Protein 1N4M (pdb70)

Structure (mmCIF, N/CA/C/O backbone):
data_1N4M
#
_entry.id   1N4M
#
_cell.length_a   54.369
_cell.length_b   65.164
_cell.length_c   69.339
_cell.angle_alpha   85.55
_cell.angle_beta   79.48
_cell.angle_gamma   67.16
#
_symmetry.space_group_name_H-M   'P 1'
#
loop_
_entity.id
_entity.type
_entity.pdbx_description
1 polymer 'Retinoblastoma Pocket'
2 polymer 'Transcription factor E2F2'
3 water water
#
loop_
_atom_site.group_PDB
_atom_site.id
_atom_site.type_symbol
_atom_site.label_atom_id
_atom_site.label_alt_id
_atom_site.label_comp_id
_atom_site.label_asym_id
_atom_site.label_entity_id
_atom_site.label_seq_id
_atom_site.pdbx_PDB_ins_code
_atom_site.Cartn_x
_atom_site.Cartn_y
_atom_site.Cartn_z
_atom_site.occupancy
_atom_site.B_iso_or_equiv
_atom_site.auth_seq_id
_atom_site.auth_comp_id
_atom_site.auth_asym_id
_atom_site.auth_atom_id
_atom_site.pdbx_PDB_model_num
ATOM 1 N N . ASN A 1 1 ? -0.011 22.902 -13.714 1.00 65.81 380 ASN A N 1
ATOM 2 C CA . ASN A 1 1 ? 0.401 23.938 -12.714 1.00 65.53 380 ASN A CA 1
ATOM 3 C C . ASN A 1 1 ? 1.926 24.019 -12.595 1.00 64.48 380 ASN A C 1
ATOM 4 O O . ASN A 1 1 ? 2.508 23.486 -11.643 1.00 64.65 380 ASN A O 1
ATOM 9 N N . THR A 1 2 ? 2.553 24.693 -13.562 1.00 61.65 381 THR A N 1
ATOM 10 C CA . THR A 1 2 ? 4.006 24.848 -13.609 1.00 58.60 381 THR A CA 1
ATOM 11 C C . THR A 1 2 ? 4.673 23.753 -12.795 1.00 56.52 381 THR A C 1
ATOM 12 O O . THR A 1 2 ? 4.733 23.839 -11.569 1.00 56.24 381 THR A O 1
ATOM 16 N N . ILE A 1 3 ? 5.156 22.716 -13.481 1.00 53.48 382 ILE A N 1
ATOM 17 C CA . ILE A 1 3 ? 5.808 21.571 -12.830 1.00 49.47 382 ILE A CA 1
ATOM 18 C C . ILE A 1 3 ? 6.645 21.933 -11.584 1.00 45.24 382 ILE A C 1
ATOM 19 O O . ILE A 1 3 ? 6.965 21.067 -10.765 1.00 46.21 382 ILE A O 1
ATOM 24 N N . GLN A 1 4 ? 6.969 23.213 -11.431 1.00 39.49 383 GLN A N 1
ATOM 25 C CA . GLN A 1 4 ? 7.738 23.689 -10.293 1.00 31.80 383 GLN A CA 1
ATOM 26 C C . GLN A 1 4 ? 6.840 24.258 -9.173 1.00 29.14 383 GLN A C 1
ATOM 27 O O . GLN A 1 4 ? 7.297 24.475 -8.056 1.00 26.67 383 GLN A O 1
ATOM 33 N N . GLN A 1 5 ? 5.558 24.459 -9.465 1.00 27.02 384 GLN A N 1
ATOM 34 C CA . GLN A 1 5 ? 4.607 25.051 -8.515 1.00 25.52 384 GLN A CA 1
ATOM 35 C C . GLN A 1 5 ? 4.709 24.690 -7.034 1.00 23.47 384 GLN A C 1
ATOM 36 O O . GLN A 1 5 ? 5.015 25.554 -6.214 1.00 22.14 384 GLN A O 1
ATOM 42 N N . LEU A 1 6 ? 4.448 23.433 -6.680 1.00 21.20 385 LEU A N 1
ATOM 43 C CA . LEU A 1 6 ? 4.505 23.029 -5.278 1.00 17.29 385 LEU A CA 1
ATOM 44 C C . LEU A 1 6 ? 5.885 23.245 -4.680 1.00 15.56 385 LEU A C 1
ATOM 45 O O . LEU A 1 6 ? 6.002 23.782 -3.574 1.00 14.76 385 LEU A O 1
ATOM 50 N N . MET A 1 7 ? 6.926 22.828 -5.398 1.00 15.09 386 MET A N 1
ATOM 51 C CA . MET A 1 7 ? 8.293 22.998 -4.907 1.00 15.68 386 MET A CA 1
ATOM 52 C C . MET A 1 7 ? 8.589 24.489 -4.732 1.00 17.01 386 MET A C 1
ATOM 53 O O . MET A 1 7 ? 9.430 24.882 -3.925 1.00 18.09 386 MET A O 1
ATOM 58 N N . MET A 1 8 ? 7.881 25.316 -5.490 1.00 16.58 387 MET A N 1
ATOM 59 C CA . MET A 1 8 ? 8.055 26.751 -5.405 1.00 17.18 387 MET A CA 1
ATOM 60 C C . MET A 1 8 ? 7.434 27.165 -4.083 1.00 16.22 387 MET A C 1
ATOM 61 O O . MET A 1 8 ? 8.047 27.860 -3.282 1.00 17.09 387 MET A O 1
ATOM 66 N N . ILE A 1 9 ? 6.205 26.719 -3.864 1.00 16.17 388 ILE A N 1
ATOM 67 C CA . ILE A 1 9 ? 5.510 27.019 -2.643 1.00 14.53 388 ILE A CA 1
ATOM 68 C C . ILE A 1 9 ? 6.345 26.541 -1.459 1.00 13.54 388 ILE A C 1
ATOM 69 O O . ILE A 1 9 ? 6.527 27.269 -0.482 1.00 12.46 388 ILE A O 1
ATOM 74 N N . LEU A 1 10 ? 6.857 25.318 -1.551 1.00 12.71 389 LEU A N 1
ATOM 75 C CA . LEU A 1 10 ? 7.647 24.762 -0.463 1.00 11.45 389 LEU A CA 1
ATOM 76 C C . LEU A 1 10 ? 8.907 25.559 -0.198 1.00 11.28 389 LEU A C 1
ATOM 77 O O . LEU A 1 10 ? 9.221 25.851 0.960 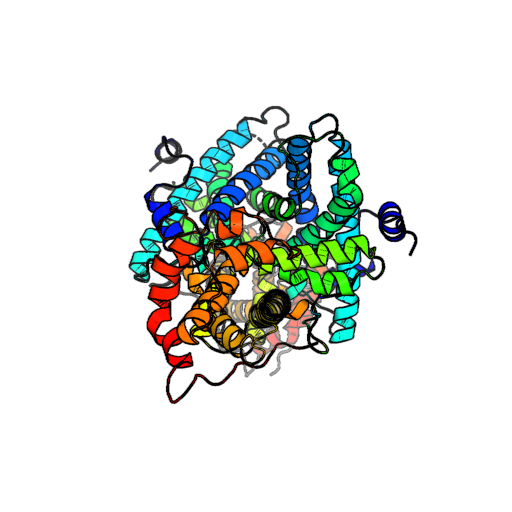1.00 11.51 389 LEU A O 1
ATOM 82 N N . ASN A 1 11 ? 9.637 25.923 -1.251 1.00 13.40 390 ASN A N 1
ATOM 83 C CA . ASN A 1 11 ? 10.856 26.703 -1.057 1.00 15.31 390 ASN A CA 1
ATOM 84 C C . ASN A 1 11 ? 10.582 28.056 -0.388 1.00 16.64 390 ASN A C 1
ATOM 85 O O . ASN A 1 11 ? 11.444 28.617 0.297 1.00 17.84 390 ASN A O 1
ATOM 90 N N . SER A 1 12 ? 9.371 28.565 -0.574 1.00 16.13 391 SER A N 1
ATOM 91 C CA . SER A 1 12 ? 8.994 29.847 0.000 1.00 18.49 391 SER A CA 1
ATOM 92 C C . SER A 1 12 ? 8.533 29.702 1.451 1.00 18.24 391 SER A C 1
ATOM 93 O O . SER A 1 12 ? 8.697 30.611 2.260 1.00 15.20 391 SER A O 1
ATOM 96 N N . ALA A 1 13 ? 7.953 28.547 1.759 1.00 17.34 392 ALA A N 1
ATOM 97 C CA . ALA A 1 13 ? 7.410 28.269 3.078 1.00 16.88 392 ALA A CA 1
ATOM 98 C C . ALA A 1 13 ? 8.367 28.356 4.258 1.00 18.11 392 ALA A C 1
ATOM 99 O O . ALA A 1 13 ? 9.574 28.136 4.136 1.00 18.20 392 ALA A O 1
ATOM 101 N N . SER A 1 14 ? 7.792 28.687 5.410 1.00 19.05 393 SER A N 1
ATOM 102 C CA . SER A 1 14 ? 8.517 28.792 6.666 1.00 20.75 393 SER A CA 1
ATOM 103 C C . SER A 1 14 ? 8.739 27.401 7.265 1.00 21.41 393 SER A C 1
ATOM 104 O O . SER A 1 14 ? 7.940 26.491 7.042 1.00 18.43 393 SER A O 1
ATOM 107 N N . ASP A 1 15 ? 9.817 27.256 8.034 1.00 23.51 394 ASP A N 1
ATOM 108 C CA . ASP A 1 15 ? 10.159 25.985 8.673 1.00 26.71 394 ASP A CA 1
ATOM 109 C C . ASP A 1 15 ? 9.289 25.642 9.871 1.00 27.69 394 ASP A C 1
ATOM 110 O O . ASP A 1 15 ? 9.084 24.470 10.189 1.00 27.70 394 ASP A O 1
ATOM 115 N N . GLN A 1 16 ? 8.782 26.667 10.541 1.00 29.92 395 GLN A N 1
ATOM 116 C CA . GLN A 1 16 ? 7.942 26.451 11.701 1.00 30.07 395 GLN A CA 1
ATOM 117 C C . GLN A 1 16 ? 6.483 26.382 11.296 1.00 28.64 395 GLN A C 1
ATOM 118 O O . GLN A 1 16 ? 6.075 27.000 10.308 1.00 29.40 395 GLN A O 1
ATOM 124 N N . PRO A 1 17 ? 5.682 25.589 12.029 1.00 26.49 396 PRO A N 1
ATOM 125 C CA . PRO A 1 17 ? 4.264 25.482 11.688 1.00 25.18 396 PRO A CA 1
ATOM 126 C C . PRO A 1 17 ? 3.554 26.823 11.865 1.00 23.86 396 PRO A C 1
ATOM 127 O O . PRO A 1 17 ? 3.895 27.619 12.743 1.00 23.00 396 PRO A O 1
ATOM 131 N N . SER A 1 18 ? 2.577 27.061 11.000 1.00 22.86 397 SER A N 1
ATOM 132 C CA . SER A 1 18 ? 1.822 28.295 10.991 1.00 20.92 397 SER A CA 1
ATOM 133 C C . SER A 1 18 ? 0.999 28.532 12.239 1.00 21.92 397 SER A C 1
ATOM 134 O O . SER A 1 18 ? 0.702 27.598 12.997 1.00 20.44 397 SER A O 1
ATOM 137 N N . GLU A 1 19 ? 0.639 29.801 12.427 1.00 21.46 398 GLU A N 1
ATOM 138 C CA . GLU A 1 19 ? -0.190 30.251 13.541 1.00 22.74 398 GLU A CA 1
ATOM 139 C C . GLU A 1 19 ? -1.446 29.399 13.579 1.00 20.28 398 GLU A C 1
ATOM 140 O O . GLU A 1 19 ? -1.861 28.942 14.629 1.00 22.20 398 GLU A O 1
ATOM 146 N N . ASN A 1 20 ? -2.028 29.154 12.418 1.00 18.78 399 ASN A N 1
ATOM 147 C CA . ASN A 1 20 ? -3.239 28.349 12.335 1.00 19.13 399 ASN A CA 1
ATOM 148 C C . ASN A 1 20 ? -3.070 26.863 12.693 1.00 18.76 399 ASN A C 1
ATOM 149 O O . ASN A 1 20 ? -3.976 26.271 13.277 1.00 16.90 399 ASN A O 1
ATOM 154 N N . LEU A 1 21 ? -1.925 26.265 12.346 1.00 17.23 400 LEU A N 1
ATOM 155 C CA . LEU A 1 21 ? -1.666 24.856 12.675 1.00 17.48 400 LEU A CA 1
ATOM 156 C C . LEU A 1 21 ? -1.499 24.750 14.185 1.00 18.43 400 LEU A C 1
ATOM 157 O O . LEU A 1 21 ? -2.020 23.827 14.821 1.00 19.63 400 LEU A O 1
ATOM 162 N N . ILE A 1 22 ? -0.751 25.701 14.737 1.00 17.76 401 ILE A N 1
ATOM 163 C CA . ILE A 1 22 ? -0.456 25.758 16.166 1.00 20.02 401 ILE A CA 1
ATOM 164 C C . ILE A 1 22 ? -1.745 25.939 16.952 1.00 20.69 401 ILE A C 1
ATOM 165 O O . ILE A 1 22 ? -1.876 25.502 18.095 1.00 20.97 401 ILE A O 1
ATOM 170 N N . SER A 1 23 ? -2.695 26.588 16.298 1.00 20.73 402 SER A N 1
ATOM 171 C CA . SER A 1 23 ? -3.997 26.856 16.850 1.00 21.08 402 SER A CA 1
ATOM 172 C C . SER A 1 23 ? -4.765 25.547 16.951 1.00 19.40 402 SER A C 1
ATOM 173 O O . SER A 1 23 ? -5.527 25.349 17.879 1.00 19.07 402 SER A O 1
ATOM 176 N N . TYR A 1 24 ? -4.565 24.653 15.985 1.00 19.16 403 TYR A N 1
ATOM 177 C CA . TYR A 1 24 ? -5.235 23.353 16.008 1.00 17.36 403 TYR A CA 1
ATOM 178 C C . TYR A 1 24 ? -4.649 22.554 17.158 1.00 17.31 403 TYR A C 1
ATOM 179 O O . TYR A 1 24 ? -5.367 21.838 17.841 1.00 16.87 403 TYR A O 1
ATOM 188 N N . PHE A 1 25 ? -3.339 22.694 17.368 1.00 17.05 404 PHE A N 1
ATOM 189 C CA . PHE A 1 25 ? -2.658 21.985 18.444 1.00 17.65 404 PHE A CA 1
ATOM 190 C C . PHE A 1 25 ? -3.149 22.447 19.803 1.00 17.82 404 PHE A C 1
ATOM 191 O O . PHE A 1 25 ? -3.324 21.639 20.711 1.00 17.10 404 PHE A O 1
ATOM 199 N N . ASN A 1 26 ? -3.360 23.752 19.944 1.00 19.76 405 ASN A N 1
ATOM 200 C CA . ASN A 1 26 ? -3.803 24.293 21.218 1.00 20.03 405 ASN A CA 1
ATOM 201 C C . ASN A 1 26 ? -5.248 23.935 21.586 1.00 19.70 405 ASN A C 1
ATOM 202 O O . ASN A 1 26 ? -5.630 24.039 22.746 1.00 20.65 405 ASN A O 1
ATOM 207 N N . ASN A 1 27 ? -6.037 23.496 20.609 1.00 19.80 406 ASN A N 1
ATOM 208 C CA . ASN A 1 27 ? -7.422 23.088 20.853 1.00 21.27 406 ASN A CA 1
ATOM 209 C C . ASN A 1 27 ? -7.593 21.572 20.994 1.00 20.28 406 ASN A C 1
ATOM 210 O O . ASN A 1 27 ? -8.720 21.058 21.016 1.00 20.60 406 ASN A O 1
ATOM 215 N N . CYS A 1 28 ? -6.478 20.855 21.080 1.00 19.35 407 CYS A N 1
ATOM 216 C CA . CYS A 1 28 ? -6.532 19.406 21.262 1.00 18.52 407 CYS A CA 1
ATOM 217 C C . CYS A 1 28 ? -6.607 19.146 22.758 1.00 16.36 407 CYS A C 1
ATOM 218 O O . CYS A 1 28 ? -6.072 19.907 23.557 1.00 18.77 407 CYS A O 1
ATOM 221 N N . THR A 1 29 ? -7.284 18.080 23.137 1.00 14.56 408 THR A N 1
ATOM 222 C CA . THR A 1 29 ? -7.369 17.713 24.532 1.00 14.60 408 THR A CA 1
ATOM 223 C C . THR A 1 29 ? -5.944 17.477 25.057 1.00 15.18 408 THR A C 1
ATOM 224 O O . THR A 1 29 ? -5.612 17.887 26.168 1.00 16.83 408 THR A O 1
ATOM 228 N N . VAL A 1 30 ? -5.112 16.812 24.253 1.00 15.82 409 VAL A N 1
ATOM 229 C CA . VAL A 1 30 ? -3.702 16.562 24.585 1.00 13.19 409 VAL A CA 1
ATOM 230 C C . VAL A 1 30 ? -2.883 17.380 23.586 1.00 13.73 409 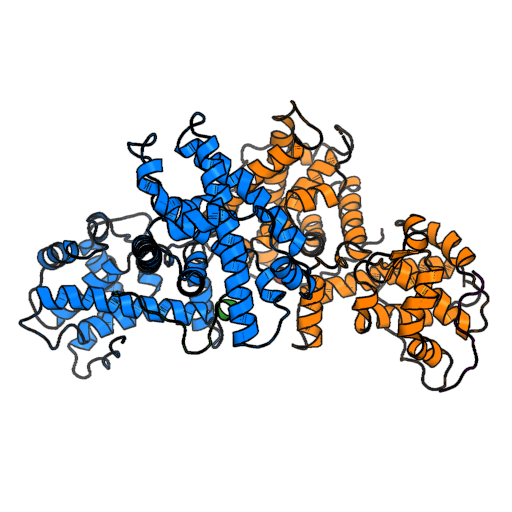VAL A C 1
ATOM 231 O O . VAL A 1 30 ? -2.935 17.141 22.377 1.00 14.85 409 VAL A O 1
ATOM 235 N N . ASN A 1 31 ? -2.138 18.355 24.078 1.00 12.68 410 ASN A N 1
ATOM 236 C CA . ASN A 1 31 ? -1.338 19.186 23.193 1.00 13.44 410 ASN A CA 1
ATOM 237 C C . ASN A 1 31 ? -0.232 18.347 22.516 1.00 14.28 410 ASN A C 1
ATOM 238 O O . ASN A 1 31 ? 0.652 17.788 23.187 1.00 12.47 410 ASN A O 1
ATOM 243 N N . PRO A 1 32 ? -0.281 18.244 21.173 1.00 14.36 411 PRO A N 1
ATOM 244 C CA . PRO A 1 32 ? 0.705 17.474 20.413 1.00 13.76 411 PRO A CA 1
ATOM 245 C C . PRO A 1 32 ? 1.898 18.298 19.963 1.00 15.59 411 PRO A C 1
ATOM 246 O O . PRO A 1 32 ? 2.844 17.758 19.389 1.00 15.55 411 PRO A O 1
ATOM 250 N N . LYS A 1 33 ? 1.843 19.603 20.225 1.00 16.91 412 LYS A N 1
ATOM 251 C CA . LYS A 1 33 ? 2.889 20.533 19.817 1.00 17.02 412 LYS A CA 1
ATOM 252 C C . LYS A 1 33 ? 4.286 19.976 20.009 1.00 18.03 412 LYS A C 1
ATOM 253 O O . LYS A 1 33 ? 5.011 19.765 19.032 1.00 17.27 412 LYS A O 1
ATOM 259 N N . GLU A 1 34 ? 4.661 19.739 21.262 1.00 19.49 413 GLU A N 1
ATOM 260 C CA . GLU A 1 34 ? 5.989 19.232 21.560 1.00 20.32 413 GLU A CA 1
ATOM 261 C C . GLU A 1 34 ? 6.325 17.927 20.868 1.00 19.34 413 GLU A C 1
ATOM 262 O O . GLU A 1 34 ? 7.451 17.745 20.411 1.00 21.09 413 GLU A O 1
ATOM 268 N N . SER A 1 35 ? 5.358 17.026 20.774 1.00 16.67 414 SER A N 1
ATOM 269 C CA . SER A 1 35 ? 5.608 15.753 20.121 1.00 15.82 414 SER A CA 1
ATOM 270 C C . SER A 1 35 ? 5.868 15.901 18.638 1.00 16.26 414 SER A C 1
ATOM 271 O O . SER A 1 35 ? 6.751 15.231 18.093 1.00 16.68 414 SER A O 1
ATOM 274 N N . ILE A 1 36 ? 5.107 16.768 17.973 1.00 15.58 415 ILE A N 1
ATOM 275 C CA . ILE A 1 36 ? 5.286 16.893 16.544 1.00 15.31 415 ILE A CA 1
ATOM 276 C C . ILE A 1 36 ? 6.608 17.581 16.257 1.00 14.57 415 ILE A C 1
ATOM 277 O O . ILE A 1 36 ? 7.333 17.179 15.351 1.00 15.49 415 ILE A O 1
ATOM 282 N N . LEU A 1 37 ? 6.945 18.592 17.052 1.00 13.91 416 LEU A N 1
ATOM 283 C CA . LEU A 1 37 ? 8.188 19.308 16.842 1.00 14.13 416 LEU A CA 1
ATOM 284 C C . LEU A 1 37 ? 9.376 18.388 17.063 1.00 14.17 416 LEU A C 1
ATOM 285 O O . LEU A 1 37 ? 10.283 18.343 16.234 1.00 16.50 416 LEU A O 1
ATOM 290 N N . LYS A 1 38 ? 9.356 17.631 18.159 1.00 13.88 417 LYS A N 1
ATOM 291 C CA . LYS A 1 38 ? 10.452 16.707 18.477 1.00 13.60 417 LYS A CA 1
ATOM 292 C C . LYS A 1 38 ? 10.589 15.583 17.452 1.00 11.23 417 LYS A C 1
ATOM 293 O O . LYS A 1 38 ? 11.695 15.234 17.059 1.00 12.85 417 LYS A O 1
ATOM 299 N N . ARG A 1 39 ? 9.463 15.026 17.024 1.00 9.82 418 ARG A N 1
ATOM 300 C CA . ARG A 1 39 ? 9.446 13.978 16.017 1.00 9.91 418 ARG A CA 1
ATOM 301 C C . ARG A 1 39 ? 10.142 14.498 14.774 1.00 11.45 418 ARG A C 1
ATOM 302 O O . ARG A 1 39 ? 10.982 13.815 14.184 1.00 12.70 418 ARG A O 1
ATOM 310 N N . VAL A 1 40 ? 9.769 15.711 14.376 1.00 11.47 419 VAL A N 1
ATOM 311 C CA . VAL A 1 40 ? 10.337 16.349 13.199 1.00 12.50 419 VAL A CA 1
ATOM 312 C C . VAL A 1 40 ? 11.855 16.410 13.329 1.00 15.10 419 VAL A C 1
ATOM 313 O O . VAL A 1 40 ? 12.592 16.050 12.405 1.00 13.97 419 VAL A O 1
ATOM 317 N N . LYS A 1 41 ? 12.321 16.834 14.497 1.00 16.58 420 LYS A N 1
ATOM 318 C CA . LYS A 1 41 ? 13.751 16.941 14.745 1.00 17.08 420 LYS A CA 1
ATOM 319 C C . LYS A 1 41 ? 14.440 15.571 14.834 1.00 17.67 420 LYS A C 1
ATOM 320 O O . LYS A 1 41 ? 15.530 15.377 14.291 1.00 18.41 420 LYS A O 1
ATOM 326 N N . ASP A 1 42 ? 13.798 14.625 15.507 1.00 15.87 421 ASP A N 1
ATOM 327 C CA . ASP A 1 42 ? 14.362 13.292 15.667 1.00 15.39 421 ASP A CA 1
ATOM 328 C C . ASP A 1 42 ? 14.446 12.532 14.355 1.00 15.05 421 ASP A C 1
ATOM 329 O O . ASP A 1 42 ? 15.487 11.945 14.042 1.00 11.89 421 ASP A O 1
ATOM 334 N N . ILE A 1 43 ? 13.351 12.544 13.597 1.00 14.17 422 ILE A N 1
ATOM 335 C CA . ILE A 1 43 ? 13.300 11.869 12.304 1.00 13.95 422 ILE A CA 1
ATOM 336 C C . ILE A 1 43 ? 14.292 12.559 11.384 1.00 15.32 422 ILE A C 1
ATOM 337 O O . ILE A 1 43 ? 14.755 11.976 10.408 1.00 15.54 422 ILE A O 1
ATOM 342 N N . GLY A 1 44 ? 14.624 13.802 11.731 1.00 15.84 423 GLY A N 1
ATOM 343 C CA . GLY A 1 44 ? 15.582 14.582 10.972 1.00 16.11 423 GLY A CA 1
ATOM 344 C C . GLY A 1 44 ? 16.994 14.034 11.106 1.00 18.22 423 GLY A C 1
ATOM 345 O O . GLY A 1 44 ? 17.693 13.909 10.111 1.00 19.24 423 GLY A O 1
ATOM 346 N N . TYR A 1 45 ? 17.440 13.722 12.318 1.00 19.23 424 TYR A N 1
ATOM 347 C CA . TYR A 1 45 ? 18.782 13.158 12.469 1.00 21.74 424 TYR A CA 1
ATOM 348 C C . TYR A 1 45 ? 18.803 11.824 11.722 1.00 19.39 424 TYR A C 1
ATOM 349 O O . TYR A 1 45 ? 19.778 11.482 11.058 1.00 19.93 424 TYR A O 1
ATOM 358 N N . ILE A 1 46 ? 17.712 11.082 11.829 1.00 16.28 425 ILE A N 1
ATOM 359 C CA . ILE A 1 46 ? 17.622 9.776 11.198 1.00 18.17 425 ILE A CA 1
ATOM 360 C C . ILE A 1 46 ? 17.511 9.814 9.675 1.00 17.88 425 ILE A C 1
ATOM 361 O O . ILE A 1 46 ? 18.180 9.040 8.993 1.00 19.80 425 ILE A O 1
ATOM 366 N N . PHE A 1 47 ? 16.678 10.702 9.137 1.00 18.59 426 PHE A N 1
ATOM 367 C CA . PHE A 1 47 ? 16.550 10.803 7.686 1.00 18.43 426 PHE A CA 1
ATOM 368 C C . PHE A 1 47 ? 17.858 11.321 7.121 1.00 19.35 426 PHE A C 1
ATOM 369 O O . PHE A 1 47 ? 18.404 10.743 6.186 1.00 20.13 426 PHE A O 1
ATOM 377 N N . LYS A 1 48 ? 18.370 12.396 7.708 1.00 19.62 427 LYS A N 1
ATOM 378 C CA . LYS A 1 48 ? 19.608 12.989 7.235 1.00 21.97 427 LYS A CA 1
ATOM 379 C C . LYS A 1 48 ? 20.816 12.062 7.254 1.00 23.71 427 LYS A C 1
ATOM 380 O O . LYS A 1 48 ? 21.629 12.075 6.333 1.00 24.83 427 LYS A O 1
ATOM 386 N N . GLU A 1 49 ? 20.950 11.254 8.292 1.00 24.74 428 GLU A N 1
ATOM 387 C CA . GLU A 1 49 ? 22.095 10.373 8.353 1.00 24.71 428 GLU A CA 1
ATOM 388 C C . GLU A 1 49 ? 21.934 9.191 7.396 1.00 21.41 428 GLU A C 1
ATOM 389 O O . GLU A 1 49 ? 22.891 8.766 6.766 1.00 19.77 428 GLU A O 1
ATOM 395 N N . LYS A 1 50 ? 20.728 8.653 7.286 1.00 19.43 429 LYS A N 1
ATOM 396 C CA . LYS A 1 50 ? 20.522 7.528 6.381 1.00 18.45 429 LYS A CA 1
ATOM 397 C C . LYS A 1 50 ? 20.640 7.995 4.937 1.00 19.79 429 LYS A C 1
ATOM 398 O O . LYS A 1 50 ? 21.172 7.286 4.077 1.00 19.95 429 LYS A O 1
ATOM 404 N N . PHE A 1 51 ? 20.133 9.193 4.673 1.00 18.75 430 PHE A N 1
ATOM 405 C CA . PHE A 1 51 ? 20.197 9.738 3.340 1.00 18.51 430 PHE A CA 1
ATOM 406 C C . PHE A 1 51 ? 21.659 9.962 2.951 1.00 18.35 430 PHE A C 1
ATOM 407 O O . PHE A 1 51 ? 22.079 9.627 1.844 1.00 18.33 430 PHE A O 1
ATOM 415 N N . ALA A 1 52 ? 22.418 10.543 3.873 1.00 17.77 431 ALA A N 1
ATOM 416 C CA . ALA A 1 52 ? 23.829 10.838 3.659 1.00 17.74 431 ALA A CA 1
ATOM 417 C C . ALA A 1 52 ? 24.645 9.568 3.405 1.00 19.85 431 ALA A C 1
ATOM 418 O O . ALA A 1 52 ? 25.642 9.586 2.676 1.00 18.66 431 ALA A O 1
ATOM 420 N N . LYS A 1 53 ? 24.218 8.474 4.030 1.00 22.33 432 LYS A N 1
ATOM 421 C CA . LYS A 1 53 ? 24.882 7.190 3.885 1.00 25.50 432 LYS A CA 1
ATOM 422 C C . LYS A 1 53 ? 24.452 6.532 2.594 1.00 27.06 432 LYS A C 1
ATOM 423 O O . LYS A 1 53 ? 24.984 5.496 2.211 1.00 28.93 432 LYS A O 1
ATOM 429 N N . ALA A 1 54 ? 23.484 7.139 1.922 1.00 29.21 433 ALA A N 1
ATOM 430 C CA . ALA A 1 54 ? 22.996 6.608 0.659 1.00 30.33 433 ALA A CA 1
ATOM 431 C C . ALA A 1 54 ? 23.712 7.296 -0.487 1.00 31.99 433 ALA A C 1
ATOM 432 O O . ALA A 1 54 ? 24.071 6.654 -1.473 1.00 32.44 433 ALA A O 1
ATOM 434 N N . VAL A 1 55 ? 23.924 8.601 -0.343 1.00 31.96 434 VAL A N 1
ATOM 435 C CA . VAL A 1 55 ? 24.580 9.392 -1.375 1.00 32.88 434 VAL A CA 1
ATOM 436 C C . VAL A 1 55 ? 25.995 9.882 -1.039 1.00 32.59 434 VAL A C 1
ATOM 437 O O . VAL A 1 55 ? 26.714 10.322 -1.935 1.00 33.28 434 VAL A O 1
ATOM 441 N N . GLY A 1 56 ? 26.397 9.823 0.229 1.00 31.10 435 GLY A N 1
ATOM 442 C CA . GLY A 1 56 ? 27.737 10.269 0.590 1.00 30.04 435 GLY A CA 1
ATOM 443 C C . GLY A 1 56 ? 27.792 11.610 1.298 1.00 30.53 435 GLY A C 1
ATOM 444 O O . GLY A 1 56 ? 26.880 12.431 1.164 1.00 30.35 435 GLY A O 1
ATOM 445 N N . ALA A 1 57 ? 28.875 11.843 2.038 1.00 30.88 436 ALA A N 1
ATOM 446 C CA . ALA A 1 57 ? 29.049 13.081 2.810 1.00 31.05 436 ALA A CA 1
ATOM 447 C C . ALA A 1 57 ? 29.182 14.344 1.976 1.00 31.29 436 ALA A C 1
ATOM 448 O O . ALA A 1 57 ? 28.877 15.438 2.455 1.00 31.56 436 ALA A O 1
ATOM 450 N N . GLY A 1 58 ? 29.660 14.202 0.744 1.00 31.97 437 GLY A N 1
ATOM 451 C CA . GLY A 1 58 ? 29.798 15.364 -0.113 1.00 31.78 437 GLY A CA 1
ATOM 452 C C . GLY A 1 58 ? 28.414 15.898 -0.442 1.00 32.15 437 GLY A C 1
ATOM 453 O O . GLY A 1 58 ? 28.263 17.048 -0.850 1.00 31.65 437 GLY A O 1
ATOM 454 N N . CYS A 1 59 ? 27.402 15.056 -0.241 1.00 32.49 438 CYS A N 1
ATOM 455 C CA . CYS A 1 59 ? 26.015 15.411 -0.532 1.00 32.85 438 CYS A CA 1
ATOM 456 C C . CYS A 1 59 ? 25.162 15.587 0.726 1.00 32.77 438 CYS A C 1
ATOM 457 O O . CYS A 1 59 ? 23.940 15.425 0.686 1.00 32.38 438 CYS A O 1
ATOM 460 N N . VAL A 1 60 ? 25.796 15.917 1.846 1.00 32.66 439 VAL A N 1
ATOM 461 C CA . VAL A 1 60 ? 25.050 16.100 3.088 1.00 31.93 439 VAL A CA 1
ATOM 462 C C . VAL A 1 60 ? 24.014 17.216 2.965 1.00 31.47 439 VAL A C 1
ATOM 463 O O . VAL A 1 60 ? 22.902 17.096 3.467 1.00 31.82 439 VAL A O 1
ATOM 467 N N . ALA A 1 61 ? 24.369 18.293 2.279 1.00 30.31 440 ALA A N 1
ATOM 468 C CA . ALA A 1 61 ? 23.448 19.406 2.121 1.00 30.70 440 ALA A CA 1
ATOM 469 C C . ALA A 1 61 ? 22.158 19.020 1.415 1.00 29.90 440 ALA A C 1
ATOM 470 O O . ALA A 1 61 ? 21.107 19.583 1.696 1.00 31.85 440 ALA A O 1
ATOM 472 N N . ILE A 1 62 ? 22.217 18.057 0.505 1.00 29.83 441 ILE A N 1
ATOM 473 C CA . ILE A 1 62 ? 21.004 17.679 -0.205 1.00 28.97 441 ILE A CA 1
ATOM 474 C C . ILE A 1 62 ? 20.018 16.919 0.683 1.00 27.29 441 ILE A C 1
ATOM 475 O O . ILE A 1 62 ? 18.803 17.071 0.542 1.00 27.32 441 ILE A O 1
ATOM 480 N N . GLY A 1 63 ? 20.533 16.111 1.605 1.00 25.92 442 GLY A N 1
ATOM 481 C CA . GLY A 1 63 ? 19.649 15.394 2.509 1.00 23.69 442 GLY A CA 1
ATOM 482 C C . GLY A 1 63 ? 18.880 16.407 3.353 1.00 23.61 442 GLY A C 1
ATOM 483 O O . GLY A 1 63 ? 17.678 16.281 3.569 1.00 20.98 442 GLY A O 1
ATOM 484 N N . SER A 1 64 ? 19.582 17.428 3.830 1.00 23.80 443 SER A N 1
ATOM 485 C CA . SER A 1 64 ? 18.956 18.466 4.628 1.00 24.49 443 SER A CA 1
ATOM 486 C C . SER A 1 64 ? 17.884 19.176 3.821 1.00 23.98 443 SER A C 1
ATOM 487 O O . SER A 1 64 ? 16.811 19.493 4.328 1.00 23.86 443 SER A O 1
ATOM 490 N N . GLN A 1 65 ? 18.170 19.421 2.551 1.00 24.44 444 GLN A N 1
ATOM 491 C CA . GLN A 1 65 ? 17.205 20.110 1.714 1.00 23.51 444 GLN A CA 1
ATOM 492 C C . GLN A 1 65 ? 15.993 19.259 1.399 1.00 21.15 444 GLN A C 1
ATOM 493 O O . GLN A 1 65 ? 14.876 19.775 1.299 1.00 20.74 444 GLN A O 1
ATOM 499 N N . ARG A 1 66 ? 16.205 17.955 1.254 1.00 17.87 445 ARG A N 1
ATOM 500 C CA . ARG A 1 66 ? 15.095 17.067 0.978 1.00 16.12 445 ARG A CA 1
ATOM 501 C C . ARG A 1 66 ? 14.258 17.147 2.236 1.00 15.89 445 ARG A C 1
ATOM 502 O O . ARG A 1 66 ? 13.050 17.415 2.194 1.00 14.18 445 ARG A O 1
ATOM 510 N N . TYR A 1 67 ? 14.920 16.961 3.375 1.00 15.38 446 TYR A N 1
ATOM 511 C CA . TYR A 1 67 ? 14.206 16.996 4.632 1.00 12.76 446 TYR A CA 1
ATOM 512 C C . TYR A 1 67 ? 13.450 18.298 4.862 1.00 12.65 446 TYR A C 1
ATOM 513 O O . TYR A 1 67 ? 12.278 18.272 5.236 1.00 10.65 446 TYR A O 1
ATOM 522 N N . LYS A 1 68 ? 14.114 19.433 4.655 1.00 14.10 447 LYS A N 1
ATOM 523 C CA . LYS A 1 68 ? 13.452 20.722 4.838 1.00 15.43 447 LYS A CA 1
ATOM 524 C C . LYS A 1 68 ? 12.159 20.847 4.037 1.00 13.56 447 LYS A C 1
ATOM 525 O O . LYS A 1 68 ? 11.110 21.171 4.580 1.00 14.77 447 LYS A O 1
ATOM 531 N N . LEU A 1 69 ? 12.220 20.578 2.744 1.00 12.73 448 LEU A N 1
ATOM 532 C CA . LEU A 1 69 ? 11.022 20.713 1.933 1.00 12.82 448 LEU A CA 1
ATOM 533 C C . LEU A 1 69 ? 9.952 19.697 2.310 1.00 13.31 448 LEU A C 1
ATOM 534 O O . LEU A 1 69 ? 8.751 20.001 2.255 1.00 15.53 448 LEU A O 1
ATOM 539 N N . GLY A 1 70 ? 10.382 18.495 2.681 1.00 10.95 449 GLY A N 1
ATOM 540 C CA . GLY A 1 70 ? 9.440 17.458 3.066 1.00 10.23 449 GLY A CA 1
ATOM 541 C C . GLY A 1 70 ? 8.678 17.827 4.324 1.00 12.01 449 GLY A C 1
ATOM 542 O O . GLY A 1 70 ? 7.485 17.535 4.440 1.00 12.23 449 GLY A O 1
ATOM 543 N N . VAL A 1 71 ? 9.359 18.459 5.280 1.00 11.30 450 VAL A N 1
ATOM 544 C CA . VAL A 1 71 ? 8.695 18.876 6.516 1.00 11.65 450 VAL A CA 1
ATOM 545 C C . VAL A 1 71 ? 7.738 20.041 6.232 1.00 11.21 450 VAL A C 1
ATOM 546 O O . VAL A 1 71 ? 6.679 20.163 6.859 1.00 10.45 450 VAL A O 1
ATOM 550 N N . ARG A 1 72 ? 8.112 20.902 5.289 1.00 10.35 451 ARG A N 1
ATOM 551 C CA . ARG A 1 72 ? 7.238 22.027 4.948 1.00 10.63 451 ARG A CA 1
ATOM 552 C C . ARG A 1 72 ? 5.995 21.460 4.296 1.00 8.75 451 ARG A C 1
ATOM 553 O O . ARG A 1 72 ? 4.893 21.896 4.568 1.00 8.39 451 ARG A O 1
ATOM 561 N N . LEU A 1 73 ? 6.185 20.447 3.461 1.00 10.23 452 LEU A N 1
ATOM 562 C CA . LEU A 1 73 ? 5.072 19.798 2.791 1.00 11.10 452 LEU A CA 1
ATOM 563 C C . LEU A 1 73 ? 4.206 19.117 3.840 1.00 12.29 452 LEU A C 1
ATOM 564 O O . LEU A 1 73 ? 2.976 19.139 3.772 1.00 12.36 452 LEU A O 1
ATOM 569 N N . TYR A 1 74 ? 4.874 18.496 4.803 1.00 11.64 453 TYR A N 1
ATOM 570 C CA . TYR A 1 74 ? 4.223 17.806 5.905 1.00 11.55 453 TYR A CA 1
ATOM 571 C C . TYR A 1 74 ? 3.258 18.777 6.633 1.00 11.26 453 TYR A C 1
ATOM 572 O O . TYR A 1 74 ? 2.064 18.507 6.752 1.00 12.76 453 TYR A O 1
ATOM 581 N N . TYR A 1 75 ? 3.775 19.904 7.108 1.00 10.74 454 TYR A N 1
ATOM 582 C CA . TYR A 1 75 ? 2.934 20.878 7.803 1.00 12.67 454 TYR A CA 1
ATOM 583 C C . TYR A 1 75 ? 1.846 21.415 6.898 1.00 12.19 454 TYR A C 1
ATOM 584 O O . TYR A 1 75 ? 0.696 21.560 7.305 1.00 13.94 454 TYR A O 1
ATOM 593 N N . ARG A 1 76 ? 2.214 21.687 5.657 1.00 12.00 455 ARG A N 1
ATOM 594 C CA . ARG A 1 76 ? 1.274 22.202 4.685 1.00 12.01 455 ARG A CA 1
ATOM 595 C C . ARG A 1 76 ? 0.093 21.261 4.504 1.00 12.71 455 ARG A C 1
ATOM 596 O O . ARG A 1 76 ? -1.065 21.666 4.615 1.00 9.42 455 ARG A O 1
ATOM 604 N N . VAL A 1 77 ? 0.392 19.993 4.227 1.00 13.34 456 VAL A N 1
ATOM 605 C CA . VAL A 1 77 ? -0.655 19.021 4.014 1.00 12.03 456 VAL A CA 1
ATOM 606 C C . VAL A 1 77 ? -1.416 18.769 5.303 1.00 13.24 456 VAL A C 1
ATOM 607 O O . VAL A 1 77 ? -2.639 18.597 5.284 1.00 13.26 456 VAL A O 1
ATOM 611 N N . MET A 1 78 ? -0.699 18.767 6.426 1.00 12.35 457 MET A N 1
ATOM 612 C CA . MET A 1 78 ? -1.347 18.546 7.712 1.00 12.18 457 MET A CA 1
ATOM 613 C C . MET A 1 78 ? -2.386 19.636 7.941 1.00 10.72 457 MET A C 1
ATOM 614 O O . MET A 1 78 ? -3.540 19.343 8.288 1.00 7.99 457 MET A O 1
ATOM 619 N N . GLU A 1 79 ? -1.980 20.891 7.748 1.00 9.23 458 GLU A N 1
ATOM 620 C CA . GLU A 1 79 ? -2.921 21.979 7.928 1.00 12.51 458 GLU A CA 1
ATOM 621 C C . GLU A 1 79 ? -4.086 21.803 6.944 1.00 11.34 458 GLU A C 1
ATOM 622 O O . GLU A 1 79 ? -5.250 21.890 7.320 1.00 10.80 458 GLU A O 1
ATOM 628 N N . SER A 1 80 ? -3.768 21.531 5.683 1.00 13.39 459 SER A N 1
ATOM 629 C CA . SER A 1 80 ? -4.804 21.322 4.677 1.00 13.36 459 SER A CA 1
ATOM 630 C C . SER A 1 80 ? -5.817 20.284 5.160 1.00 15.18 459 SER A C 1
ATOM 631 O O . SER A 1 80 ? -7.026 20.525 5.140 1.00 15.60 459 SER A O 1
ATOM 634 N N . MET A 1 81 ? -5.312 19.130 5.600 1.00 13.66 460 MET A N 1
ATOM 635 C CA . MET A 1 81 ? -6.161 18.052 6.086 1.00 13.88 460 MET A CA 1
ATOM 636 C C . MET A 1 81 ? -7.023 18.462 7.273 1.00 12.29 460 MET A C 1
ATOM 637 O O . MET A 1 81 ? -8.198 18.139 7.322 1.00 11.52 460 MET A O 1
ATOM 642 N N . LEU A 1 82 ? -6.439 19.164 8.234 1.00 13.12 461 LEU A N 1
ATOM 643 C CA . LEU A 1 82 ? -7.191 19.582 9.405 1.00 15.25 461 LEU A CA 1
ATOM 644 C C . LEU A 1 82 ? -8.311 20.553 9.036 1.00 15.61 461 LEU A C 1
ATOM 645 O O . LEU A 1 82 ? -9.351 20.569 9.687 1.00 14.35 461 LEU A O 1
ATOM 650 N N . LYS A 1 83 ? -8.107 21.364 8.002 1.00 16.92 462 LYS A N 1
ATOM 651 C CA . LYS A 1 83 ? -9.178 22.270 7.590 1.00 18.52 462 LYS A CA 1
ATOM 652 C C . LYS A 1 83 ? -10.258 21.428 6.933 1.00 18.76 462 LYS A C 1
ATOM 653 O O . LYS A 1 83 ? -11.443 21.594 7.212 1.00 18.05 462 LYS A O 1
ATOM 659 N N . SER A 1 84 ? -9.845 20.512 6.060 1.00 20.26 463 SER A N 1
ATOM 660 C CA . SER A 1 84 ? -10.808 19.652 5.367 1.00 22.04 463 SER A CA 1
ATOM 661 C C . SER A 1 84 ? -11.598 18.845 6.364 1.00 22.33 463 SER A C 1
ATOM 662 O O . SER A 1 84 ? -12.801 18.644 6.205 1.00 22.74 463 SER A O 1
ATOM 665 N N . GLU A 1 85 ? -10.904 18.382 7.398 1.00 22.83 464 GLU A N 1
ATOM 666 C CA . GLU A 1 85 ? -11.530 17.587 8.440 1.00 23.72 464 GLU A CA 1
ATOM 667 C C . GLU A 1 85 ? -12.428 18.413 9.361 1.00 23.80 464 GLU A C 1
ATOM 668 O O . GLU A 1 85 ? -13.499 17.949 9.757 1.00 25.39 464 GLU A O 1
ATOM 674 N N . GLU A 1 86 ? -12.001 19.625 9.718 1.00 24.31 465 GLU A N 1
ATOM 675 C CA . GLU A 1 86 ? -12.833 20.473 10.567 1.00 24.58 465 GLU A CA 1
ATOM 676 C C . GLU A 1 86 ? -14.137 20.755 9.821 1.00 25.68 465 GLU A C 1
ATOM 677 O O . GLU A 1 86 ? -15.215 20.708 10.397 1.00 24.04 465 GLU A O 1
ATOM 683 N N . GLU A 1 87 ? -14.009 21.037 8.527 1.00 27.27 466 GLU A N 1
ATOM 684 C CA . GLU A 1 87 ? -15.138 21.320 7.648 1.00 28.59 466 GLU A CA 1
ATOM 685 C C . GLU A 1 87 ? -15.968 20.070 7.456 1.00 29.13 466 GLU A C 1
ATOM 686 O O . GLU A 1 87 ? -17.194 20.088 7.545 1.00 28.49 466 GLU A O 1
ATOM 692 N N . ARG A 1 88 ? -15.278 18.975 7.187 1.00 28.91 467 ARG A N 1
ATOM 693 C CA . ARG A 1 88 ? -15.945 17.721 6.957 1.00 28.68 467 ARG A CA 1
ATOM 694 C C . ARG A 1 88 ? -16.880 17.345 8.093 1.00 29.16 467 ARG A C 1
ATOM 695 O O . ARG A 1 88 ? -18.033 16.995 7.857 1.00 30.16 467 ARG A O 1
ATOM 703 N N . LEU A 1 89 ? -16.398 17.426 9.325 1.00 28.39 468 LEU A N 1
ATOM 704 C CA . LEU A 1 89 ? -17.221 17.046 10.456 1.00 28.56 468 LEU A CA 1
ATOM 705 C C . LEU A 1 89 ? -17.296 18.072 11.586 1.00 30.32 468 LEU A C 1
ATOM 706 O O . LEU A 1 89 ? -17.476 17.723 12.752 1.00 29.69 468 LEU A O 1
ATOM 711 N N . SER A 1 90 ? -17.170 19.342 11.216 1.00 32.10 469 SER A N 1
ATOM 712 C CA . SER A 1 90 ? -17.238 20.462 12.150 1.00 34.46 469 SER A CA 1
ATOM 713 C C . SER A 1 90 ? -16.897 20.140 13.605 1.00 35.74 469 SER A C 1
ATOM 714 O O . SER A 1 90 ? -17.789 20.081 14.458 1.00 34.79 469 SER A O 1
ATOM 717 N N . ILE A 1 91 ? -15.611 19.978 13.905 1.00 36.59 470 ILE A N 1
ATOM 718 C CA . ILE A 1 91 ? -15.232 19.653 15.267 1.00 37.22 470 ILE A CA 1
ATOM 719 C C . ILE A 1 91 ? -14.168 20.576 15.899 1.00 36.56 470 ILE A C 1
ATOM 720 O O . ILE A 1 91 ? -14.348 21.013 17.040 1.00 38.83 470 ILE A O 1
ATOM 725 N N . GLN A 1 92 ? -13.082 20.878 15.190 1.00 33.47 471 GLN A N 1
ATOM 726 C CA . GLN A 1 92 ? -12.025 21.760 15.723 1.00 32.36 471 GLN A CA 1
ATOM 727 C C . GLN A 1 92 ? -10.944 21.179 16.665 1.00 29.34 471 GLN A C 1
ATOM 728 O O . GLN A 1 92 ? -9.835 21.707 16.721 1.00 28.95 471 GLN A O 1
ATOM 734 N N . ASN A 1 93 ? -11.244 20.114 17.401 1.00 28.13 472 ASN A N 1
ATOM 735 C CA . ASN A 1 93 ? -10.256 19.524 18.316 1.00 26.94 472 ASN A CA 1
ATOM 736 C C . ASN A 1 93 ? -9.143 18.744 17.581 1.00 26.38 472 ASN A C 1
ATOM 737 O O . ASN A 1 93 ? -8.084 19.308 17.243 1.00 26.84 472 ASN A O 1
ATOM 742 N N . PHE A 1 94 ? -9.381 17.458 17.358 1.00 23.76 473 PHE A N 1
ATOM 743 C CA . PHE A 1 94 ? -8.445 16.578 16.655 1.00 24.77 473 PHE A CA 1
ATOM 744 C C . PHE A 1 94 ? -7.275 15.989 17.449 1.00 24.17 473 PHE A C 1
ATOM 745 O O . PHE A 1 94 ? -6.302 15.499 16.863 1.00 24.72 473 PHE A O 1
ATOM 753 N N . SER A 1 95 ? -7.391 16.007 18.771 1.00 21.20 474 SER A N 1
ATOM 754 C CA . SER A 1 95 ? -6.368 15.465 19.646 1.00 18.46 474 SER A CA 1
ATOM 755 C C . SER A 1 95 ? -6.095 13.990 19.302 1.00 19.55 474 SER A C 1
ATOM 756 O O . SER A 1 95 ? -4.945 13.522 19.283 1.00 17.23 474 SER A O 1
ATOM 759 N N . LYS A 1 96 ? -7.162 13.263 19.014 1.00 18.43 475 LYS A N 1
ATOM 760 C CA . LYS A 1 96 ? -7.036 11.862 18.683 1.00 20.82 475 LYS A CA 1
ATOM 761 C C . LYS A 1 96 ? -6.114 11.638 17.471 1.00 20.77 475 LYS A C 1
ATOM 762 O O . LYS A 1 96 ? -5.252 10.741 17.467 1.00 21.39 475 LYS A O 1
ATOM 768 N N . LEU A 1 97 ? -6.291 12.464 16.449 1.00 17.73 476 LEU A N 1
ATOM 769 C CA . LEU A 1 97 ? -5.493 12.361 15.236 1.00 16.82 476 LEU A CA 1
ATOM 770 C C . LEU A 1 97 ? -4.052 12.879 15.392 1.00 16.29 476 LEU A C 1
ATOM 771 O O . LEU A 1 97 ? -3.079 12.175 15.094 1.00 14.51 476 LEU A O 1
ATOM 776 N N . LEU A 1 98 ? -3.943 14.115 15.868 1.00 15.33 477 LEU A N 1
ATOM 777 C CA . LEU A 1 98 ? -2.665 14.785 16.049 1.00 14.04 477 LEU A CA 1
ATOM 778 C C . LEU A 1 98 ? -1.727 14.152 17.066 1.00 12.41 477 LEU A C 1
ATOM 779 O O . LEU A 1 98 ? -0.535 14.460 17.095 1.00 12.24 477 LEU A O 1
ATOM 784 N N . ASN A 1 99 ? -2.255 13.282 17.913 1.00 11.31 478 ASN A N 1
ATOM 785 C CA . ASN A 1 99 ? -1.403 12.624 18.886 1.00 11.41 478 ASN A CA 1
ATOM 786 C C . ASN A 1 99 ? -1.053 11.195 18.433 1.00 12.07 478 ASN A C 1
ATOM 787 O O . ASN A 1 99 ? -0.412 10.437 19.161 1.00 11.42 478 ASN A O 1
ATOM 792 N N . ASP A 1 100 ? -1.456 10.849 17.214 1.00 13.78 479 ASP A N 1
ATOM 793 C CA . ASP A 1 100 ? -1.185 9.528 16.653 1.00 15.70 479 ASP A CA 1
ATOM 794 C C . ASP A 1 100 ? 0.152 9.531 15.912 1.00 14.93 479 ASP A C 1
ATOM 795 O O . ASP A 1 100 ? 0.256 9.994 14.774 1.00 14.91 479 ASP A O 1
ATOM 800 N N . ASN A 1 101 ? 1.174 9.012 16.577 1.00 13.77 480 ASN A N 1
ATOM 801 C CA . ASN A 1 101 ? 2.510 8.960 16.015 1.00 13.24 480 ASN A CA 1
ATOM 802 C C . ASN A 1 101 ? 2.524 8.327 14.632 1.00 13.28 480 ASN A C 1
ATOM 803 O O . ASN A 1 101 ? 3.215 8.818 13.741 1.00 14.05 480 ASN A O 1
ATOM 808 N N . ILE A 1 102 ? 1.749 7.258 14.449 1.00 13.00 481 ILE A N 1
ATOM 809 C CA . ILE A 1 102 ? 1.685 6.559 13.165 1.00 14.05 481 ILE A CA 1
ATOM 810 C C . ILE A 1 102 ? 1.141 7.502 12.094 1.00 14.83 481 ILE A C 1
ATOM 811 O O . ILE A 1 102 ? 1.655 7.550 10.970 1.00 11.87 481 ILE A O 1
ATOM 816 N N . PHE A 1 103 ? 0.077 8.229 12.431 1.00 14.52 482 PHE A N 1
ATOM 817 C CA . PHE A 1 103 ? -0.470 9.184 11.483 1.00 13.44 482 PHE A CA 1
ATOM 818 C C . PHE A 1 103 ? 0.614 10.162 11.078 1.00 11.75 482 PHE A C 1
ATOM 819 O O . PHE A 1 103 ? 0.843 10.378 9.902 1.00 12.87 482 PHE A O 1
ATOM 827 N N . HIS A 1 104 ? 1.292 10.742 12.062 1.00 12.10 483 HIS A N 1
ATOM 828 C CA . HIS A 1 104 ? 2.352 11.705 11.789 1.00 11.95 483 HIS A CA 1
ATOM 829 C C . HIS A 1 104 ? 3.562 11.157 11.034 1.00 13.20 483 HIS A C 1
ATOM 830 O O . HIS A 1 104 ? 4.202 11.882 10.285 1.00 16.47 483 HIS A O 1
ATOM 837 N N . MET A 1 105 ? 3.868 9.885 11.224 1.00 13.36 484 MET A N 1
ATOM 838 C CA . MET A 1 105 ? 5.005 9.251 10.557 1.00 14.56 484 MET A CA 1
ATOM 839 C C . MET A 1 105 ? 4.663 8.967 9.077 1.00 12.74 484 MET A C 1
ATOM 840 O O . MET A 1 105 ? 5.506 9.032 8.192 1.00 12.97 484 MET A O 1
ATOM 845 N N . SER A 1 106 ? 3.395 8.710 8.819 1.00 13.71 485 SER A N 1
ATOM 846 C CA . SER A 1 106 ? 2.921 8.420 7.479 1.00 14.56 485 SER A CA 1
ATOM 847 C C . SER A 1 106 ? 2.754 9.691 6.619 1.00 13.06 485 SER A C 1
ATOM 848 O O . SER A 1 106 ? 2.992 9.690 5.403 1.00 14.45 485 SER A O 1
ATOM 851 N N . LEU A 1 107 ? 2.348 10.777 7.259 1.00 12.73 486 LEU A N 1
ATOM 852 C CA . LEU A 1 107 ? 2.185 12.048 6.568 1.00 12.23 486 LEU A CA 1
ATOM 853 C C . LEU A 1 107 ? 3.583 12.519 6.187 1.00 10.53 486 LEU A C 1
ATOM 854 O O . LEU A 1 107 ? 3.821 12.967 5.063 1.00 10.63 486 LEU A O 1
ATOM 859 N N . LEU A 1 108 ? 4.501 12.415 7.146 1.00 9.12 487 LEU A N 1
ATOM 860 C CA . LEU A 1 108 ? 5.886 12.841 6.946 1.00 8.68 487 LEU A CA 1
ATOM 861 C C . LEU A 1 108 ? 6.534 12.005 5.860 1.00 9.08 487 LEU A C 1
ATOM 862 O O . LEU A 1 108 ? 7.132 12.534 4.931 1.00 10.14 487 LEU A O 1
ATOM 867 N N . ALA A 1 109 ? 6.412 10.688 5.999 1.00 11.39 488 ALA A N 1
ATOM 868 C CA . ALA A 1 109 ? 6.990 9.755 5.047 1.00 11.37 488 ALA A CA 1
ATOM 869 C C . ALA A 1 109 ? 6.417 10.045 3.673 1.00 12.34 488 ALA A C 1
ATOM 870 O O . ALA A 1 109 ? 7.155 10.110 2.688 1.00 10.99 488 ALA A O 1
ATOM 872 N N . CYS A 1 110 ? 5.103 10.244 3.611 1.00 11.65 489 CYS A N 1
ATOM 873 C CA . CYS A 1 110 ? 4.482 10.531 2.329 1.00 12.99 489 CYS A CA 1
ATOM 874 C C . CYS A 1 110 ? 4.967 11.854 1.767 1.00 13.75 489 CYS A C 1
ATOM 875 O O . CYS A 1 110 ? 5.139 11.984 0.557 1.00 16.66 489 CYS A O 1
ATOM 878 N N . ALA A 1 111 ? 5.178 12.842 2.632 1.00 13.26 490 ALA A N 1
ATOM 879 C CA . ALA A 1 111 ? 5.657 14.146 2.177 1.00 11.50 490 ALA A CA 1
ATOM 880 C C . ALA A 1 111 ? 7.106 14.012 1.719 1.00 11.03 490 ALA A C 1
ATOM 881 O O . ALA A 1 111 ? 7.522 14.639 0.740 1.00 11.59 490 ALA A O 1
ATOM 883 N N . LEU A 1 112 ? 7.884 13.205 2.433 1.00 10.35 491 LEU A N 1
ATOM 884 C CA . LEU A 1 112 ? 9.278 13.009 2.058 1.00 10.75 491 LEU A CA 1
ATOM 885 C C . LEU A 1 112 ? 9.365 12.230 0.754 1.00 11.09 491 LEU A C 1
ATOM 886 O O . LEU A 1 112 ? 10.329 12.376 0.009 1.00 12.90 491 LEU A O 1
ATOM 891 N N . GLU A 1 113 ? 8.354 11.411 0.471 1.00 11.21 492 GLU A N 1
ATOM 892 C CA . GLU A 1 113 ? 8.352 10.625 -0.756 1.00 13.35 492 GLU A CA 1
ATOM 893 C C . GLU A 1 113 ? 8.112 11.532 -1.946 1.00 13.83 492 GLU A C 1
ATOM 894 O O . GLU A 1 113 ? 8.676 11.312 -3.020 1.00 14.73 492 GLU A O 1
ATOM 900 N N . VAL A 1 114 ? 7.263 12.542 -1.754 1.00 12.90 493 VAL A N 1
ATOM 901 C CA . VAL A 1 114 ? 6.975 13.494 -2.815 1.00 12.43 493 VAL A CA 1
ATOM 902 C C . VAL A 1 114 ? 8.234 14.294 -3.138 1.00 12.82 493 VAL A C 1
ATOM 903 O O . VAL A 1 114 ? 8.670 14.321 -4.269 1.00 12.65 493 VAL A O 1
ATOM 907 N N . VAL A 1 115 ? 8.823 14.938 -2.142 1.00 13.45 494 VAL A N 1
ATOM 908 C CA . VAL A 1 115 ? 10.034 15.710 -2.377 1.00 15.35 494 VAL A CA 1
ATOM 909 C C . VAL A 1 115 ? 11.106 14.789 -2.934 1.00 17.29 494 VAL A C 1
ATOM 910 O O . VAL A 1 115 ? 11.817 15.123 -3.868 1.00 17.12 494 VAL A O 1
ATOM 914 N N . MET A 1 116 ? 11.213 13.613 -2.343 1.00 20.43 495 MET A N 1
ATOM 915 C CA . MET A 1 116 ? 12.209 12.639 -2.767 1.00 22.46 495 MET A CA 1
ATOM 916 C C . MET A 1 116 ? 12.057 12.255 -4.233 1.00 21.03 495 MET A C 1
ATOM 917 O O . MET A 1 116 ? 13.028 12.252 -4.983 1.00 20.93 495 MET A O 1
ATOM 922 N N . ALA A 1 117 ? 10.829 11.927 -4.623 1.00 20.34 496 ALA A N 1
ATOM 923 C CA . ALA A 1 117 ? 10.529 11.495 -5.981 1.00 18.80 496 ALA A CA 1
ATOM 924 C C . ALA A 1 117 ? 10.626 12.585 -7.015 1.00 20.03 496 ALA A C 1
ATOM 925 O O . ALA A 1 117 ? 11.043 12.305 -8.147 1.00 21.45 496 ALA A O 1
ATOM 927 N N . THR A 1 118 ? 10.241 13.819 -6.670 1.00 18.45 497 THR A N 1
ATOM 928 C CA . THR A 1 118 ? 10.344 14.876 -7.668 1.00 17.27 497 THR A CA 1
ATOM 929 C C . THR A 1 118 ? 11.818 15.111 -8.010 1.00 15.05 497 THR A C 1
ATOM 930 O O . THR A 1 118 ? 12.142 15.422 -9.146 1.00 15.01 497 THR A O 1
ATOM 934 N N . TYR A 1 119 ? 12.709 14.930 -7.041 1.00 13.79 498 TYR A N 1
ATOM 935 C CA . TYR A 1 119 ? 14.130 15.151 -7.291 1.00 14.83 498 TYR A CA 1
ATOM 936 C C . TYR A 1 119 ? 14.923 13.868 -7.470 1.00 14.60 498 TYR A C 1
ATOM 937 O O . TYR A 1 119 ? 16.151 13.884 -7.469 1.00 15.06 498 TYR A O 1
ATOM 946 N N . SER A 1 120 ? 14.189 12.770 -7.634 1.00 15.55 499 SER A N 1
ATOM 947 C CA . SER A 1 120 ? 14.718 11.418 -7.829 1.00 16.11 499 SER A CA 1
ATOM 948 C C . SER A 1 120 ? 15.912 11.374 -8.795 1.00 17.20 499 SER A C 1
ATOM 949 O O . SER A 1 120 ? 17.051 11.127 -8.395 1.00 16.22 499 SER A O 1
ATOM 952 N N . ARG A 1 121 ? 15.639 11.605 -10.071 1.00 17.34 500 ARG A N 1
ATOM 953 C CA . ARG A 1 121 ? 16.689 11.589 -11.079 1.00 17.73 500 ARG A CA 1
ATOM 954 C C . ARG A 1 121 ? 17.857 12.486 -10.679 1.00 18.08 500 ARG A C 1
ATOM 955 O O . ARG A 1 121 ? 19.013 12.141 -10.903 1.00 17.16 500 ARG A O 1
ATOM 963 N N . SER A 1 122 ? 17.565 13.638 -10.082 1.00 17.91 501 SER A N 1
ATOM 964 C CA . SER A 1 122 ? 18.644 14.530 -9.678 1.00 17.44 501 SER A CA 1
ATOM 965 C C . SER A 1 122 ? 19.467 13.904 -8.563 1.00 16.91 501 SER A C 1
ATOM 966 O O . SER A 1 122 ? 20.690 14.027 -8.530 1.00 14.42 501 SER A O 1
ATOM 969 N N . THR A 1 123 ? 18.781 13.240 -7.644 1.00 17.84 502 THR A N 1
ATOM 970 C CA . THR A 1 123 ? 19.456 12.575 -6.543 1.00 19.96 502 THR A CA 1
ATOM 971 C C . THR A 1 123 ? 20.194 11.371 -7.106 1.00 21.82 502 THR A C 1
ATOM 972 O O . THR A 1 123 ? 21.279 11.042 -6.636 1.00 20.75 502 THR A O 1
ATOM 976 N N . SER A 1 124 ? 19.586 10.721 -8.106 1.00 24.68 503 SER A N 1
ATOM 977 C CA . SER A 1 124 ? 20.168 9.539 -8.772 1.00 26.14 503 SER A CA 1
ATOM 978 C C . SER A 1 124 ? 21.526 9.894 -9.358 1.00 27.31 503 SER A C 1
ATOM 979 O O . SER A 1 124 ? 22.375 9.024 -9.551 1.00 26.56 503 SER A O 1
ATOM 982 N N . GLN A 1 125 ? 21.716 11.175 -9.664 1.00 28.68 504 GLN A N 1
ATOM 983 C CA . GLN A 1 125 ? 23.003 11.647 -10.158 1.00 31.48 504 GLN A CA 1
ATOM 984 C C . GLN A 1 125 ? 23.795 11.447 -8.885 1.00 34.17 504 GLN A C 1
ATOM 985 O O . GLN A 1 125 ? 23.197 11.242 -7.834 1.00 37.00 504 GLN A O 1
ATOM 991 N N . ASN A 1 126 ? 25.115 11.516 -8.935 1.00 35.09 505 ASN A N 1
ATOM 992 C CA . ASN A 1 126 ? 25.879 11.297 -7.704 1.00 36.68 505 ASN A CA 1
ATOM 993 C C . ASN A 1 126 ? 25.272 10.194 -6.806 1.00 36.85 505 ASN A C 1
ATOM 994 O O . ASN A 1 126 ? 25.047 10.398 -5.615 1.00 38.74 505 ASN A O 1
ATOM 999 N N . LEU A 1 127 ? 25.023 9.028 -7.397 1.00 37.43 506 LEU A N 1
ATOM 1000 C CA . LEU A 1 127 ? 24.448 7.884 -6.690 1.00 38.75 506 LEU A CA 1
ATOM 1001 C C . LEU A 1 127 ? 24.907 6.617 -7.421 1.00 40.65 506 LEU A C 1
ATOM 1002 O O . LEU A 1 127 ? 25.844 5.936 -7.007 1.00 40.77 506 LEU A O 1
ATOM 1007 N N . ASP A 1 128 ? 24.224 6.311 -8.511 1.00 43.14 507 ASP A N 1
ATOM 1008 C CA . ASP A 1 128 ? 24.541 5.173 -9.361 1.00 46.42 507 ASP A CA 1
ATOM 1009 C C . ASP A 1 128 ? 24.863 3.806 -8.735 1.00 46.98 507 ASP A C 1
ATOM 1010 O O . ASP A 1 128 ? 25.160 3.689 -7.547 1.00 46.44 507 ASP A O 1
ATOM 1015 N N . SER A 1 129 ? 24.787 2.785 -9.592 1.00 47.54 508 SER A N 1
ATOM 1016 C CA . SER A 1 129 ? 25.053 1.390 -9.269 1.00 48.42 508 SER A CA 1
ATOM 1017 C C . SER A 1 129 ? 23.905 0.702 -8.540 1.00 48.06 508 SER A C 1
ATOM 1018 O O . SER A 1 129 ? 22.734 0.932 -8.861 1.00 48.85 508 SER A O 1
ATOM 1021 N N . GLY A 1 130 ? 24.246 -0.150 -7.573 1.00 47.15 509 GLY A N 1
ATOM 1022 C CA . GLY A 1 130 ? 23.239 -0.881 -6.817 1.00 45.75 509 GLY A CA 1
ATOM 1023 C C . GLY A 1 130 ? 22.718 -0.153 -5.589 1.00 44.89 509 GLY A C 1
ATOM 1024 O O . GLY A 1 130 ? 22.530 -0.744 -4.523 1.00 44.39 509 GLY A O 1
ATOM 1025 N N . THR A 1 131 ? 22.473 1.138 -5.738 1.00 43.05 510 THR A N 1
ATOM 1026 C CA . THR A 1 131 ? 21.977 1.925 -4.632 1.00 42.46 510 THR A CA 1
ATOM 1027 C C . THR A 1 131 ? 20.997 2.938 -5.181 1.00 41.95 510 THR A C 1
ATOM 1028 O O . THR A 1 131 ? 21.286 4.130 -5.269 1.00 42.11 510 THR A O 1
ATOM 1032 N N . ASP A 1 132 ? 19.834 2.444 -5.581 1.00 41.64 511 ASP A N 1
ATOM 1033 C CA . ASP A 1 132 ? 18.796 3.305 -6.130 1.00 41.71 511 ASP A CA 1
ATOM 1034 C C . ASP A 1 132 ? 17.540 3.132 -5.268 1.00 40.47 511 ASP A C 1
ATOM 1035 O O . ASP A 1 132 ? 16.684 2.270 -5.515 1.00 39.61 511 ASP A O 1
ATOM 1040 N N . LEU A 1 133 ? 17.481 3.979 -4.243 1.00 38.00 512 LEU A N 1
ATOM 1041 C CA . LEU A 1 133 ? 16.423 4.034 -3.251 1.00 35.31 512 LEU A CA 1
ATOM 1042 C C . LEU A 1 133 ? 15.046 4.427 -3.769 1.00 34.09 512 LEU A C 1
ATOM 1043 O O . LEU A 1 133 ? 14.548 5.501 -3.456 1.00 34.16 512 LEU A O 1
ATOM 1048 N N . SER A 1 134 ? 14.426 3.533 -4.527 1.00 33.45 513 SER A N 1
ATOM 1049 C CA . SER A 1 134 ? 13.106 3.760 -5.110 1.00 32.74 513 SER A CA 1
ATOM 1050 C C . SER A 1 134 ? 12.067 4.254 -4.087 1.00 30.82 513 SER A C 1
ATOM 1051 O O . SER A 1 134 ? 12.254 5.302 -3.475 1.00 32.22 513 SER A O 1
ATOM 1054 N N . PHE A 1 135 ? 10.975 3.517 -3.895 1.00 27.52 514 PHE A N 1
ATOM 1055 C CA . PHE A 1 135 ? 9.967 3.974 -2.955 1.00 25.06 514 PHE A CA 1
ATOM 1056 C C . PHE A 1 135 ? 10.015 3.341 -1.587 1.00 25.75 514 PHE A C 1
ATOM 1057 O O . PHE A 1 135 ? 10.146 4.050 -0.578 1.00 30.36 514 PHE A O 1
ATOM 1065 N N . PRO A 1 136 ? 9.888 2.006 -1.514 1.00 22.47 515 PRO A N 1
ATOM 1066 C CA . PRO A 1 136 ? 9.918 1.393 -0.180 1.00 18.67 515 PRO A CA 1
ATOM 1067 C C . PRO A 1 136 ? 11.058 1.921 0.699 1.00 15.31 515 PRO A C 1
ATOM 1068 O O . PRO A 1 136 ? 11.031 1.770 1.909 1.00 13.74 515 PRO A O 1
ATOM 1072 N N . TRP A 1 137 ? 12.046 2.561 0.083 1.00 13.10 516 TRP A N 1
ATOM 1073 C CA . TRP A 1 137 ? 13.201 3.078 0.815 1.00 15.17 516 TRP A CA 1
ATOM 1074 C C . TRP A 1 137 ? 12.803 3.959 1.990 1.00 15.15 516 TRP A C 1
ATOM 1075 O O . TRP A 1 137 ? 13.196 3.714 3.126 1.00 16.97 516 TRP A O 1
ATOM 1086 N N . ILE A 1 138 ? 12.022 4.991 1.705 1.00 14.58 517 ILE A N 1
ATOM 1087 C CA . ILE A 1 138 ? 11.594 5.914 2.735 1.00 13.13 517 ILE A CA 1
ATOM 1088 C C . ILE A 1 138 ? 10.914 5.188 3.900 1.00 13.64 517 ILE A C 1
ATOM 1089 O O . ILE A 1 138 ? 11.036 5.620 5.039 1.00 15.28 517 ILE A O 1
ATOM 1094 N N . LEU A 1 139 ? 10.211 4.092 3.628 1.00 14.14 518 LEU A N 1
ATOM 1095 C CA . LEU A 1 139 ? 9.584 3.331 4.713 1.00 15.10 518 LEU A CA 1
ATOM 1096 C C . LEU A 1 139 ? 10.694 2.678 5.534 1.00 15.35 518 LEU A C 1
ATOM 1097 O O . LEU A 1 139 ? 10.658 2.674 6.758 1.00 15.56 518 LEU A O 1
ATOM 1102 N N . ASN A 1 140 ? 11.675 2.118 4.836 1.00 16.29 519 ASN A N 1
ATOM 1103 C CA . ASN A 1 140 ? 12.820 1.477 5.469 1.00 17.00 519 ASN A CA 1
ATOM 1104 C C . ASN A 1 140 ? 13.512 2.454 6.392 1.00 14.66 519 ASN A C 1
ATOM 1105 O O . ASN A 1 140 ? 13.994 2.067 7.436 1.00 13.88 519 ASN A O 1
ATOM 1110 N N . VAL A 1 141 ? 13.564 3.725 5.997 1.00 14.28 520 VAL A N 1
ATOM 1111 C CA . VAL A 1 141 ? 14.235 4.762 6.797 1.00 13.36 520 VAL A CA 1
ATOM 1112 C C . VAL A 1 141 ? 13.534 5.176 8.096 1.00 12.78 520 VAL A C 1
ATOM 1113 O O . VAL A 1 141 ? 14.176 5.425 9.107 1.00 10.70 520 VAL A O 1
ATOM 1117 N N . LEU A 1 142 ? 12.213 5.224 8.065 1.00 15.75 521 LEU A N 1
ATOM 1118 C CA . LEU A 1 142 ? 11.422 5.626 9.221 1.00 17.28 521 LEU A CA 1
ATOM 1119 C C . LEU A 1 142 ? 10.858 4.430 9.960 1.00 16.54 521 LEU A C 1
ATOM 1120 O O . LEU A 1 142 ? 9.927 4.570 10.745 1.00 18.67 521 LEU A O 1
ATOM 1125 N N . ASN A 1 143 ? 11.402 3.250 9.705 1.00 15.48 522 ASN A N 1
ATOM 1126 C CA . ASN A 1 143 ? 10.890 2.055 10.365 1.00 14.48 522 ASN A CA 1
ATOM 1127 C C . ASN A 1 143 ? 9.363 2.093 10.372 1.00 12.80 522 ASN A C 1
ATOM 1128 O O . ASN A 1 143 ? 8.730 1.799 11.378 1.00 10.80 522 ASN A O 1
ATOM 1133 N N . LEU A 1 144 ? 8.790 2.459 9.231 1.00 14.14 523 LEU A N 1
ATOM 1134 C CA . LEU A 1 144 ? 7.340 2.546 9.048 1.00 14.01 523 LEU A CA 1
ATOM 1135 C C . LEU A 1 144 ? 6.841 1.452 8.083 1.00 15.81 523 LEU A C 1
ATOM 1136 O O . LEU A 1 144 ? 7.435 1.242 7.024 1.00 16.59 523 LEU A O 1
ATOM 1141 N N . LYS A 1 145 ? 5.745 0.785 8.441 1.00 13.71 524 LYS A N 1
ATOM 1142 C CA . LYS A 1 145 ? 5.187 -0.274 7.616 1.00 12.13 524 LYS A CA 1
ATOM 1143 C C . LYS A 1 145 ? 4.363 0.221 6.426 1.00 14.87 524 LYS A C 1
ATOM 1144 O O . LYS A 1 145 ? 3.645 1.231 6.510 1.00 15.13 524 LYS A O 1
ATOM 1150 N N . ALA A 1 146 ? 4.460 -0.521 5.320 1.00 13.42 525 ALA A N 1
ATOM 1151 C CA . ALA A 1 146 ? 3.744 -0.194 4.093 1.00 12.62 525 ALA A CA 1
ATOM 1152 C C . ALA A 1 146 ? 2.238 -0.054 4.298 1.00 12.59 525 ALA A C 1
ATOM 1153 O O . ALA A 1 146 ? 1.622 0.846 3.718 1.00 15.05 525 ALA A O 1
ATOM 1155 N N . PHE A 1 147 ? 1.635 -0.941 5.090 1.00 11.47 526 PHE A N 1
ATOM 1156 C CA . PHE A 1 147 ? 0.190 -0.870 5.317 1.00 14.42 526 PHE A CA 1
ATOM 1157 C C . PHE A 1 147 ? -0.217 0.440 6.025 1.00 16.18 526 PHE A C 1
ATOM 1158 O O . PHE A 1 147 ? -1.288 0.989 5.768 1.00 17.17 526 PHE A O 1
ATOM 1166 N N . ASP A 1 148 ? 0.631 0.926 6.929 1.00 16.02 527 ASP A N 1
ATOM 1167 C CA . ASP A 1 148 ? 0.339 2.173 7.614 1.00 16.07 527 ASP A CA 1
ATOM 1168 C C . ASP A 1 148 ? 0.448 3.329 6.638 1.00 15.62 527 ASP A C 1
ATOM 1169 O O . ASP A 1 148 ? -0.465 4.158 6.541 1.00 16.13 527 ASP A O 1
ATOM 1174 N N . PHE A 1 149 ? 1.569 3.368 5.920 1.00 14.09 528 PHE A N 1
ATOM 1175 C CA . PHE A 1 149 ? 1.844 4.388 4.913 1.00 13.68 528 PHE A CA 1
ATOM 1176 C C . PHE A 1 149 ? 0.699 4.512 3.909 1.00 13.69 528 PHE A C 1
ATOM 1177 O O . PHE A 1 149 ? 0.236 5.617 3.602 1.00 17.58 528 PHE A O 1
ATOM 1185 N N . TYR A 1 150 ? 0.239 3.381 3.394 1.00 11.63 529 TYR A N 1
ATOM 1186 C CA . TYR A 1 150 ? -0.853 3.375 2.436 1.00 12.92 529 TYR A CA 1
ATOM 1187 C C . TYR A 1 150 ? -2.067 4.172 2.936 1.00 13.35 529 TYR A C 1
ATOM 1188 O O . TYR A 1 150 ? -2.767 4.812 2.153 1.00 15.92 529 TYR A O 1
ATOM 1197 N N . LYS A 1 151 ? -2.310 4.154 4.237 1.00 14.56 530 LYS A N 1
ATOM 1198 C CA . LYS A 1 151 ? -3.467 4.851 4.793 1.00 14.81 530 LYS A CA 1
ATOM 1199 C C . LYS A 1 151 ? -3.532 6.377 4.605 1.00 15.02 530 LYS A C 1
ATOM 1200 O O . LYS A 1 151 ? -4.610 6.973 4.754 1.00 16.13 530 LYS A O 1
ATOM 1206 N N . VAL A 1 152 ? -2.398 6.999 4.275 1.00 13.46 531 VAL A N 1
ATOM 1207 C CA . VAL A 1 152 ? -2.302 8.450 4.096 1.00 12.82 531 VAL A CA 1
ATOM 1208 C C . VAL A 1 152 ? -2.266 8.931 2.638 1.00 13.67 531 VAL A C 1
ATOM 1209 O O . VAL A 1 152 ? -2.413 10.134 2.366 1.00 15.19 531 VAL A O 1
ATOM 1213 N N . ILE A 1 153 ? -2.099 7.998 1.706 1.00 12.61 532 ILE A N 1
ATOM 1214 C CA . ILE A 1 153 ? -1.975 8.333 0.293 1.00 12.60 532 ILE A CA 1
ATOM 1215 C C . ILE A 1 153 ? -3.162 8.991 -0.415 1.00 11.98 532 ILE A C 1
ATOM 1216 O O . ILE A 1 153 ? -3.011 10.042 -1.021 1.00 12.26 532 ILE A O 1
ATOM 1221 N N . GLU A 1 154 ? -4.337 8.397 -0.339 1.00 11.90 533 GLU A N 1
ATOM 1222 C CA . GLU A 1 154 ? -5.470 8.990 -1.015 1.00 11.00 533 GLU A CA 1
ATOM 1223 C C . GLU A 1 154 ? -5.759 10.367 -0.427 1.00 10.74 533 GLU A C 1
ATOM 1224 O O . GLU A 1 154 ? -5.972 11.328 -1.159 1.00 12.51 533 GLU A O 1
ATOM 1230 N N . SER A 1 155 ? -5.749 10.450 0.900 1.00 9.33 534 SER A N 1
ATOM 1231 C CA . SER A 1 155 ? -6.015 11.685 1.607 1.00 8.78 534 SER A CA 1
ATOM 1232 C C . SER A 1 155 ? -4.972 12.733 1.298 1.00 9.27 534 SER A C 1
ATOM 1233 O O . SER A 1 155 ? -5.298 13.900 1.083 1.00 6.68 534 SER A O 1
ATOM 1236 N N . PHE A 1 156 ? -3.714 12.311 1.304 1.00 10.10 535 PHE A N 1
ATOM 1237 C CA . PHE A 1 156 ? -2.613 13.218 1.046 1.00 12.19 535 PHE A CA 1
ATOM 1238 C C . PHE A 1 156 ? -2.809 13.818 -0.336 1.00 13.60 535 PHE A C 1
ATOM 1239 O O . PHE A 1 156 ? -2.646 15.027 -0.528 1.00 17.03 535 PHE A O 1
ATOM 1247 N N . ILE A 1 157 ? -3.174 12.974 -1.297 1.00 12.79 536 ILE A N 1
ATOM 1248 C CA . ILE A 1 157 ? -3.399 13.444 -2.653 1.00 13.04 536 ILE A CA 1
ATOM 1249 C C . ILE A 1 157 ? -4.565 14.433 -2.737 1.00 13.61 536 ILE A C 1
ATOM 1250 O O . ILE A 1 157 ? -4.449 15.465 -3.381 1.00 11.88 536 ILE A O 1
ATOM 1255 N N . LYS A 1 158 ? -5.682 14.119 -2.091 1.00 14.99 537 LYS A N 1
ATOM 1256 C CA . LYS A 1 158 ? -6.830 15.028 -2.114 1.00 16.52 537 LYS A CA 1
ATOM 1257 C C . LYS A 1 158 ? -6.559 16.311 -1.321 1.00 15.67 537 LYS A C 1
ATOM 1258 O O . LYS A 1 158 ? -7.274 17.297 -1.476 1.00 12.05 537 LYS A O 1
ATOM 1264 N N . ALA A 1 159 ? -5.521 16.307 -0.483 1.00 15.78 538 ALA A N 1
ATOM 1265 C CA . ALA A 1 159 ? -5.208 17.483 0.341 1.00 14.69 538 ALA A CA 1
ATOM 1266 C C . ALA A 1 159 ? -4.214 18.457 -0.265 1.00 15.52 538 ALA A C 1
ATOM 1267 O O . ALA A 1 159 ? -4.163 19.625 0.142 1.00 15.84 538 ALA A O 1
ATOM 1269 N N . GLU A 1 160 ? -3.406 17.982 -1.207 1.00 15.86 539 GLU A N 1
ATOM 1270 C CA . GLU A 1 160 ? -2.410 18.827 -1.857 1.00 15.18 539 GLU A CA 1
ATOM 1271 C C . GLU A 1 160 ? -2.791 18.951 -3.327 1.00 15.37 539 GLU A C 1
ATOM 1272 O O . GLU A 1 160 ? -2.374 18.137 -4.149 1.00 14.16 539 GLU A O 1
ATOM 1278 N N . GLY A 1 161 ? -3.586 19.970 -3.652 1.00 16.55 540 GLY A N 1
ATOM 1279 C CA . GLY A 1 161 ? -4.026 20.147 -5.026 1.00 16.62 540 GLY A CA 1
ATOM 1280 C C . GLY A 1 161 ? -2.977 20.654 -5.998 1.00 18.45 540 GLY A C 1
ATOM 1281 O O . GLY A 1 161 ? -3.302 20.946 -7.153 1.00 20.21 540 GLY A O 1
ATOM 1282 N N . ASN A 1 162 ? -1.728 20.767 -5.552 1.00 17.82 541 ASN A N 1
ATOM 1283 C CA . ASN A 1 162 ? -0.655 21.245 -6.413 1.00 18.10 541 ASN A CA 1
ATOM 1284 C C . ASN A 1 162 ? 0.348 20.158 -6.757 1.00 19.19 541 ASN A C 1
ATOM 1285 O O . ASN A 1 162 ? 1.453 20.439 -7.240 1.00 18.88 541 ASN A O 1
ATOM 1290 N N . LEU A 1 163 ? -0.023 18.915 -6.485 1.00 18.83 542 LEU A N 1
ATOM 1291 C CA . LEU A 1 163 ? 0.857 17.810 -6.800 1.00 20.09 542 LEU A CA 1
ATOM 1292 C C . LEU A 1 163 ? 0.931 17.696 -8.308 1.00 19.57 542 LEU A C 1
ATOM 1293 O O . LEU A 1 163 ? -0.086 17.789 -8.993 1.00 18.86 542 LEU A O 1
ATOM 1298 N N . THR A 1 164 ? 2.131 17.511 -8.835 1.00 19.57 543 THR A N 1
ATOM 1299 C CA . THR A 1 164 ? 2.260 17.365 -10.275 1.00 19.95 543 THR A CA 1
ATOM 1300 C C . THR A 1 164 ? 1.600 16.044 -10.681 1.00 21.16 543 THR A C 1
ATOM 1301 O O . THR A 1 164 ? 1.481 15.124 -9.862 1.00 20.71 543 THR A O 1
ATOM 1305 N N . ARG A 1 165 ? 1.157 15.957 -11.931 1.00 21.51 544 ARG A N 1
ATOM 1306 C CA . ARG A 1 165 ? 0.536 14.734 -12.412 1.00 22.66 544 ARG A CA 1
ATOM 1307 C C . ARG A 1 165 ? 1.590 13.642 -12.235 1.00 22.19 544 ARG A C 1
ATOM 1308 O O . ARG A 1 165 ? 1.287 12.481 -11.960 1.00 22.86 544 ARG A O 1
ATOM 1316 N N . GLU A 1 166 ? 2.840 14.042 -12.377 1.00 19.99 545 GLU A N 1
ATOM 1317 C CA . GLU A 1 166 ? 3.955 13.135 -12.236 1.00 18.81 545 GLU A CA 1
ATOM 1318 C C . GLU A 1 166 ? 4.077 12.656 -10.768 1.00 18.48 545 GLU A C 1
ATOM 1319 O O . GLU A 1 166 ? 4.471 11.513 -10.497 1.00 15.51 545 GLU A O 1
ATOM 1325 N N . MET A 1 167 ? 3.708 13.515 -9.818 1.00 18.14 546 MET A N 1
ATOM 1326 C CA . MET A 1 167 ? 3.773 13.139 -8.410 1.00 16.94 546 MET A CA 1
ATOM 1327 C C . MET A 1 167 ? 2.563 12.319 -8.020 1.00 15.22 546 MET A C 1
ATOM 1328 O O . MET A 1 167 ? 2.658 11.390 -7.221 1.00 13.58 546 MET A O 1
ATOM 1333 N N . ILE A 1 168 ? 1.424 12.686 -8.591 1.00 13.48 547 ILE A N 1
ATOM 1334 C CA . ILE A 1 168 ? 0.175 12.002 -8.350 1.00 12.48 547 ILE A CA 1
ATOM 1335 C C . ILE A 1 168 ? 0.337 10.536 -8.775 1.00 13.41 547 ILE A C 1
ATOM 1336 O O . ILE A 1 168 ? -0.076 9.628 -8.060 1.00 14.12 547 ILE A O 1
ATOM 1341 N N . LYS A 1 169 ? 0.949 10.319 -9.938 1.00 13.26 548 LYS A N 1
ATOM 1342 C CA . LYS A 1 169 ? 1.147 8.982 -10.465 1.00 13.65 548 LYS A CA 1
ATOM 1343 C C . LYS A 1 169 ? 2.058 8.138 -9.596 1.00 13.39 548 LYS A C 1
ATOM 1344 O O . LYS A 1 169 ? 1.751 6.971 -9.334 1.00 12.39 548 LYS A O 1
ATOM 1350 N N . HIS A 1 170 ? 3.170 8.732 -9.164 1.00 11.76 549 HIS A N 1
ATOM 1351 C CA . HIS A 1 170 ? 4.135 8.055 -8.311 1.00 15.21 549 HIS A CA 1
ATOM 1352 C C . HIS A 1 170 ? 3.489 7.620 -7.001 1.00 16.02 549 HIS A C 1
ATOM 1353 O O . HIS A 1 170 ? 3.735 6.509 -6.527 1.00 16.54 549 HIS A O 1
ATOM 1360 N N . LEU A 1 171 ? 2.675 8.498 -6.414 1.00 15.31 550 LEU A N 1
ATOM 1361 C CA . LEU A 1 171 ? 2.008 8.177 -5.157 1.00 14.07 550 LEU A CA 1
ATOM 1362 C C . LEU A 1 171 ? 1.046 7.034 -5.383 1.00 13.81 550 LEU A C 1
ATOM 1363 O O . LEU A 1 171 ? 0.903 6.151 -4.536 1.00 13.28 550 LEU A O 1
ATOM 1368 N N . GLU A 1 172 ? 0.385 7.065 -6.532 1.00 14.15 551 GLU A N 1
ATOM 1369 C CA . GLU A 1 172 ? -0.570 6.034 -6.911 1.00 14.09 551 GLU A CA 1
ATOM 1370 C C . GLU A 1 172 ? 0.152 4.712 -7.119 1.00 13.39 551 GLU A C 1
ATOM 1371 O O . GLU A 1 172 ? -0.317 3.656 -6.713 1.00 11.08 551 GLU A O 1
ATOM 1377 N N . ARG A 1 173 ? 1.318 4.774 -7.743 1.00 16.57 552 ARG A N 1
ATOM 1378 C CA . ARG A 1 173 ? 2.034 3.546 -7.987 1.00 19.51 552 ARG A CA 1
ATOM 1379 C C . ARG A 1 173 ? 2.505 2.989 -6.662 1.00 17.59 552 ARG A C 1
ATOM 1380 O O . ARG A 1 173 ? 2.466 1.784 -6.446 1.00 16.70 552 ARG A O 1
ATOM 1388 N N . CYS A 1 174 ? 2.925 3.872 -5.763 1.00 16.26 553 CYS A N 1
ATOM 1389 C CA . CYS A 1 174 ? 3.380 3.430 -4.453 1.00 15.62 553 CYS A CA 1
ATOM 1390 C C . CYS A 1 174 ? 2.300 2.608 -3.792 1.00 13.86 553 CYS A C 1
ATOM 1391 O O . CYS A 1 174 ? 2.565 1.532 -3.268 1.00 12.75 553 CYS A O 1
ATOM 1394 N N . GLU A 1 175 ? 1.078 3.124 -3.828 1.00 12.85 554 GLU A N 1
ATOM 1395 C CA . GLU A 1 175 ? -0.050 2.432 -3.229 1.00 12.99 554 GLU A CA 1
ATOM 1396 C C . GLU A 1 175 ? -0.289 1.101 -3.950 1.00 11.57 554 GLU A C 1
ATOM 1397 O O . GLU A 1 175 ? -0.688 0.119 -3.336 1.00 11.04 554 GLU A O 1
ATOM 1403 N N . HIS A 1 176 ? -0.051 1.061 -5.250 1.00 12.36 555 HIS A N 1
ATOM 1404 C CA . HIS A 1 176 ? -0.265 -0.180 -5.960 1.00 15.25 555 HIS A CA 1
ATOM 1405 C C . HIS A 1 176 ? 0.742 -1.228 -5.502 1.00 13.78 555 HIS A C 1
ATOM 1406 O O . HIS A 1 176 ? 0.370 -2.373 -5.276 1.00 13.29 555 HIS A O 1
ATOM 1413 N N . ARG A 1 177 ? 2.002 -0.821 -5.345 1.00 14.28 556 ARG A N 1
ATOM 1414 C CA . ARG A 1 177 ? 3.077 -1.705 -4.885 1.00 17.90 556 ARG A CA 1
ATOM 1415 C C . ARG A 1 177 ? 2.769 -2.316 -3.516 1.00 17.14 556 ARG A C 1
ATOM 1416 O O . ARG A 1 177 ? 3.082 -3.482 -3.238 1.00 18.45 556 ARG A O 1
ATOM 1424 N N . ILE A 1 178 ? 2.190 -1.493 -2.652 1.00 15.99 557 ILE A N 1
ATOM 1425 C CA . ILE A 1 178 ? 1.801 -1.905 -1.308 1.00 15.24 557 ILE A CA 1
ATOM 1426 C C . ILE A 1 178 ? 0.782 -3.029 -1.465 1.00 14.90 557 ILE A C 1
ATOM 1427 O O . ILE A 1 178 ? 0.937 -4.117 -0.915 1.00 15.62 557 ILE A O 1
ATOM 1432 N N . MET A 1 179 ? -0.248 -2.739 -2.250 1.00 14.71 558 MET A N 1
ATOM 1433 C CA . MET A 1 179 ? -1.328 -3.670 -2.533 1.00 17.34 558 MET A CA 1
ATOM 1434 C C . MET A 1 179 ? -0.901 -5.002 -3.155 1.00 15.94 558 MET A C 1
ATOM 1435 O O . MET A 1 179 ? -1.518 -6.039 -2.906 1.00 14.31 558 MET A O 1
ATOM 1440 N N . GLU A 1 180 ? 0.138 -4.962 -3.978 1.00 14.95 559 GLU A N 1
ATOM 1441 C CA . GLU A 1 180 ? 0.562 -6.150 -4.666 1.00 15.87 559 GLU A CA 1
ATOM 1442 C C . GLU A 1 180 ? 1.506 -7.028 -3.847 1.00 16.67 559 GLU A C 1
ATOM 1443 O O . GLU A 1 180 ? 1.581 -8.219 -4.090 1.00 18.48 559 GLU A O 1
ATOM 1449 N N . SER A 1 181 ? 2.200 -6.469 -2.862 1.00 14.78 560 SER A N 1
ATOM 1450 C CA . SER A 1 181 ? 3.071 -7.307 -2.046 1.00 14.62 560 SER A CA 1
ATOM 1451 C C . SER A 1 181 ? 3.493 -6.741 -0.693 1.00 13.77 560 SER A C 1
ATOM 1452 O O . SER A 1 181 ? 3.427 -7.433 0.302 1.00 14.63 560 SER A O 1
ATOM 1455 N N . LEU A 1 182 ? 3.918 -5.482 -0.656 1.00 15.72 561 LEU A N 1
ATOM 1456 C CA . LEU A 1 182 ? 4.380 -4.858 0.585 1.00 16.07 561 LEU A CA 1
ATOM 1457 C C . LEU A 1 182 ? 3.436 -4.996 1.775 1.00 15.65 561 LEU A C 1
ATOM 1458 O O . LEU A 1 182 ? 3.873 -5.220 2.909 1.00 15.51 561 LEU A O 1
ATOM 1463 N N . ALA A 1 183 ? 2.142 -4.868 1.524 1.00 15.02 562 ALA A N 1
ATOM 1464 C CA . ALA A 1 183 ? 1.178 -4.963 2.605 1.00 14.50 562 ALA A CA 1
ATOM 1465 C C . ALA A 1 183 ? 0.947 -6.384 3.084 1.00 14.70 562 ALA A C 1
ATOM 1466 O O . ALA A 1 183 ? 0.332 -6.581 4.125 1.00 16.22 562 ALA A O 1
ATOM 1468 N N . TRP A 1 184 ? 1.420 -7.373 2.329 1.00 14.78 563 TRP A N 1
ATOM 1469 C CA . TRP A 1 184 ? 1.223 -8.764 2.720 1.00 14.10 563 TRP A CA 1
ATOM 1470 C C . TRP A 1 184 ? 2.464 -9.420 3.311 1.00 13.20 563 TRP A C 1
ATOM 1471 O O . TRP A 1 184 ? 2.481 -10.624 3.544 1.00 14.92 563 TRP A O 1
ATOM 1482 N N . LEU A 1 185 ? 3.509 -8.651 3.560 1.00 11.78 564 LEU A N 1
ATOM 1483 C CA . LEU A 1 185 ? 4.706 -9.243 4.161 1.00 11.23 564 LEU A CA 1
ATOM 1484 C C . LEU A 1 185 ? 4.387 -9.603 5.601 1.00 13.15 564 LEU A C 1
ATOM 1485 O O . LEU A 1 185 ? 3.557 -8.959 6.236 1.00 14.49 564 LEU A O 1
ATOM 1490 N N . SER A 1 186 ? 5.067 -10.618 6.118 1.00 12.09 565 SER A N 1
ATOM 1491 C CA . SER A 1 186 ? 4.831 -11.088 7.469 1.00 13.06 565 SER A CA 1
ATOM 1492 C C . SER A 1 186 ? 4.873 -10.048 8.590 1.00 12.84 565 SER A C 1
ATOM 1493 O O . SER A 1 186 ? 4.249 -10.247 9.637 1.00 10.70 565 SER A O 1
ATOM 1496 N N . ASP A 1 187 ? 5.603 -8.956 8.374 1.00 12.02 566 ASP A N 1
ATOM 1497 C CA . ASP A 1 187 ? 5.707 -7.889 9.377 1.00 14.04 566 ASP A CA 1
ATOM 1498 C C . ASP A 1 187 ? 4.572 -6.884 9.190 1.00 12.45 566 ASP A C 1
ATOM 1499 O O . ASP A 1 187 ? 4.621 -5.783 9.731 1.00 11.14 566 ASP A O 1
ATOM 1504 N N . SER A 1 188 ? 3.560 -7.258 8.419 1.00 9.39 567 SER A N 1
ATOM 1505 C CA . SER A 1 188 ? 2.480 -6.335 8.157 1.00 8.99 567 SER A CA 1
ATOM 1506 C C . SER A 1 188 ? 1.281 -6.420 9.093 1.00 6.92 567 SER A C 1
ATOM 1507 O O . SER A 1 188 ? 0.673 -7.476 9.262 1.00 6.83 567 SER A O 1
ATOM 1510 N N . PRO A 1 189 ? 0.933 -5.291 9.717 1.00 8.65 568 PRO A N 1
ATOM 1511 C CA . PRO A 1 189 ? -0.200 -5.189 10.647 1.00 8.02 568 PRO A CA 1
ATOM 1512 C C . PRO A 1 189 ? -1.509 -5.618 9.998 1.00 8.49 568 PRO A C 1
ATOM 1513 O O . PRO A 1 189 ? -2.510 -5.857 10.674 1.00 9.95 568 PRO A O 1
ATOM 1517 N N . LEU A 1 190 ? -1.498 -5.713 8.674 1.00 10.90 569 LEU A N 1
ATOM 1518 C CA . LEU A 1 190 ? -2.683 -6.130 7.946 1.00 10.09 569 LEU A CA 1
ATOM 1519 C C . LEU A 1 190 ? -3.138 -7.463 8.522 1.00 11.06 569 LEU A C 1
ATOM 1520 O O . LEU A 1 190 ? -4.326 -7.686 8.741 1.00 8.37 569 LEU A O 1
ATOM 1525 N N . PHE A 1 191 ? -2.196 -8.358 8.790 1.00 12.66 570 PHE A N 1
ATOM 1526 C CA . PHE A 1 191 ? -2.592 -9.657 9.331 1.00 14.92 570 PHE A CA 1
ATOM 1527 C C . PHE A 1 191 ? -3.246 -9.564 10.702 1.00 15.84 570 PHE A C 1
ATOM 1528 O O . PHE A 1 191 ? -4.107 -10.375 11.030 1.00 17.16 570 PHE A O 1
ATOM 1536 N N . ASP A 1 192 ? -2.854 -8.586 11.512 1.00 16.99 571 ASP A N 1
ATOM 1537 C CA . ASP A 1 192 ? -3.506 -8.452 12.801 1.00 20.72 571 ASP A CA 1
ATOM 1538 C C . ASP A 1 192 ? -4.916 -7.912 12.547 1.00 20.83 571 ASP A C 1
ATOM 1539 O O . ASP A 1 192 ? -5.873 -8.317 13.189 1.00 22.06 571 ASP A O 1
ATOM 1544 N N . LEU A 1 193 ? -5.051 -7.028 11.572 1.00 22.81 572 LEU A N 1
ATOM 1545 C CA . LEU A 1 193 ? -6.359 -6.472 11.252 1.00 24.41 572 LEU A CA 1
ATOM 1546 C C . LEU A 1 193 ? -7.310 -7.545 10.708 1.00 25.23 572 LEU A C 1
ATOM 1547 O O . LEU A 1 193 ? -8.468 -7.628 11.117 1.00 24.91 572 LEU A O 1
ATOM 1552 N N . ILE A 1 194 ? -6.815 -8.364 9.786 1.00 25.49 573 ILE A N 1
ATOM 1553 C CA . ILE A 1 194 ? -7.614 -9.431 9.195 1.00 24.92 573 ILE A CA 1
ATOM 1554 C C . ILE A 1 194 ? -8.103 -10.376 10.296 1.00 27.83 573 ILE A C 1
ATOM 1555 O O . ILE A 1 194 ? -9.306 -10.554 10.491 1.00 26.62 573 ILE A O 1
ATOM 1560 N N . LYS A 1 195 ? -7.162 -10.966 11.024 1.00 29.87 574 LYS A N 1
ATOM 1561 C CA . LYS A 1 195 ? -7.507 -11.905 12.079 1.00 32.51 574 LYS A CA 1
ATOM 1562 C C . LYS A 1 195 ? -8.467 -11.310 13.094 1.00 33.17 574 LYS A C 1
ATOM 1563 O O . LYS A 1 195 ? -9.285 -12.011 13.685 1.00 32.73 574 LYS A O 1
ATOM 1569 N N . GLN A 1 196 ? -8.357 -10.009 13.297 1.00 33.47 575 GLN A N 1
ATOM 1570 C CA . GLN A 1 196 ? -9.222 -9.325 14.229 1.00 33.35 575 GLN A CA 1
ATOM 1571 C C . GLN A 1 196 ? -10.635 -9.377 13.653 1.00 33.97 575 GLN A C 1
ATOM 1572 O O . GLN A 1 196 ? -11.592 -9.686 14.360 1.00 32.54 575 GLN A O 1
ATOM 1578 N N . SER A 1 197 ? -10.751 -9.097 12.357 1.00 35.13 576 SER A N 1
ATOM 1579 C CA . SER A 1 197 ? -12.042 -9.099 11.669 1.00 38.15 576 SER A CA 1
ATOM 1580 C C . SER A 1 197 ? -12.676 -10.489 11.598 1.00 40.52 576 SER A C 1
ATOM 1581 O O . SER A 1 197 ? -13.853 -10.658 11.916 1.00 40.86 576 SER A O 1
ATOM 1584 N N . LYS A 1 198 ? -11.895 -11.474 11.157 1.00 43.61 577 LYS A N 1
ATOM 1585 C CA . LYS A 1 198 ? -12.368 -12.849 11.058 1.00 45.53 577 LYS A CA 1
ATOM 1586 C C . LYS A 1 198 ? -12.889 -13.263 12.423 1.00 48.49 577 LYS A C 1
ATOM 1587 O O . LYS A 1 198 ? -13.797 -14.088 12.540 1.00 48.96 577 LYS A O 1
ATOM 1593 N N . THR A 1 199 ? -12.302 -12.674 13.457 1.00 51.45 578 THR A N 1
ATOM 1594 C CA . THR A 1 199 ? -12.699 -12.952 14.827 1.00 54.73 578 THR A CA 1
ATOM 1595 C C . THR A 1 199 ? -13.865 -12.045 15.223 1.00 56.80 578 THR A C 1
ATOM 1596 O O . THR A 1 199 ? -15.025 -12.368 14.967 1.00 57.38 578 THR A O 1
ATOM 1600 N N . ARG A 1 200 ? -13.553 -10.900 15.822 1.00 59.25 579 ARG A N 1
ATOM 1601 C CA . ARG A 1 200 ? -14.577 -9.961 16.266 1.00 61.29 579 ARG A CA 1
ATOM 1602 C C . ARG A 1 200 ? -15.028 -8.914 15.243 1.00 62.57 579 ARG A C 1
ATOM 1603 O O . ARG A 1 200 ? -14.309 -7.962 14.930 1.00 62.90 579 ARG A O 1
ATOM 1611 N N . GLU A 1 201 ? -16.247 -9.105 14.747 1.00 63.55 580 GLU A N 1
ATOM 1612 C CA . GLU A 1 201 ? -16.877 -8.229 13.756 1.00 64.32 580 GLU A CA 1
ATOM 1613 C C . GLU A 1 201 ? -16.833 -6.726 14.054 1.00 64.35 580 GLU A C 1
ATOM 1614 O O . GLU A 1 201 ? -16.512 -6.305 15.170 1.00 64.34 580 GLU A O 1
ATOM 1620 N N . GLY A 1 202 ? -17.162 -5.930 13.035 1.00 63.92 581 GLY A N 1
ATOM 1621 C CA . GLY A 1 202 ? -17.145 -4.483 13.161 1.00 62.78 581 GLY A CA 1
ATOM 1622 C C . GLY A 1 202 ? -15.724 -3.937 13.197 1.00 61.91 581 GLY A C 1
ATOM 1623 O O . GLY A 1 202 ? -14.761 -4.703 13.344 1.00 61.86 581 GLY A O 1
ATOM 1624 N N . LYS A 1 203 ? -15.594 -2.617 13.049 1.00 60.44 643 LYS A N 1
ATOM 1625 C CA . LYS A 1 203 ? -14.296 -1.928 13.085 1.00 58.34 643 LYS A CA 1
ATOM 1626 C C . LYS A 1 203 ? -13.418 -2.010 11.817 1.00 56.01 643 LYS A C 1
ATOM 1627 O O . LYS A 1 203 ? -13.774 -2.619 10.803 1.00 55.04 643 LYS A O 1
ATOM 1633 N N . SER A 1 204 ? -12.262 -1.359 11.915 1.00 53.09 644 SER A N 1
ATOM 1634 C CA . SER A 1 204 ? -11.257 -1.293 10.870 1.00 48.26 644 SER A CA 1
ATOM 1635 C C . SER A 1 204 ? -11.774 -0.853 9.527 1.00 44.47 644 SER A C 1
ATOM 1636 O O . SER A 1 204 ? -12.144 -1.660 8.674 1.00 43.39 644 SER A O 1
ATOM 1639 N N . THR A 1 205 ? -11.792 0.454 9.351 1.00 39.53 645 THR A N 1
ATOM 1640 C CA . THR A 1 205 ? -12.221 1.031 8.102 1.00 35.50 645 THR A CA 1
ATOM 1641 C C . THR A 1 205 ? -11.052 0.843 7.145 1.00 32.29 645 THR A C 1
ATOM 1642 O O . THR A 1 205 ? -11.243 0.621 5.952 1.00 32.06 645 THR A O 1
ATOM 1646 N N . SER A 1 206 ? -9.845 0.905 7.705 1.00 29.01 646 SER A N 1
ATOM 1647 C CA . SER A 1 206 ? -8.603 0.771 6.950 1.00 26.28 646 SER A CA 1
ATOM 1648 C C . SER A 1 206 ? -8.442 -0.575 6.241 1.00 25.37 646 SER A C 1
ATOM 1649 O O . SER A 1 206 ? -7.783 -0.655 5.209 1.00 25.70 646 SER A O 1
ATOM 1652 N N . LEU A 1 207 ? -9.013 -1.634 6.806 1.00 23.24 647 LEU A N 1
ATOM 1653 C CA . LEU A 1 207 ? -8.934 -2.944 6.174 1.00 21.18 647 LEU A CA 1
ATOM 1654 C C . LEU A 1 207 ? -9.965 -2.969 5.060 1.00 20.90 647 LEU A C 1
ATOM 1655 O O . LEU A 1 207 ? -9.678 -3.391 3.940 1.00 20.66 647 LEU A O 1
ATOM 1660 N N . SER A 1 208 ? -11.169 -2.507 5.371 1.00 19.91 648 SER A N 1
ATOM 1661 C CA . SER A 1 208 ? -12.233 -2.465 4.383 1.00 19.41 648 SER A CA 1
ATOM 1662 C C . SER A 1 208 ? -11.794 -1.632 3.190 1.00 18.14 648 SER A C 1
ATOM 1663 O O . SER A 1 208 ? -12.043 -1.994 2.038 1.00 18.01 648 SER A O 1
ATOM 1666 N N . LEU A 1 209 ? -11.130 -0.518 3.468 1.00 16.48 649 LEU A N 1
ATOM 1667 C CA . LEU A 1 209 ? -10.661 0.350 2.404 1.00 15.58 649 LEU A CA 1
ATOM 1668 C C . LEU A 1 209 ? -9.522 -0.314 1.645 1.00 14.76 649 LEU A C 1
ATOM 1669 O O . LEU A 1 209 ? -9.435 -0.206 0.426 1.00 14.68 649 LEU A O 1
ATOM 1674 N N . PHE A 1 210 ? -8.651 -0.996 2.377 1.00 15.47 650 PHE A N 1
ATOM 1675 C CA . PHE A 1 210 ? -7.504 -1.679 1.781 1.00 15.53 650 PHE A CA 1
ATOM 1676 C C . PHE A 1 210 ? -7.981 -2.667 0.702 1.00 15.34 650 PHE A C 1
ATOM 1677 O O . PHE A 1 210 ? -7.546 -2.613 -0.455 1.00 10.97 650 PHE A O 1
ATOM 1685 N N . TYR A 1 211 ? -8.896 -3.551 1.100 1.00 17.25 651 TYR A N 1
ATOM 1686 C CA . TYR A 1 211 ? -9.457 -4.574 0.216 1.00 17.68 651 TYR A CA 1
ATOM 1687 C C . TYR A 1 211 ? -10.199 -4.032 -0.993 1.00 19.03 651 TYR A C 1
ATOM 1688 O O . TYR A 1 211 ? -10.148 -4.613 -2.078 1.00 20.83 651 TYR A O 1
ATOM 1697 N N . LYS A 1 212 ? -10.893 -2.918 -0.805 1.00 19.02 652 LYS A N 1
ATOM 1698 C CA . LYS A 1 212 ? -11.632 -2.292 -1.883 1.00 17.46 652 LYS A CA 1
ATOM 1699 C C . LYS A 1 212 ? -10.621 -1.967 -2.986 1.00 17.06 652 LYS A C 1
ATOM 1700 O O . LYS A 1 212 ? -10.847 -2.248 -4.161 1.00 17.63 652 LYS A O 1
ATOM 1706 N N . LYS A 1 213 ? -9.486 -1.402 -2.591 1.00 16.03 653 LYS A N 1
ATOM 1707 C CA . LYS A 1 213 ? -8.431 -1.036 -3.537 1.00 15.66 653 LYS A CA 1
ATOM 1708 C C . LYS A 1 213 ? -7.665 -2.241 -4.083 1.00 15.78 653 LYS A C 1
ATOM 1709 O O . LYS A 1 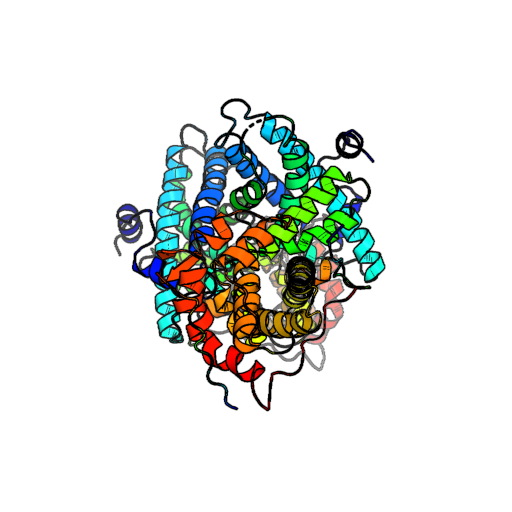213 ? -7.143 -2.207 -5.194 1.00 18.34 653 LYS A O 1
ATOM 1715 N N . VAL A 1 214 ? -7.596 -3.311 -3.305 1.00 14.90 654 VAL A N 1
ATOM 1716 C CA . VAL A 1 214 ? -6.907 -4.513 -3.752 1.00 13.25 654 VAL A CA 1
ATOM 1717 C C . VAL A 1 214 ? -7.725 -5.165 -4.851 1.00 12.60 654 VAL A C 1
ATOM 1718 O O . VAL A 1 214 ? -7.213 -5.493 -5.918 1.00 10.73 654 VAL A O 1
ATOM 1722 N N . TYR A 1 215 ? -9.004 -5.351 -4.568 1.00 12.52 655 TYR A N 1
ATOM 1723 C CA . TYR A 1 215 ? -9.908 -5.965 -5.515 1.00 13.72 655 TYR A CA 1
ATOM 1724 C C . TYR A 1 215 ? -9.910 -5.199 -6.811 1.00 15.33 655 TYR A C 1
ATOM 1725 O O . TYR A 1 215 ? -9.776 -5.791 -7.875 1.00 16.09 655 TYR A O 1
ATOM 1734 N N . ARG A 1 216 ? -10.047 -3.877 -6.724 1.00 14.69 656 ARG A N 1
ATOM 1735 C CA . ARG A 1 216 ? -10.041 -3.048 -7.918 1.00 15.69 656 ARG A CA 1
ATOM 1736 C C . ARG A 1 216 ? -8.747 -3.238 -8.726 1.00 14.45 656 ARG A C 1
ATOM 1737 O O . ARG A 1 216 ? -8.788 -3.446 -9.935 1.00 13.76 656 ARG A O 1
ATOM 1745 N N . LEU A 1 217 ? -7.603 -3.157 -8.056 1.00 13.41 657 LEU A N 1
ATOM 1746 C CA . LEU A 1 217 ? -6.318 -3.329 -8.722 1.00 14.04 657 LEU A CA 1
ATOM 1747 C C . LEU A 1 217 ? -6.243 -4.774 -9.260 1.00 15.33 657 LEU A C 1
ATOM 1748 O O . LEU A 1 217 ? -5.892 -5.021 -10.437 1.00 12.98 657 LEU A O 1
ATOM 1753 N N . ALA A 1 218 ? -6.601 -5.714 -8.389 1.00 13.69 658 ALA A N 1
ATOM 1754 C CA . ALA A 1 218 ? -6.591 -7.136 -8.739 1.00 15.38 658 ALA A CA 1
ATOM 1755 C C . ALA A 1 218 ? -7.355 -7.384 -10.032 1.00 14.34 658 ALA A C 1
ATOM 1756 O O . ALA A 1 218 ? -6.801 -7.919 -10.988 1.00 11.63 658 ALA A O 1
ATOM 1758 N N . TYR A 1 219 ? -8.624 -6.987 -10.050 1.00 15.04 659 TYR A N 1
ATOM 1759 C CA . TYR A 1 219 ? -9.462 -7.178 -11.217 1.00 15.27 659 TYR A CA 1
ATOM 1760 C C . TYR A 1 219 ? -8.834 -6.525 -12.446 1.00 16.57 659 TYR A C 1
ATOM 1761 O O . TYR A 1 219 ? -8.683 -7.165 -13.490 1.00 15.45 659 TYR A O 1
ATOM 1770 N N . LEU A 1 220 ? -8.462 -5.254 -12.325 1.00 16.99 660 LEU A N 1
ATOM 1771 C CA . LEU A 1 220 ? -7.869 -4.549 -13.458 1.00 17.74 660 LEU A CA 1
ATOM 1772 C C . LEU A 1 220 ? -6.761 -5.353 -14.126 1.00 16.84 660 LEU A C 1
ATOM 1773 O O . LEU A 1 220 ? -6.767 -5.542 -15.335 1.00 16.71 660 LEU A O 1
ATOM 1778 N N . ARG A 1 221 ? -5.808 -5.816 -13.332 1.00 19.54 661 ARG A N 1
ATOM 1779 C CA . ARG A 1 221 ? -4.700 -6.613 -13.848 1.00 20.24 661 ARG A CA 1
ATOM 1780 C C . ARG A 1 221 ? -5.264 -7.903 -14.460 1.00 19.15 661 ARG A C 1
ATOM 1781 O O . ARG A 1 221 ? -4.931 -8.275 -15.579 1.00 18.88 661 ARG A O 1
ATOM 1789 N N . LEU A 1 222 ? -6.131 -8.577 -13.721 1.00 18.43 662 LEU A N 1
ATOM 1790 C CA . LEU A 1 222 ? -6.742 -9.805 -14.209 1.00 18.84 662 LEU A CA 1
ATOM 1791 C C . LEU A 1 222 ? -7.369 -9.575 -15.573 1.00 18.96 662 LEU A C 1
ATOM 1792 O O . LEU A 1 222 ? -7.093 -10.300 -16.523 1.00 20.64 662 LEU A O 1
ATOM 1797 N N . ASN A 1 223 ? -8.214 -8.559 -15.663 1.00 19.53 663 ASN A N 1
ATOM 1798 C CA . ASN A 1 223 ? -8.905 -8.236 -16.898 1.00 19.51 663 ASN A CA 1
ATOM 1799 C C . ASN A 1 223 ? -7.971 -7.971 -18.073 1.00 21.48 663 ASN A C 1
ATOM 1800 O O . ASN A 1 223 ? -8.291 -8.318 -19.208 1.00 21.49 663 ASN A O 1
ATOM 1805 N N . THR A 1 224 ? -6.818 -7.365 -17.805 1.00 23.48 664 THR A N 1
ATOM 1806 C CA . THR A 1 224 ? -5.838 -7.104 -18.852 1.00 24.29 664 THR A CA 1
ATOM 1807 C C . THR A 1 224 ? -5.296 -8.421 -19.401 1.00 25.91 664 THR A C 1
ATOM 1808 O O . THR A 1 224 ? -5.158 -8.576 -20.606 1.00 27.42 664 THR A O 1
ATOM 1812 N N . LEU A 1 225 ? -4.976 -9.367 -18.519 1.00 27.33 665 LEU A N 1
ATOM 1813 C CA . LEU A 1 225 ? -4.467 -10.675 -18.951 1.00 27.77 665 LEU A CA 1
ATOM 1814 C C . LEU A 1 225 ? -5.511 -11.493 -19.707 1.00 27.81 665 LEU A C 1
ATOM 1815 O O . LEU A 1 225 ? -5.173 -12.304 -20.568 1.00 29.41 665 LEU A O 1
ATOM 1820 N N . CYS A 1 226 ? -6.779 -11.296 -19.376 1.00 28.38 666 CYS A N 1
ATOM 1821 C CA . CYS A 1 226 ? -7.839 -12.034 -20.040 1.00 30.22 666 CYS A CA 1
ATOM 1822 C C . CYS A 1 226 ? -8.102 -11.499 -21.432 1.00 31.75 666 CYS A C 1
ATOM 1823 O O . CYS A 1 226 ? -8.328 -12.269 -22.360 1.00 33.04 666 CYS A O 1
ATOM 1826 N N . GLU A 1 227 ? -8.071 -10.179 -21.574 1.00 33.31 667 GLU A N 1
ATOM 1827 C CA . GLU A 1 227 ? -8.305 -9.545 -22.864 1.00 33.79 667 GLU A CA 1
ATOM 1828 C C . GLU A 1 227 ? -7.265 -10.016 -23.853 1.00 33.79 667 GLU A C 1
ATOM 1829 O O . GLU A 1 227 ? -7.514 -10.087 -25.060 1.00 33.88 667 GLU A O 1
ATOM 1835 N N . ARG A 1 228 ? -6.091 -10.333 -23.330 1.00 32.37 668 ARG A N 1
ATOM 1836 C CA . ARG A 1 228 ? -5.003 -10.780 -24.169 1.00 32.95 668 ARG A CA 1
ATOM 1837 C C . ARG A 1 228 ? -5.012 -12.280 -24.441 1.00 31.10 668 ARG A C 1
ATOM 1838 O O . ARG A 1 228 ? -4.913 -12.698 -25.583 1.00 28.60 668 ARG A O 1
ATOM 1846 N N . LEU A 1 229 ? -5.159 -13.083 -23.394 1.00 30.30 669 LEU A N 1
ATOM 1847 C CA . LEU A 1 229 ? -5.136 -14.533 -23.535 1.00 29.93 669 LEU A CA 1
ATOM 1848 C C . LEU A 1 229 ? -6.483 -15.230 -23.655 1.00 30.83 669 LEU A C 1
ATOM 1849 O O . LEU A 1 229 ? -6.542 -16.376 -24.090 1.00 30.30 669 LEU A O 1
ATOM 1854 N N . LEU A 1 230 ? -7.566 -14.562 -23.278 1.00 31.67 670 LEU A N 1
ATOM 1855 C CA . LEU A 1 230 ? -8.856 -15.227 -23.315 1.00 32.59 670 LEU A CA 1
ATOM 1856 C C . LEU A 1 230 ? -9.980 -14.520 -24.048 1.00 34.04 670 LEU A C 1
ATOM 1857 O O . LEU A 1 230 ? -11.105 -14.430 -23.538 1.00 33.10 670 LEU A O 1
ATOM 1862 N N . SER A 1 231 ? -9.674 -14.030 -25.245 1.00 35.37 671 SER A N 1
ATOM 1863 C CA . SER A 1 231 ? -10.665 -13.369 -26.076 1.00 36.79 671 SER A CA 1
ATOM 1864 C C . SER A 1 231 ? -11.652 -14.422 -26.557 1.00 38.65 671 SER A C 1
ATOM 1865 O O . SER A 1 231 ? -12.851 -14.162 -26.650 1.00 40.27 671 SER A O 1
ATOM 1868 N N . GLU A 1 232 ? -11.142 -15.613 -26.857 1.00 40.53 672 GLU A N 1
ATOM 1869 C CA . GLU A 1 232 ? -11.989 -16.709 -27.322 1.00 43.17 672 GLU A CA 1
ATOM 1870 C C . GLU A 1 232 ? -13.021 -17.141 -26.285 1.00 42.31 672 GLU A C 1
ATOM 1871 O O . GLU A 1 232 ? -14.105 -17.595 -26.643 1.00 43.33 672 GLU A O 1
ATOM 1877 N N . HIS A 1 233 ? -12.685 -16.994 -25.005 1.00 41.36 673 HIS A N 1
ATOM 1878 C CA . HIS A 1 233 ? -13.584 -17.399 -23.930 1.00 40.39 673 HIS A CA 1
ATOM 1879 C C . HIS A 1 233 ? -13.861 -16.272 -22.936 1.00 38.68 673 HIS A C 1
ATOM 1880 O O . HIS A 1 233 ? -13.157 -16.119 -21.940 1.00 39.77 673 HIS A O 1
ATOM 1887 N N . PRO A 1 234 ? -14.907 -15.474 -23.193 1.00 37.34 674 PRO A N 1
ATOM 1888 C CA . PRO A 1 234 ? -15.305 -14.342 -22.344 1.00 35.84 674 PRO A CA 1
ATOM 1889 C C . PRO A 1 234 ? -15.977 -14.730 -21.025 1.00 33.55 674 PRO A C 1
ATOM 1890 O O . PRO A 1 234 ? -15.974 -13.957 -20.065 1.00 31.89 674 PRO A O 1
ATOM 1894 N N . GLU A 1 235 ? -16.567 -15.919 -20.987 1.00 31.95 675 GLU A N 1
ATOM 1895 C CA . GLU A 1 235 ? -17.239 -16.378 -19.780 1.00 29.59 675 GLU A CA 1
ATOM 1896 C C . GLU A 1 235 ? -16.220 -16.581 -18.663 1.00 28.80 675 GLU A C 1
ATOM 1897 O O . GLU A 1 235 ? -16.541 -16.462 -17.481 1.00 27.10 675 GLU A O 1
ATOM 1903 N N . LEU A 1 236 ? -14.984 -16.883 -19.041 1.00 27.97 676 LEU A N 1
ATOM 1904 C CA . LEU A 1 236 ? -13.927 -17.064 -18.060 1.00 28.36 676 LEU A CA 1
ATOM 1905 C C . LEU A 1 236 ? -13.720 -15.675 -17.480 1.00 28.99 676 LEU A C 1
ATOM 1906 O O . LEU A 1 236 ? -14.577 -14.813 -17.634 1.00 31.96 676 LEU A O 1
ATOM 1911 N N . GLU A 1 237 ? -12.592 -15.432 -16.839 1.00 28.26 677 GLU A N 1
ATOM 1912 C CA . GLU A 1 237 ? -12.345 -14.122 -16.230 1.00 27.71 677 GLU A CA 1
ATOM 1913 C C . GLU A 1 237 ? -13.286 -13.880 -15.061 1.00 26.19 677 GLU A C 1
ATOM 1914 O O . GLU A 1 237 ? -12.831 -13.753 -13.927 1.00 27.87 677 GLU A O 1
ATOM 1920 N N . HIS A 1 238 ? -14.590 -13.813 -15.324 1.00 24.16 678 HIS A N 1
ATOM 1921 C CA . HIS A 1 238 ? -15.546 -13.582 -14.241 1.00 23.47 678 HIS A CA 1
ATOM 1922 C C . HIS A 1 238 ? -15.441 -14.767 -13.289 1.00 21.76 678 HIS A C 1
ATOM 1923 O O . HIS A 1 238 ? -15.542 -14.608 -12.068 1.00 22.90 678 HIS A O 1
ATOM 1930 N N . ILE A 1 239 ? -15.231 -15.954 -13.851 1.00 20.64 679 ILE A N 1
ATOM 1931 C CA . ILE A 1 239 ? -15.069 -17.155 -13.037 1.00 19.06 679 ILE A CA 1
ATOM 1932 C C . ILE A 1 239 ? -13.683 -17.084 -12.393 1.00 19.33 679 ILE A C 1
ATOM 1933 O O . ILE A 1 239 ? -13.521 -17.373 -11.212 1.00 19.54 679 ILE A O 1
ATOM 1938 N N . ILE A 1 240 ? -12.685 -16.695 -13.185 1.00 18.82 680 ILE A N 1
ATOM 1939 C CA . ILE A 1 240 ? -11.319 -16.565 -12.687 1.00 18.15 680 ILE A CA 1
ATOM 1940 C C . ILE A 1 240 ? -11.307 -15.486 -11.614 1.00 17.07 680 ILE A C 1
ATOM 1941 O O . ILE A 1 240 ? -10.622 -15.595 -10.601 1.00 16.47 680 ILE A O 1
ATOM 1946 N N . TRP A 1 241 ? -12.079 -14.435 -11.846 1.00 17.29 681 TRP A N 1
ATOM 1947 C CA . TRP A 1 241 ? -12.164 -13.347 -10.891 1.00 16.26 681 TRP A CA 1
ATOM 1948 C C . TRP A 1 241 ? -12.727 -13.841 -9.557 1.00 16.17 681 TRP A C 1
ATOM 1949 O O . TRP A 1 241 ? -12.244 -13.459 -8.494 1.00 17.04 681 TRP A O 1
ATOM 1960 N N . THR A 1 242 ? -13.746 -14.696 -9.623 1.00 15.36 682 THR A N 1
ATOM 1961 C CA . THR A 1 242 ? -14.385 -15.227 -8.426 1.00 15.38 682 THR A CA 1
ATOM 1962 C C . THR A 1 242 ? -13.425 -16.021 -7.536 1.00 13.34 682 THR A C 1
ATOM 1963 O O . THR A 1 242 ? -13.407 -15.834 -6.323 1.00 14.29 682 THR A O 1
ATOM 1967 N N . LEU A 1 243 ? -12.626 -16.893 -8.140 1.00 13.01 683 LEU A N 1
ATOM 1968 C CA . LEU A 1 243 ? -11.655 -17.697 -7.398 1.00 11.91 683 LEU A CA 1
ATOM 1969 C C . LEU A 1 243 ? -10.593 -16.772 -6.799 1.00 11.65 683 LEU A C 1
ATOM 1970 O O . LEU A 1 243 ? -10.200 -16.897 -5.643 1.00 11.79 683 LEU A O 1
ATOM 1975 N N . PHE A 1 244 ? -10.115 -15.862 -7.628 1.00 12.76 684 PHE A N 1
ATOM 1976 C CA . PHE A 1 244 ? -9.105 -14.879 -7.248 1.00 13.95 684 PHE A CA 1
ATOM 1977 C C . PHE A 1 244 ? -9.614 -14.073 -6.031 1.00 14.14 684 PHE A C 1
ATOM 1978 O O . PHE A 1 244 ? -8.960 -13.979 -4.982 1.00 13.91 684 PHE A O 1
ATOM 1986 N N . GLN A 1 245 ? -10.808 -13.516 -6.188 1.00 13.81 685 GLN A N 1
ATOM 1987 C CA . GLN A 1 245 ? -11.444 -12.710 -5.165 1.00 12.12 685 GLN A CA 1
ATOM 1988 C C . GLN A 1 245 ? -11.721 -13.500 -3.908 1.00 11.21 685 GLN A C 1
ATOM 1989 O O . GLN A 1 245 ? -11.522 -13.028 -2.798 1.00 9.86 685 GLN A O 1
ATOM 1995 N N . HIS A 1 246 ? -12.199 -14.718 -4.077 1.00 13.72 686 HIS A N 1
ATOM 1996 C CA . HIS A 1 246 ? -12.500 -15.533 -2.915 1.00 14.87 686 HIS A CA 1
ATOM 1997 C C . HIS A 1 246 ? -11.252 -15.932 -2.176 1.00 13.95 686 HIS A C 1
ATOM 1998 O O . HIS A 1 246 ? -11.257 -16.031 -0.962 1.00 12.67 686 HIS A O 1
ATOM 2005 N N . THR A 1 247 ? -10.177 -16.145 -2.919 1.00 14.52 687 THR A N 1
ATOM 2006 C CA . THR A 1 247 ? -8.905 -16.547 -2.348 1.00 15.37 687 THR A CA 1
ATOM 2007 C C . THR A 1 247 ? -8.221 -15.471 -1.490 1.00 16.69 687 THR A C 1
ATOM 2008 O O . THR A 1 247 ? -7.694 -15.766 -0.415 1.00 19.03 687 THR A O 1
ATOM 2012 N N . LEU A 1 248 ? -8.217 -14.227 -1.957 1.00 15.42 688 LEU A N 1
ATOM 2013 C CA . LEU A 1 248 ? -7.577 -13.144 -1.213 1.00 14.83 688 LEU A CA 1
ATOM 2014 C C . LEU A 1 248 ? -8.296 -12.877 0.090 1.00 16.40 688 LEU A C 1
ATOM 2015 O O . LEU A 1 248 ? -7.705 -12.513 1.108 1.00 17.86 688 LEU A O 1
ATOM 2020 N N . GLN A 1 249 ? -9.594 -13.069 0.041 1.00 16.54 689 GLN A N 1
ATOM 2021 C CA . GLN A 1 249 ? -10.433 -12.818 1.179 1.00 18.51 689 GLN A CA 1
ATOM 2022 C C . GLN A 1 249 ? -10.450 -13.950 2.189 1.00 20.13 689 GLN A C 1
ATOM 2023 O O . GLN A 1 249 ? -10.226 -13.732 3.378 1.00 22.42 689 GLN A O 1
ATOM 2029 N N . ASN A 1 250 ? -10.686 -15.163 1.706 1.00 19.55 690 ASN A N 1
ATOM 2030 C CA . ASN A 1 250 ? -10.783 -16.320 2.576 1.00 20.38 690 ASN A CA 1
ATOM 2031 C C . ASN A 1 250 ? -9.545 -17.198 2.634 1.00 21.47 690 ASN A C 1
ATOM 2032 O O . ASN A 1 250 ? -9.435 -18.054 3.507 1.00 21.05 690 ASN A O 1
ATOM 2037 N N . GLU A 1 251 ? -8.620 -16.988 1.705 1.00 22.23 691 GLU A N 1
ATOM 2038 C CA . GLU A 1 251 ? -7.386 -17.765 1.656 1.00 21.28 691 GLU A CA 1
ATOM 2039 C C . GLU A 1 251 ? -6.221 -16.802 1.695 1.00 22.02 691 GLU A C 1
ATOM 2040 O O . GLU A 1 251 ? -5.205 -17.021 1.020 1.00 20.75 691 GLU A O 1
ATOM 2046 N N . TYR A 1 252 ? -6.372 -15.738 2.481 1.00 19.82 692 TYR A N 1
ATOM 2047 C CA . TYR A 1 252 ? -5.349 -14.715 2.559 1.00 18.06 692 TYR A CA 1
ATOM 2048 C C . TYR A 1 252 ? -3.966 -15.175 3.022 1.00 16.49 692 TYR A C 1
ATOM 2049 O O . TYR A 1 252 ? -2.976 -14.529 2.721 1.00 14.67 692 TYR A O 1
ATOM 2058 N N . GLU A 1 253 ? -3.877 -16.289 3.739 1.00 18.92 693 GLU A N 1
ATOM 2059 C CA . GLU A 1 253 ? -2.552 -16.760 4.171 1.00 19.33 693 GLU A CA 1
ATOM 2060 C C . GLU A 1 253 ? -1.694 -17.115 2.951 1.00 17.37 693 GLU A C 1
ATOM 2061 O O . GLU A 1 253 ? -0.468 -17.144 3.028 1.00 16.62 693 GLU A O 1
ATOM 2067 N N . LEU A 1 254 ? -2.356 -17.382 1.828 1.00 17.22 694 LEU A N 1
ATOM 2068 C CA . LEU A 1 254 ? -1.664 -17.691 0.574 1.00 16.53 694 LEU A CA 1
ATOM 2069 C C . LEU A 1 254 ? -0.885 -16.440 0.156 1.00 14.97 694 LEU A C 1
ATOM 2070 O O . LEU A 1 254 ? 0.129 -16.532 -0.536 1.00 15.92 694 LEU A O 1
ATOM 2075 N N . MET A 1 255 ? -1.378 -15.271 0.581 1.00 15.29 695 MET A N 1
ATOM 2076 C CA . MET A 1 255 ? -0.744 -13.990 0.256 1.00 12.88 695 MET A CA 1
ATOM 2077 C C . MET A 1 255 ? 0.430 -13.624 1.149 1.00 12.30 695 MET A C 1
ATOM 2078 O O . MET A 1 255 ? 1.234 -12.766 0.795 1.00 10.63 695 MET A O 1
ATOM 2083 N N . ARG A 1 256 ? 0.527 -14.264 2.307 1.00 11.78 696 ARG A N 1
ATOM 2084 C CA . ARG A 1 256 ? 1.604 -13.955 3.217 1.00 13.37 696 ARG A CA 1
ATOM 2085 C C . ARG A 1 256 ? 2.979 -14.116 2.570 1.00 15.61 696 ARG A C 1
ATOM 2086 O O . ARG A 1 256 ? 3.393 -15.216 2.194 1.00 13.97 696 ARG A O 1
ATOM 2094 N N . ASP A 1 257 ? 3.670 -12.993 2.432 1.00 15.02 697 ASP A N 1
ATOM 2095 C CA . ASP A 1 257 ? 4.997 -12.966 1.849 1.00 15.28 697 ASP A CA 1
ATOM 2096 C C . ASP A 1 257 ? 4.989 -13.287 0.374 1.00 15.44 697 ASP A C 1
ATOM 2097 O O . ASP A 1 257 ? 6.030 -13.553 -0.236 1.00 15.98 697 ASP A O 1
ATOM 2102 N N . ARG A 1 258 ? 3.808 -13.243 -0.218 1.00 15.24 698 ARG A N 1
ATOM 2103 C CA . ARG A 1 258 ? 3.715 -13.519 -1.628 1.00 13.93 698 ARG A CA 1
ATOM 2104 C C . ARG A 1 258 ? 3.173 -12.326 -2.408 1.00 14.09 698 ARG A C 1
ATOM 2105 O O . ARG A 1 258 ? 2.952 -11.237 -1.849 1.00 13.08 698 ARG A O 1
ATOM 2113 N N . HIS A 1 259 ? 2.969 -12.524 -3.703 1.00 12.82 699 HIS A N 1
ATOM 2114 C CA . HIS A 1 259 ? 2.535 -11.448 -4.572 1.00 12.18 699 HIS A CA 1
ATOM 2115 C C . HIS A 1 259 ? 1.128 -11.555 -5.126 1.00 10.74 699 HIS A C 1
ATOM 2116 O O . HIS A 1 259 ? 0.682 -12.618 -5.572 1.00 8.34 699 HIS A O 1
ATOM 2123 N N . LEU A 1 260 ? 0.442 -10.419 -5.117 1.00 10.93 700 LEU A N 1
ATOM 2124 C CA . LEU A 1 260 ? -0.922 -10.336 -5.628 1.00 9.78 700 LEU A CA 1
ATOM 2125 C C . LEU A 1 260 ? -0.991 -11.077 -6.961 1.00 8.51 700 LEU A C 1
ATOM 2126 O O . LEU A 1 260 ? -1.871 -11.904 -7.178 1.00 7.55 700 LEU A O 1
ATOM 2131 N N . ASP A 1 261 ? -0.031 -10.772 -7.833 1.00 7.71 701 ASP A N 1
ATOM 2132 C CA . ASP A 1 261 ? 0.063 -11.357 -9.167 1.00 8.84 701 ASP A CA 1
ATOM 2133 C C . ASP A 1 261 ? 0.313 -12.864 -9.213 1.00 8.45 701 ASP A C 1
ATOM 2134 O O . ASP A 1 261 ? -0.038 -13.517 -10.190 1.00 8.12 701 ASP A O 1
ATOM 2139 N N . GLN A 1 262 ? 0.918 -13.425 -8.175 1.00 8.13 702 GLN A N 1
ATOM 2140 C CA . GLN A 1 262 ? 1.144 -14.868 -8.182 1.00 9.07 702 GLN A CA 1
ATOM 2141 C C . GLN A 1 262 ? -0.195 -15.584 -7.978 1.00 10.52 702 GLN A C 1
ATOM 2142 O O . GLN A 1 262 ? -0.478 -16.597 -8.619 1.00 11.65 702 GLN A O 1
ATOM 2148 N N . ILE A 1 263 ? -1.023 -15.043 -7.094 1.00 10.42 703 ILE A N 1
ATOM 2149 C CA . ILE A 1 263 ? -2.344 -15.607 -6.830 1.00 11.46 703 ILE A CA 1
ATOM 2150 C C . ILE A 1 263 ? -3.192 -15.382 -8.068 1.00 11.80 703 ILE A C 1
ATOM 2151 O O . ILE A 1 263 ? -4.031 -16.205 -8.408 1.00 12.88 703 ILE A O 1
ATOM 2156 N N . MET A 1 264 ? -2.970 -14.262 -8.753 1.00 14.03 704 MET A N 1
ATOM 2157 C CA . MET A 1 264 ? -3.744 -13.968 -9.961 1.00 12.61 704 MET A CA 1
ATOM 2158 C C . MET A 1 264 ? -3.440 -14.949 -11.074 1.00 13.40 704 MET A C 1
ATOM 2159 O O . MET A 1 264 ? -4.345 -15.519 -11.682 1.00 13.53 704 MET A O 1
ATOM 2164 N N . MET A 1 265 ? -2.156 -15.124 -11.362 1.00 13.54 705 MET A N 1
ATOM 2165 C CA . MET A 1 265 ? -1.759 -16.036 -12.424 1.00 13.76 705 MET A CA 1
ATOM 2166 C C . MET A 1 265 ? -2.165 -17.463 -12.107 1.00 13.58 705 MET A C 1
ATOM 2167 O O . MET A 1 265 ? -2.573 -18.210 -13.000 1.00 14.67 705 MET A O 1
ATOM 2172 N N . CYS A 1 266 ? -2.079 -17.838 -10.835 1.00 13.93 706 CYS A N 1
ATOM 2173 C CA . CYS A 1 266 ? -2.469 -19.178 -10.432 1.00 13.47 706 CYS A CA 1
ATOM 2174 C C . CYS A 1 266 ? -3.972 -19.365 -10.486 1.00 14.50 706 CYS A C 1
ATOM 2175 O O . CYS A 1 266 ? -4.449 -20.493 -10.651 1.00 14.12 706 CYS A O 1
ATOM 2178 N N . SER A 1 267 ? -4.724 -18.271 -10.352 1.00 14.14 707 SER A N 1
ATOM 2179 C CA . SER A 1 267 ? -6.184 -18.352 -10.437 1.00 13.78 707 SER A CA 1
ATOM 2180 C C . SER A 1 267 ? -6.572 -18.588 -11.888 1.00 14.93 707 SER A C 1
ATOM 2181 O O . SER A 1 267 ? -7.415 -19.421 -12.178 1.00 15.38 707 SER A O 1
ATOM 2184 N N . MET A 1 268 ? -5.952 -17.844 -12.800 1.00 17.97 708 MET A N 1
ATOM 2185 C CA . MET A 1 268 ? -6.243 -17.987 -14.218 1.00 20.43 708 MET A CA 1
ATOM 2186 C C . MET A 1 268 ? -5.966 -19.389 -14.723 1.00 20.19 708 MET A C 1
ATOM 2187 O O . MET A 1 268 ? -6.771 -19.965 -15.458 1.00 20.24 708 MET A O 1
ATOM 2192 N N . TYR A 1 269 ? -4.805 -19.919 -14.350 1.00 19.77 709 TYR A N 1
ATOM 2193 C CA . TYR A 1 269 ? -4.408 -21.245 -14.790 1.00 19.19 709 TYR A CA 1
ATOM 2194 C C . TYR A 1 269 ? -5.368 -22.290 -14.264 1.00 18.73 709 TYR A C 1
ATOM 2195 O O . TYR A 1 269 ? -5.931 -23.066 -15.033 1.00 18.27 709 TYR A O 1
ATOM 2204 N N . GLY A 1 270 ? -5.564 -22.284 -12.950 1.00 18.48 710 GLY A N 1
ATOM 2205 C CA . GLY A 1 270 ? -6.435 -23.252 -12.318 1.00 17.7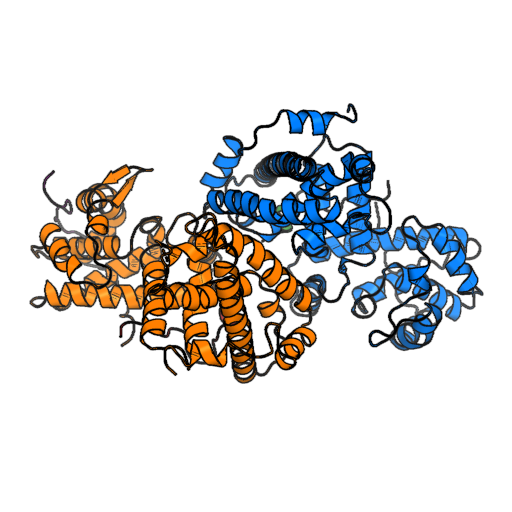4 710 GLY A CA 1
ATOM 2206 C C . GLY A 1 270 ? -7.814 -23.297 -12.925 1.00 18.43 710 GLY A C 1
ATOM 2207 O O . GLY A 1 270 ? -8.335 -24.371 -13.236 1.00 19.16 710 GLY A O 1
ATOM 2208 N N . ILE A 1 271 ? -8.422 -22.134 -13.099 1.00 17.86 711 ILE A N 1
ATOM 2209 C CA . ILE A 1 271 ? -9.756 -22.096 -13.682 1.00 18.49 711 ILE A CA 1
ATOM 2210 C C . ILE A 1 271 ? -9.770 -22.567 -15.139 1.00 19.84 711 ILE A C 1
ATOM 2211 O O . ILE A 1 271 ? -10.683 -23.283 -15.566 1.00 16.90 711 ILE A O 1
ATOM 2216 N N . CYS A 1 272 ? -8.762 -22.178 -15.909 1.00 21.34 712 CYS A N 1
ATOM 2217 C CA . CYS A 1 272 ? -8.717 -22.634 -17.290 1.00 24.10 712 CYS A CA 1
ATOM 2218 C C . CYS A 1 272 ? -8.531 -24.151 -17.244 1.00 24.19 712 CYS A C 1
ATOM 2219 O O . CYS A 1 272 ? -9.154 -24.891 -18.009 1.00 25.72 712 CYS A O 1
ATOM 2222 N N . LYS A 1 273 ? -7.694 -24.610 -16.319 1.00 23.89 713 LYS A N 1
ATOM 2223 C CA . LYS A 1 273 ? -7.440 -26.030 -16.186 1.00 23.44 713 LYS A CA 1
ATOM 2224 C C . LYS A 1 273 ? -8.719 -26.843 -16.032 1.00 23.15 713 LYS A C 1
ATOM 2225 O O . LYS A 1 273 ? -8.920 -27.807 -16.767 1.00 23.07 713 LYS A O 1
ATOM 2231 N N . VAL A 1 274 ? -9.583 -26.463 -15.089 1.00 22.32 714 VAL A N 1
ATOM 2232 C CA . VAL A 1 274 ? -10.814 -27.218 -14.855 1.00 21.56 714 VAL A CA 1
ATOM 2233 C C . VAL A 1 274 ? -11.849 -26.980 -15.912 1.00 21.48 714 VAL A C 1
ATOM 2234 O O . VAL A 1 274 ? -12.732 -27.803 -16.113 1.00 22.73 714 VAL A O 1
ATOM 2238 N N . LYS A 1 275 ? -11.757 -25.841 -16.575 1.00 23.02 715 LYS A N 1
ATOM 2239 C CA . LYS A 1 275 ? -12.706 -25.513 -17.628 1.00 24.43 715 LYS A CA 1
ATOM 2240 C C . LYS A 1 275 ? -12.227 -26.049 -18.975 1.00 25.76 715 LYS A C 1
ATOM 2241 O O . LYS A 1 275 ? -12.793 -25.733 -20.017 1.00 25.92 715 LYS A O 1
ATOM 2247 N N . ASN A 1 276 ? -11.174 -26.863 -18.933 1.00 27.08 716 ASN A N 1
ATOM 2248 C CA . ASN A 1 276 ? -10.588 -27.486 -20.117 1.00 27.36 716 ASN A CA 1
ATOM 2249 C C . ASN A 1 276 ? -10.126 -26.513 -21.207 1.00 27.74 716 ASN A C 1
ATOM 2250 O O . ASN A 1 276 ? -10.435 -26.703 -22.386 1.00 28.09 716 ASN A O 1
ATOM 2255 N N . ILE A 1 277 ? -9.391 -25.477 -20.804 1.00 26.81 717 ILE A N 1
ATOM 2256 C CA . ILE A 1 277 ? -8.848 -24.496 -21.728 1.00 25.48 717 ILE A CA 1
ATOM 2257 C C . ILE A 1 277 ? -7.340 -24.522 -21.571 1.00 28.77 717 ILE A C 1
ATOM 2258 O O . ILE A 1 277 ? -6.821 -24.325 -20.476 1.00 28.34 717 ILE A O 1
ATOM 2263 N N . ASP A 1 278 ? -6.653 -24.772 -22.678 1.00 32.84 718 ASP A N 1
ATOM 2264 C CA . ASP A 1 278 ? -5.191 -24.810 -22.753 1.00 36.46 718 ASP A CA 1
ATOM 2265 C C . ASP A 1 278 ? -4.496 -23.941 -21.708 1.00 35.93 718 ASP A C 1
ATOM 2266 O O . ASP A 1 278 ? -4.328 -24.329 -20.551 1.00 39.24 718 ASP A O 1
ATOM 2271 N N . LEU A 1 279 ? -4.073 -22.766 -22.151 1.00 33.95 719 LEU A N 1
ATOM 2272 C CA . LEU A 1 279 ? -3.394 -21.780 -21.317 1.00 31.96 719 LEU A CA 1
ATOM 2273 C C . LEU A 1 279 ? -2.243 -22.307 -20.456 1.00 29.67 719 LEU A C 1
ATOM 2274 O O . LEU A 1 279 ? -2.407 -22.580 -19.276 1.00 30.08 719 LEU A O 1
ATOM 2279 N N . LYS A 1 280 ? -1.071 -22.435 -21.063 1.00 29.48 720 LYS A N 1
ATOM 2280 C CA . LYS A 1 280 ? 0.109 -22.907 -20.353 1.00 28.15 720 LYS A CA 1
ATOM 2281 C C . LYS A 1 280 ? 0.598 -21.756 -19.486 1.00 26.95 720 LYS A C 1
ATOM 2282 O O . LYS A 1 280 ? 0.286 -20.600 -19.754 1.00 26.38 720 LYS A O 1
ATOM 2288 N N . PHE A 1 281 ? 1.365 -22.064 -18.450 1.00 25.35 721 PHE A N 1
ATOM 2289 C CA . PHE A 1 281 ? 1.895 -21.014 -17.597 1.00 24.38 721 PHE A CA 1
ATOM 2290 C C . PHE A 1 281 ? 2.847 -20.185 -18.436 1.00 24.54 721 PHE A C 1
ATOM 2291 O O . PHE A 1 281 ? 3.004 -18.983 -18.231 1.00 24.71 721 PHE A O 1
ATOM 2299 N N . LYS A 1 282 ? 3.471 -20.857 -19.398 1.00 24.61 722 LYS A N 1
ATOM 2300 C CA . LYS A 1 282 ? 4.414 -20.237 -20.310 1.00 23.23 722 LYS A CA 1
ATOM 2301 C C . LYS A 1 282 ? 3.730 -19.070 -21.006 1.00 22.15 722 LYS A C 1
ATOM 2302 O O . LYS A 1 282 ? 4.331 -18.012 -21.188 1.00 21.84 722 LYS A O 1
ATOM 2308 N N . ILE A 1 283 ? 2.481 -19.270 -21.410 1.00 19.51 723 ILE A N 1
ATOM 2309 C CA . ILE A 1 283 ? 1.735 -18.209 -22.065 1.00 18.05 723 ILE A CA 1
ATOM 2310 C C . ILE A 1 283 ? 1.456 -17.112 -21.048 1.00 15.30 723 ILE A C 1
ATOM 2311 O O . ILE A 1 283 ? 1.919 -15.983 -21.199 1.00 15.58 723 ILE A O 1
ATOM 2316 N N . ILE A 1 284 ? 0.700 -17.457 -20.012 1.00 14.55 724 ILE A N 1
ATOM 2317 C CA . ILE A 1 284 ? 0.347 -16.526 -18.942 1.00 15.31 724 ILE A CA 1
ATOM 2318 C C . ILE A 1 284 ? 1.533 -15.668 -18.527 1.00 15.93 724 ILE A C 1
ATOM 2319 O O . ILE A 1 284 ? 1.458 -14.439 -18.515 1.00 17.06 724 ILE A O 1
ATOM 2324 N N . VAL A 1 285 ? 2.636 -16.328 -18.201 1.00 16.13 725 VAL A N 1
ATOM 2325 C CA . VAL A 1 285 ? 3.843 -15.648 -17.770 1.00 17.73 725 VAL A CA 1
ATOM 2326 C C . VAL A 1 285 ? 4.357 -14.632 -18.778 1.00 17.97 725 VAL A C 1
ATOM 2327 O O . VAL A 1 285 ? 4.900 -13.592 -18.409 1.00 19.47 725 VAL A O 1
ATOM 2331 N N . THR A 1 286 ? 4.179 -14.933 -20.055 1.00 18.60 726 THR A N 1
ATOM 2332 C CA . THR A 1 286 ? 4.617 -14.042 -21.120 1.00 17.97 726 THR A CA 1
ATOM 2333 C C . THR A 1 286 ? 3.732 -12.802 -21.218 1.00 17.13 726 THR A C 1
ATOM 2334 O O . THR A 1 286 ? 4.225 -11.698 -21.438 1.00 17.87 726 THR A O 1
ATOM 2338 N N . ALA A 1 287 ? 2.427 -12.970 -21.055 1.00 15.73 727 ALA A N 1
ATOM 2339 C CA . ALA A 1 287 ? 1.540 -11.812 -21.135 1.00 16.32 727 ALA A CA 1
ATOM 2340 C C . ALA A 1 287 ? 1.682 -10.923 -19.895 1.00 15.70 727 ALA A C 1
ATOM 2341 O O . ALA A 1 287 ? 1.636 -9.695 -19.981 1.00 15.55 727 ALA A O 1
ATOM 2343 N N . TYR A 1 288 ? 1.856 -11.558 -18.745 1.00 14.90 728 TYR A N 1
ATOM 2344 C CA . TYR A 1 288 ? 2.023 -10.861 -17.481 1.00 15.64 728 TYR A CA 1
ATOM 2345 C C . TYR A 1 288 ? 3.042 -9.726 -17.598 1.00 18.00 728 TYR A C 1
ATOM 2346 O O . TYR A 1 288 ? 2.889 -8.654 -16.995 1.00 17.35 728 TYR A O 1
ATOM 2355 N N . LYS A 1 289 ? 4.082 -9.976 -18.385 1.00 19.12 729 LYS A N 1
ATOM 2356 C CA . LYS A 1 289 ? 5.161 -9.019 -18.598 1.00 18.91 729 LYS A CA 1
ATOM 2357 C C . LYS A 1 289 ? 4.647 -7.737 -19.221 1.00 19.39 729 LYS A C 1
ATOM 2358 O O . LYS A 1 289 ? 5.367 -6.743 -19.278 1.00 19.51 729 LYS A O 1
ATOM 2364 N N . ASP A 1 290 ? 3.399 -7.748 -19.682 1.00 19.37 730 ASP A N 1
ATOM 2365 C CA . ASP A 1 290 ? 2.819 -6.542 -20.263 1.00 20.61 730 ASP A CA 1
ATOM 2366 C C . ASP A 1 290 ? 2.186 -5.654 -19.185 1.00 22.24 730 ASP A C 1
ATOM 2367 O O . ASP A 1 290 ? 1.721 -4.564 -19.484 1.00 24.29 730 ASP A O 1
ATOM 2372 N N . LEU A 1 291 ? 2.175 -6.120 -17.936 1.00 23.27 731 LEU A N 1
ATOM 2373 C CA . LEU A 1 291 ? 1.586 -5.364 -16.825 1.00 22.75 731 LEU A CA 1
ATOM 2374 C C . LEU A 1 291 ? 2.546 -4.359 -16.195 1.00 23.72 731 LEU A C 1
ATOM 2375 O O . LEU A 1 291 ? 3.728 -4.654 -16.022 1.00 24.01 731 LEU A O 1
ATOM 2380 N N . PRO A 1 292 ? 2.041 -3.158 -15.828 1.00 24.42 732 PRO A N 1
ATOM 2381 C CA . PRO A 1 292 ? 2.863 -2.104 -15.212 1.00 25.93 732 PRO A CA 1
ATOM 2382 C C . PRO A 1 292 ? 3.745 -2.597 -14.067 1.00 26.10 732 PRO A C 1
ATOM 2383 O O . PRO A 1 292 ? 4.873 -2.155 -13.883 1.00 26.78 732 PRO A O 1
ATOM 2387 N N . HIS A 1 293 ? 3.229 -3.521 -13.290 1.00 26.37 733 HIS A N 1
ATOM 2388 C CA . HIS A 1 293 ? 4.027 -4.054 -12.206 1.00 29.62 733 HIS A CA 1
ATOM 2389 C C . HIS A 1 293 ? 5.105 -4.926 -12.842 1.00 28.09 733 HIS A C 1
ATOM 2390 O O . HIS A 1 293 ? 6.257 -4.545 -12.936 1.00 28.35 733 HIS A O 1
ATOM 2397 N N . ALA A 1 294 ? 4.661 -6.096 -13.278 1.00 26.99 734 ALA A N 1
ATOM 2398 C CA . ALA A 1 294 ? 5.430 -7.139 -13.931 1.00 25.04 734 ALA A CA 1
ATOM 2399 C C . ALA A 1 294 ? 6.958 -7.153 -13.971 1.00 24.11 734 ALA A C 1
ATOM 2400 O O . ALA A 1 294 ? 7.592 -6.408 -14.707 1.00 23.48 734 ALA A O 1
ATOM 2402 N N . VAL A 1 295 ? 7.525 -8.056 -13.179 1.00 24.21 735 VAL A N 1
ATOM 2403 C CA . VAL A 1 295 ? 8.959 -8.310 -13.120 1.00 23.88 735 VAL A CA 1
ATOM 2404 C C . VAL A 1 295 ? 9.029 -9.850 -13.163 1.00 24.20 735 VAL A C 1
ATOM 2405 O O . VAL A 1 295 ? 8.081 -10.524 -12.752 1.00 23.81 735 VAL A O 1
ATOM 2409 N N . GLN A 1 296 ? 10.119 -10.411 -13.682 1.00 25.15 736 GLN A N 1
ATOM 2410 C CA . GLN A 1 296 ? 10.238 -11.869 -13.781 1.00 25.28 736 GLN A CA 1
ATOM 2411 C C . GLN A 1 296 ? 10.373 -12.544 -12.433 1.00 23.02 736 GLN A C 1
ATOM 2412 O O . GLN A 1 296 ? 9.865 -13.634 -12.234 1.00 22.72 736 GLN A O 1
ATOM 2418 N N . GLU A 1 297 ? 11.072 -11.896 -11.512 1.00 23.49 737 GLU A N 1
ATOM 2419 C CA . GLU A 1 297 ? 11.252 -12.438 -10.171 1.00 23.45 737 GLU A CA 1
ATOM 2420 C C . GLU A 1 297 ? 9.916 -12.910 -9.592 1.00 22.87 737 GLU A C 1
ATOM 2421 O O . GLU A 1 297 ? 9.874 -13.867 -8.813 1.00 23.80 737 GLU A O 1
ATOM 2427 N N . THR A 1 298 ? 8.831 -12.242 -9.986 1.00 20.56 738 THR A N 1
ATOM 2428 C CA . THR A 1 298 ? 7.505 -12.562 -9.479 1.00 18.88 738 THR A CA 1
ATOM 2429 C C . THR A 1 298 ? 6.951 -13.939 -9.865 1.00 17.89 738 THR A C 1
ATOM 2430 O O . THR A 1 298 ? 6.110 -14.473 -9.161 1.00 17.37 738 THR A O 1
ATOM 2434 N N . PHE A 1 299 ? 7.378 -14.519 -10.976 1.00 16.69 739 PHE A N 1
ATOM 2435 C CA . PHE A 1 299 ? 6.883 -15.858 -11.274 1.00 16.71 739 PHE A CA 1
ATOM 2436 C C . PHE A 1 299 ? 8.084 -16.787 -11.310 1.00 15.91 739 PHE A C 1
ATOM 2437 O O . PHE A 1 299 ? 7.955 -18.005 -11.361 1.00 14.06 739 PHE A O 1
ATOM 2445 N N . LYS A 1 300 ? 9.267 -16.203 -11.268 1.00 17.52 740 LYS A N 1
ATOM 2446 C CA . LYS A 1 300 ? 10.474 -17.020 -11.261 1.00 21.73 740 LYS A CA 1
ATOM 2447 C C . LYS A 1 300 ? 10.866 -17.391 -9.833 1.00 21.66 740 LYS A C 1
ATOM 2448 O O . LYS A 1 300 ? 11.365 -18.479 -9.590 1.00 23.12 740 LYS A O 1
ATOM 2454 N N . ARG A 1 301 ? 10.618 -16.495 -8.885 1.00 23.78 741 ARG A N 1
ATOM 2455 C CA . ARG A 1 301 ? 10.989 -16.734 -7.497 1.00 23.27 741 ARG A CA 1
ATOM 2456 C C . ARG A 1 301 ? 9.779 -16.547 -6.590 1.00 23.01 741 ARG A C 1
ATOM 2457 O O . ARG A 1 301 ? 9.561 -15.465 -6.033 1.00 24.12 741 ARG A O 1
ATOM 2465 N N . VAL A 1 302 ? 9.004 -17.618 -6.446 1.00 21.28 742 VAL A N 1
ATOM 2466 C CA . VAL A 1 302 ? 7.795 -17.625 -5.628 1.00 18.33 742 VAL A CA 1
ATOM 2467 C C . VAL A 1 302 ? 7.986 -18.369 -4.299 1.00 19.93 742 VAL A C 1
ATOM 2468 O O . VAL A 1 302 ? 8.582 -19.450 -4.274 1.00 18.58 742 VAL A O 1
ATOM 2472 N N . LEU A 1 303 ? 7.486 -17.792 -3.198 1.00 19.70 743 LEU A N 1
ATOM 2473 C CA . LEU A 1 303 ? 7.616 -18.422 -1.885 1.00 19.87 743 LEU A CA 1
ATOM 2474 C C . LEU A 1 303 ? 6.867 -19.737 -1.860 1.00 21.27 743 LEU A C 1
ATOM 2475 O O . LEU A 1 303 ? 5.672 -19.782 -2.149 1.00 19.48 743 LEU A O 1
ATOM 2480 N N . ILE A 1 304 ? 7.561 -20.810 -1.504 1.00 22.26 744 ILE A N 1
ATOM 2481 C CA . ILE A 1 304 ? 6.909 -22.105 -1.452 1.00 23.89 744 ILE A CA 1
ATOM 2482 C C . ILE A 1 304 ? 6.508 -22.457 -0.027 1.00 26.99 744 ILE A C 1
ATOM 2483 O O . ILE A 1 304 ? 5.319 -22.464 0.298 1.00 27.87 744 ILE A O 1
ATOM 2488 N N . LYS A 1 305 ? 7.481 -22.747 0.826 1.00 29.92 745 LYS A N 1
ATOM 2489 C CA . LYS A 1 305 ? 7.168 -23.071 2.212 1.00 35.38 745 LYS A CA 1
ATOM 2490 C C . LYS A 1 305 ? 8.089 -22.305 3.139 1.00 38.80 745 LYS A C 1
ATOM 2491 O O . LYS A 1 305 ? 7.766 -21.194 3.573 1.00 41.74 745 LYS A O 1
ATOM 2497 N N . GLU A 1 306 ? 9.235 -22.891 3.461 1.00 41.39 746 GLU A N 1
ATOM 2498 C CA . GLU A 1 306 ? 10.190 -22.207 4.328 1.00 42.54 746 GLU A CA 1
ATOM 2499 C C . GLU A 1 306 ? 10.695 -21.092 3.439 1.00 42.38 746 GLU A C 1
ATOM 2500 O O . GLU A 1 306 ? 10.017 -20.715 2.475 1.00 43.21 746 GLU A O 1
ATOM 2506 N N . GLU A 1 307 ? 11.878 -20.567 3.733 1.00 40.08 747 GLU A N 1
ATOM 2507 C CA . GLU A 1 307 ? 12.421 -19.536 2.873 1.00 37.79 747 GLU A CA 1
ATOM 2508 C C . GLU A 1 307 ? 12.822 -20.208 1.555 1.00 35.18 747 GLU A C 1
ATOM 2509 O O . GLU A 1 307 ? 13.846 -19.870 0.960 1.00 34.55 747 GLU A O 1
ATOM 2515 N N . GLU A 1 308 ? 12.018 -21.177 1.121 1.00 31.86 748 GLU A N 1
ATOM 2516 C CA . GLU A 1 308 ? 12.257 -21.889 -0.127 1.00 29.61 748 GLU A CA 1
ATOM 2517 C C . GLU A 1 308 ? 11.429 -21.254 -1.231 1.00 26.29 748 GLU A C 1
ATOM 2518 O O . GLU A 1 308 ? 10.208 -21.212 -1.138 1.00 24.31 748 GLU A O 1
ATOM 2524 N N . TYR A 1 309 ? 12.086 -20.778 -2.279 1.00 25.01 749 TYR A N 1
ATOM 2525 C CA . TYR A 1 309 ? 11.379 -20.170 -3.403 1.00 23.26 749 TYR A CA 1
ATOM 2526 C C . TYR A 1 309 ? 11.585 -21.008 -4.658 1.00 22.26 749 TYR A C 1
ATOM 2527 O O . TYR A 1 309 ? 12.597 -21.691 -4.791 1.00 22.42 749 TYR A O 1
ATOM 2536 N N . ASP A 1 310 ? 10.623 -20.957 -5.569 1.00 20.79 750 ASP A N 1
ATOM 2537 C CA . ASP A 1 310 ? 10.701 -21.710 -6.812 1.00 19.49 750 ASP A CA 1
ATOM 2538 C C . ASP A 1 310 ? 9.812 -21.049 -7.836 1.00 17.44 750 ASP A C 1
ATOM 2539 O O . ASP A 1 310 ? 9.219 -20.002 -7.567 1.00 16.21 750 ASP A O 1
ATOM 2544 N N . SER A 1 311 ? 9.694 -21.680 -8.998 1.00 14.50 751 SER A N 1
ATOM 2545 C CA . SER A 1 311 ? 8.883 -21.137 -10.067 1.00 14.58 751 SER A CA 1
ATOM 2546 C C . SER A 1 311 ? 7.433 -21.075 -9.643 1.00 13.87 751 SER A C 1
ATOM 2547 O O . SER A 1 311 ? 6.985 -21.826 -8.773 1.00 14.60 751 SER A O 1
ATOM 2550 N N . ILE A 1 312 ? 6.695 -20.179 -10.279 1.00 12.50 752 ILE A N 1
ATOM 2551 C CA . ILE A 1 312 ? 5.309 -20.020 -9.950 1.00 11.97 752 ILE A CA 1
ATOM 2552 C C . ILE A 1 312 ? 4.591 -21.338 -10.207 1.00 13.22 752 ILE A C 1
ATOM 2553 O O . ILE A 1 312 ? 3.538 -21.593 -9.638 1.00 17.11 752 ILE A O 1
ATOM 2558 N N . ILE A 1 313 ? 5.161 -22.187 -11.056 1.00 13.58 753 ILE A N 1
ATOM 2559 C CA . ILE A 1 313 ? 4.527 -23.471 -11.366 1.00 13.98 753 ILE A CA 1
ATOM 2560 C C . ILE A 1 313 ? 4.635 -24.404 -10.165 1.00 13.14 753 ILE A C 1
ATOM 2561 O O . ILE A 1 313 ? 3.732 -25.185 -9.874 1.00 12.62 753 ILE A O 1
ATOM 2566 N N . VAL A 1 314 ? 5.747 -24.299 -9.452 1.00 15.10 754 VAL A N 1
ATOM 2567 C CA . VAL A 1 314 ? 5.946 -25.113 -8.269 1.00 13.63 754 VAL A CA 1
ATOM 2568 C C . VAL A 1 314 ? 4.966 -24.639 -7.202 1.00 13.98 754 VAL A C 1
ATOM 2569 O O . VAL A 1 314 ? 4.365 -25.454 -6.497 1.00 12.10 754 VAL A O 1
ATOM 2573 N N . PHE A 1 315 ? 4.819 -23.318 -7.082 1.00 14.46 755 PHE A N 1
ATOM 2574 C CA . PHE A 1 315 ? 3.876 -22.758 -6.120 1.00 13.32 755 PHE A CA 1
ATOM 2575 C C . PHE A 1 315 ? 2.482 -23.272 -6.460 1.00 12.21 755 PHE A C 1
ATOM 2576 O O . PHE A 1 315 ? 1.769 -23.787 -5.601 1.00 13.39 755 PHE A O 1
ATOM 2584 N N . TYR A 1 316 ? 2.098 -23.161 -7.722 1.00 12.12 756 TYR A N 1
ATOM 2585 C CA . TYR A 1 316 ? 0.775 -23.623 -8.128 1.00 13.24 756 TYR A CA 1
ATOM 2586 C C . TYR A 1 316 ? 0.510 -25.068 -7.739 1.00 14.40 756 TYR A C 1
ATOM 2587 O O . TYR A 1 316 ? -0.508 -25.377 -7.113 1.00 15.63 756 TYR A O 1
ATOM 2596 N N . ASN A 1 317 ? 1.432 -25.954 -8.115 1.00 13.68 757 ASN A N 1
ATOM 2597 C CA . ASN A 1 317 ? 1.283 -27.385 -7.837 1.00 14.47 757 ASN A CA 1
ATOM 2598 C C . ASN A 1 317 ? 1.426 -27.806 -6.388 1.00 12.55 757 ASN A C 1
ATOM 2599 O O . ASN A 1 317 ? 0.663 -28.631 -5.916 1.00 11.56 757 ASN A O 1
ATOM 2604 N N . SER A 1 318 ? 2.403 -27.255 -5.688 1.00 12.35 758 SER A N 1
ATOM 2605 C CA . SER A 1 318 ? 2.637 -27.677 -4.322 1.00 13.78 758 SER A CA 1
ATOM 2606 C C . SER A 1 318 ? 1.808 -26.982 -3.277 1.00 14.59 758 SER A C 1
ATOM 2607 O O . SER A 1 318 ? 1.445 -27.585 -2.273 1.00 14.35 758 SER A O 1
ATOM 2610 N N . VAL A 1 319 ? 1.526 -25.703 -3.489 1.00 16.57 759 VAL A N 1
ATOM 2611 C CA . VAL A 1 319 ? 0.779 -24.940 -2.497 1.00 13.34 759 VAL A CA 1
ATOM 2612 C C . VAL A 1 319 ? -0.597 -24.509 -2.969 1.00 14.63 759 VAL A C 1
ATOM 2613 O O . VAL A 1 319 ? -1.614 -24.970 -2.452 1.00 13.37 759 VAL A O 1
ATOM 2617 N N . PHE A 1 320 ? -0.626 -23.630 -3.961 1.00 13.84 760 PHE A N 1
ATOM 2618 C CA . PHE A 1 320 ? -1.879 -23.110 -4.466 1.00 13.12 760 PHE A CA 1
ATOM 2619 C C . PHE A 1 320 ? -2.979 -24.130 -4.721 1.00 15.42 760 PHE A C 1
ATOM 2620 O O . PHE A 1 320 ? -3.993 -24.162 -4.014 1.00 15.12 760 PHE A O 1
ATOM 2628 N N . MET A 1 321 ? -2.784 -24.940 -5.760 1.00 17.96 761 MET A N 1
ATOM 2629 C CA . MET A 1 321 ? -3.754 -25.962 -6.159 1.00 18.75 761 MET A CA 1
ATOM 2630 C C . MET A 1 321 ? -4.037 -26.962 -5.030 1.00 17.98 761 MET A C 1
ATOM 2631 O O . MET A 1 321 ? -5.171 -27.397 -4.844 1.00 15.37 761 MET A O 1
ATOM 2636 N N . GLN A 1 322 ? -3.004 -27.310 -4.274 1.00 19.93 762 GLN A N 1
ATOM 2637 C CA . GLN A 1 322 ? -3.165 -28.251 -3.177 1.00 22.55 762 GLN A CA 1
ATOM 2638 C C . GLN A 1 322 ? -4.039 -27.641 -2.105 1.00 22.99 762 GLN A C 1
ATOM 2639 O O . GLN A 1 322 ? -4.834 -28.331 -1.470 1.00 24.62 762 GLN A O 1
ATOM 2645 N N . ARG A 1 323 ? -3.883 -26.338 -1.907 1.00 23.72 763 ARG A N 1
ATOM 2646 C CA . ARG A 1 323 ? -4.645 -25.617 -0.901 1.00 23.47 763 ARG A CA 1
ATOM 2647 C C . ARG A 1 323 ? -6.075 -25.385 -1.380 1.00 21.49 763 ARG A C 1
ATOM 2648 O O . ARG A 1 323 ? -7.012 -25.492 -0.603 1.00 20.59 763 ARG A O 1
ATOM 2656 N N . LEU A 1 324 ? -6.229 -25.102 -2.673 1.00 20.66 764 LEU A N 1
ATOM 2657 C CA . LEU A 1 324 ? -7.533 -24.799 -3.271 1.00 19.07 764 LEU A CA 1
ATOM 2658 C C . LEU A 1 324 ? -8.113 -25.872 -4.180 1.00 20.48 764 LEU A C 1
ATOM 2659 O O . LEU A 1 324 ? -9.116 -25.639 -4.857 1.00 21.34 764 LEU A O 1
ATOM 2664 N N . LYS A 1 325 ? -7.496 -27.043 -4.200 1.00 20.42 765 LYS A N 1
ATOM 2665 C CA . LYS A 1 325 ? -7.968 -28.110 -5.063 1.00 23.32 765 LYS A CA 1
ATOM 2666 C C . LYS A 1 325 ? -9.491 -28.252 -5.148 1.00 22.79 765 LYS A C 1
ATOM 2667 O O . LYS A 1 325 ? -10.068 -28.132 -6.223 1.00 23.68 765 LYS A O 1
ATOM 2673 N N . THR A 1 326 ? -10.152 -28.493 -4.028 1.00 23.02 766 THR A N 1
ATOM 2674 C CA . THR A 1 326 ? -11.598 -28.667 -4.071 1.00 25.26 766 THR A CA 1
ATOM 2675 C C . THR A 1 326 ? -12.387 -27.416 -4.504 1.00 25.32 766 THR A C 1
ATOM 2676 O O . THR A 1 326 ? -13.386 -27.532 -5.210 1.00 25.17 766 THR A O 1
ATOM 2680 N N . ASN A 1 327 ? -11.938 -26.224 -4.116 1.00 26.82 767 ASN A N 1
ATOM 2681 C CA . ASN A 1 327 ? -12.636 -25.003 -4.524 1.00 26.07 767 ASN A CA 1
ATOM 2682 C C . ASN A 1 327 ? -12.572 -24.875 -6.050 1.00 24.93 767 ASN A C 1
ATOM 2683 O O . ASN A 1 327 ? -13.584 -24.625 -6.723 1.00 25.46 767 ASN A O 1
ATOM 2688 N N . ILE A 1 328 ? -11.372 -25.051 -6.591 1.00 21.75 768 ILE A N 1
ATOM 2689 C CA . ILE A 1 328 ? -11.179 -24.956 -8.030 1.00 19.81 768 ILE A CA 1
ATOM 2690 C C . ILE A 1 328 ? -12.148 -25.869 -8.777 1.00 19.36 768 ILE A C 1
ATOM 2691 O O . ILE A 1 328 ? -12.856 -25.438 -9.697 1.00 20.60 768 ILE A O 1
ATOM 2696 N N . LEU A 1 329 ? -12.171 -27.132 -8.372 1.00 18.95 769 LEU A N 1
ATOM 2697 C CA . LEU A 1 329 ? -13.050 -28.125 -8.982 1.00 18.08 769 LEU A CA 1
ATOM 2698 C C . LEU A 1 329 ? -14.538 -27.737 -8.914 1.00 15.99 769 LEU A C 1
ATOM 2699 O O . LEU A 1 329 ? -15.309 -28.107 -9.790 1.00 15.42 769 LEU A O 1
ATOM 2704 N N . GLN A 1 330 ? -14.934 -26.986 -7.891 1.00 18.33 770 GLN A N 1
ATOM 2705 C CA . GLN A 1 330 ? -16.339 -26.586 -7.747 1.00 20.79 770 GLN A CA 1
ATOM 2706 C C . GLN A 1 330 ? -16.797 -25.709 -8.896 1.00 20.64 770 GLN A C 1
ATOM 2707 O O . GLN A 1 330 ? -17.988 -25.584 -9.167 1.00 21.90 770 GLN A O 1
ATOM 2713 N N . TYR A 1 331 ? -15.839 -25.110 -9.580 1.00 21.53 771 TYR A N 1
ATOM 2714 C CA . TYR A 1 331 ? -16.147 -24.260 -10.709 1.00 22.59 771 TYR A CA 1
ATOM 2715 C C . TYR A 1 331 ? -16.585 -25.071 -11.920 1.00 23.98 771 TYR A C 1
ATOM 2716 O O . TYR A 1 331 ? -17.356 -24.600 -12.754 1.00 24.24 771 TYR A O 1
ATOM 2725 N N . ALA A 1 332 ? -16.117 -26.314 -11.990 1.00 26.31 772 ALA A N 1
ATOM 2726 C CA . ALA A 1 332 ? -16.456 -27.203 -13.096 1.00 26.88 772 ALA A CA 1
ATOM 2727 C C . ALA A 1 332 ? -17.575 -28.136 -12.667 1.00 27.90 772 ALA A C 1
ATOM 2728 O O . ALA A 1 332 ? -18.013 -28.980 -13.450 1.00 28.60 772 ALA A O 1
ATOM 2730 N N . SER A 1 333 ? -18.038 -27.967 -11.430 1.00 28.58 773 SER A N 1
ATOM 2731 C CA . SER A 1 333 ? -19.092 -28.803 -10.864 1.00 30.69 773 SER A CA 1
ATOM 2732 C C . SER A 1 333 ? -20.499 -28.415 -11.300 1.00 32.64 773 SER A C 1
ATOM 2733 O O . SER A 1 333 ? -20.697 -27.402 -11.973 1.00 33.49 773 SER A O 1
ATOM 2736 N N . THR A 1 334 ? -21.476 -29.225 -10.892 1.00 34.05 774 THR A N 1
ATOM 2737 C CA . THR A 1 334 ? -22.876 -28.997 -11.241 1.00 37.21 774 THR A CA 1
ATOM 2738 C C . THR A 1 334 ? -23.446 -27.713 -10.621 1.00 38.15 774 THR A C 1
ATOM 2739 O O . THR A 1 334 ? -24.293 -27.057 -11.218 1.00 39.07 774 THR A O 1
ATOM 2743 N N . ARG A 1 335 ? -22.989 -27.358 -9.426 1.00 38.31 775 ARG A N 1
ATOM 2744 C CA . ARG A 1 335 ? -23.446 -26.132 -8.780 1.00 38.14 775 ARG A CA 1
ATOM 2745 C C . ARG A 1 335 ? -22.243 -25.226 -8.552 1.00 36.53 775 ARG A C 1
ATOM 2746 O O . ARG A 1 335 ? -21.664 -25.190 -7.464 1.00 34.69 775 ARG A O 1
ATOM 2754 N N . PRO A 1 336 ? -21.851 -24.483 -9.599 1.00 35.04 776 PRO A N 1
ATOM 2755 C CA . PRO A 1 336 ? -20.718 -23.555 -9.596 1.00 33.88 776 PRO A CA 1
ATOM 2756 C C . PRO A 1 336 ? -20.819 -22.467 -8.547 1.00 32.46 776 PRO A C 1
ATOM 2757 O O . PRO A 1 336 ? -21.893 -21.945 -8.283 1.00 32.17 776 PRO A O 1
ATOM 2761 N N . PRO A 1 337 ? -19.687 -22.109 -7.939 1.00 31.93 777 PRO A N 1
ATOM 2762 C CA . PRO A 1 337 ? -19.671 -21.067 -6.915 1.00 32.04 777 PRO A CA 1
ATOM 2763 C C . PRO A 1 337 ? -20.283 -19.791 -7.473 1.00 32.01 777 PRO A C 1
ATOM 2764 O O . PRO A 1 337 ? -20.023 -19.420 -8.620 1.00 32.02 777 PRO A O 1
ATOM 2768 N N . THR A 1 338 ? -21.106 -19.134 -6.664 1.00 32.95 778 THR A N 1
ATOM 2769 C CA . THR A 1 338 ? -21.740 -17.892 -7.075 1.00 34.28 778 THR A CA 1
ATOM 2770 C C . THR A 1 338 ? -20.634 -16.922 -7.504 1.00 34.10 778 THR A C 1
ATOM 2771 O O . THR A 1 338 ? -19.643 -16.743 -6.784 1.00 34.14 778 THR A O 1
ATOM 2775 N N . LEU A 1 339 ? -20.785 -16.321 -8.682 1.00 32.77 779 LEU A N 1
ATOM 2776 C CA . LEU A 1 339 ? -19.781 -15.384 -9.177 1.00 34.04 779 LEU A CA 1
ATOM 2777 C C . LEU A 1 339 ? -19.629 -14.124 -8.324 1.00 35.23 779 LEU A C 1
ATOM 2778 O O . LEU A 1 339 ? -20.611 -13.573 -7.824 1.00 36.20 779 LEU A O 1
ATOM 2783 N N . SER A 1 340 ? -18.389 -13.673 -8.157 1.00 35.72 780 SER A N 1
ATOM 2784 C CA . SER A 1 340 ? -18.132 -12.497 -7.345 1.00 35.63 780 SER A CA 1
ATOM 2785 C C . SER A 1 340 ? -18.214 -11.214 -8.160 1.00 35.87 780 SER A C 1
ATOM 2786 O O . SER A 1 340 ? -17.619 -11.093 -9.238 1.00 34.49 780 SER A O 1
ATOM 2789 N N . PRO A 1 341 ? -18.970 -10.233 -7.642 1.00 36.58 781 PRO A N 1
ATOM 2790 C CA . PRO A 1 341 ? -19.169 -8.939 -8.285 1.00 37.05 781 PRO A CA 1
ATOM 2791 C C . PRO A 1 341 ? -17.863 -8.310 -8.710 1.00 38.02 781 PRO A C 1
ATOM 2792 O O . PRO A 1 341 ? -16.875 -8.288 -7.969 1.00 38.86 781 PRO A O 1
ATOM 2796 N N . ILE A 1 342 ? -17.862 -7.814 -9.930 1.00 37.61 782 ILE A N 1
ATOM 2797 C CA . ILE A 1 342 ? -16.688 -7.193 -10.471 1.00 38.77 782 ILE A CA 1
ATOM 2798 C C . ILE A 1 342 ? -16.528 -5.799 -9.854 1.00 39.65 782 ILE A C 1
ATOM 2799 O O . ILE A 1 342 ? -17.463 -5.003 -9.850 1.00 38.91 782 ILE A O 1
ATOM 2804 N N . PRO A 1 343 ? -15.341 -5.501 -9.294 1.00 40.66 783 PRO A N 1
ATOM 2805 C CA . PRO A 1 343 ? -15.033 -4.209 -8.663 1.00 42.44 783 PRO A CA 1
ATOM 2806 C C . PRO A 1 343 ? -15.256 -3.059 -9.645 1.00 43.90 783 PRO A C 1
ATOM 2807 O O . PRO A 1 343 ? -14.821 -3.131 -10.788 1.00 43.80 783 PRO A O 1
ATOM 2811 N N . HIS A 1 344 ? -15.899 -1.985 -9.203 1.00 46.05 784 HIS A N 1
ATOM 2812 C CA . HIS A 1 344 ? -16.177 -0.893 -10.125 1.00 48.34 784 HIS A CA 1
ATOM 2813 C C . HIS A 1 344 ? -15.633 0.510 -9.869 1.00 49.19 784 HIS A C 1
ATOM 2814 O O . HIS A 1 344 ? -15.059 0.797 -8.817 1.00 49.25 784 HIS A O 1
ATOM 2821 N N . ILE A 1 345 ? -15.828 1.356 -10.883 1.00 49.98 785 ILE A N 1
ATOM 2822 C CA . ILE A 1 345 ? -15.408 2.762 -10.943 1.00 50.68 785 ILE A CA 1
ATOM 2823 C C . ILE A 1 345 ? -13.896 2.981 -10.847 1.00 50.51 785 ILE A C 1
ATOM 2824 O O . ILE A 1 345 ? -13.349 3.672 -11.737 1.00 49.87 785 ILE A O 1
ATOM 2830 N N . ASN B 1 1 ? 22.280 -9.645 43.939 1.00 98.15 380 ASN B N 1
ATOM 2831 C CA . ASN B 1 1 ? 22.378 -8.699 42.789 1.00 98.27 380 ASN B CA 1
ATOM 2832 C C . ASN B 1 1 ? 22.724 -7.278 43.229 1.00 98.09 380 ASN B C 1
ATOM 2833 O O . ASN B 1 1 ? 21.870 -6.547 43.743 1.00 98.01 380 ASN B O 1
ATOM 2838 N N . THR B 1 2 ? 23.981 -6.893 43.016 1.00 97.58 381 THR B N 1
ATOM 2839 C CA . THR B 1 2 ? 24.459 -5.567 43.392 1.00 97.00 381 THR B CA 1
ATOM 2840 C C . THR B 1 2 ? 25.011 -4.790 42.188 1.00 96.29 381 THR B C 1
ATOM 2841 O O . THR B 1 2 ? 24.993 -5.285 41.057 1.00 96.62 381 THR B O 1
ATOM 2845 N N . ILE B 1 3 ? 25.489 -3.572 42.444 1.00 94.81 382 ILE B N 1
ATOM 2846 C CA . ILE B 1 3 ? 26.037 -2.693 41.409 1.00 93.17 382 ILE B CA 1
ATOM 2847 C C . ILE B 1 3 ? 26.852 -3.442 40.350 1.00 92.09 382 ILE B C 1
ATOM 2848 O O . ILE B 1 3 ? 26.714 -3.184 39.157 1.00 91.78 382 ILE B O 1
ATOM 2853 N N . GLN B 1 4 ? 27.679 -4.385 40.789 1.00 91.20 383 GLN B N 1
ATOM 2854 C CA . GLN B 1 4 ? 28.521 -5.147 39.876 1.00 90.07 383 GLN B CA 1
ATOM 2855 C C . GLN B 1 4 ? 27.875 -6.432 39.377 1.00 89.13 383 GLN B C 1
ATOM 2856 O O . GLN B 1 4 ? 28.531 -7.245 38.726 1.00 89.57 383 GLN B O 1
ATOM 2862 N N . GLN B 1 5 ? 26.596 -6.627 39.677 1.00 87.87 384 GLN B N 1
ATOM 2863 C CA . GLN B 1 5 ? 25.915 -7.836 39.229 1.00 86.50 384 GLN B CA 1
ATOM 2864 C C . GLN B 1 5 ? 25.185 -7.581 37.915 1.00 85.19 384 GLN B C 1
ATOM 2865 O O . GLN B 1 5 ? 25.157 -8.432 37.024 1.00 84.24 384 GLN B O 1
ATOM 2871 N N . LEU B 1 6 ? 24.593 -6.401 37.800 1.00 83.79 385 LEU B N 1
ATOM 2872 C CA . LEU B 1 6 ? 23.887 -6.037 36.585 1.00 82.47 385 LEU B CA 1
ATOM 2873 C C . LEU B 1 6 ? 24.928 -5.650 35.549 1.00 81.51 385 LEU B C 1
ATOM 2874 O O . LEU B 1 6 ? 24.859 -6.080 34.396 1.00 81.43 385 LEU B O 1
ATOM 2879 N N . MET B 1 7 ? 25.898 -4.839 35.967 1.00 80.04 386 MET B N 1
ATOM 2880 C CA . MET B 1 7 ? 26.971 -4.436 35.072 1.00 78.91 386 MET B CA 1
ATOM 2881 C C . MET B 1 7 ? 27.501 -5.743 34.481 1.00 78.49 386 MET B C 1
ATOM 2882 O O . MET B 1 7 ? 28.035 -5.771 33.374 1.00 78.04 386 MET B O 1
ATOM 2887 N N . MET B 1 8 ? 27.310 -6.828 35.231 1.00 78.09 387 MET B N 1
ATOM 2888 C CA . MET B 1 8 ? 27.746 -8.162 34.830 1.00 78.03 387 MET B CA 1
ATOM 2889 C C . MET B 1 8 ? 26.770 -8.859 33.888 1.00 77.23 387 MET B C 1
ATOM 2890 O O . MET B 1 8 ? 26.998 -8.913 32.681 1.00 77.21 387 MET B O 1
ATOM 2895 N N . ILE B 1 9 ? 25.689 -9.395 34.450 1.00 76.23 388 ILE B N 1
ATOM 2896 C CA . ILE B 1 9 ? 24.682 -10.118 33.679 1.00 75.63 388 ILE B CA 1
ATOM 2897 C C . ILE B 1 9 ? 24.455 -9.553 32.286 1.00 75.18 388 ILE B C 1
ATOM 2898 O O . ILE B 1 9 ? 24.194 -10.298 31.342 1.00 74.81 388 ILE B O 1
ATOM 2903 N N . LEU B 1 10 ? 24.555 -8.234 32.165 1.00 74.77 389 LEU B N 1
ATOM 2904 C CA . LEU B 1 10 ? 24.369 -7.563 30.885 1.00 74.99 389 LEU B CA 1
ATOM 2905 C C . LEU B 1 10 ? 25.474 -7.932 29.889 1.00 76.05 389 LEU B C 1
ATOM 2906 O O . LEU B 1 10 ? 25.195 -8.412 28.785 1.00 76.64 389 LEU B O 1
ATOM 2911 N N . ASN B 1 11 ? 26.726 -7.706 30.279 1.00 76.72 390 ASN B N 1
ATOM 2912 C CA . ASN B 1 11 ? 27.865 -8.018 29.416 1.00 76.72 390 ASN B CA 1
ATOM 2913 C C . ASN B 1 11 ? 27.949 -9.502 29.076 1.00 76.29 390 ASN B C 1
ATOM 2914 O O . ASN B 1 11 ? 28.439 -10.318 29.863 1.00 75.90 390 ASN B O 1
ATOM 2919 N N . SER B 1 12 ? 27.454 -9.836 27.890 1.00 75.91 391 SER B N 1
ATOM 2920 C CA . SER B 1 12 ? 27.462 -11.204 27.396 1.00 75.62 391 SER B CA 1
ATOM 2921 C C . SER B 1 12 ? 27.580 -11.151 25.871 1.00 74.96 391 SER B C 1
ATOM 2922 O O . SER B 1 12 ? 27.374 -10.094 25.264 1.00 74.82 391 SER B O 1
ATOM 2925 N N . ALA B 1 13 ? 27.916 -12.285 25.260 1.00 73.52 392 ALA B N 1
ATOM 2926 C CA . ALA B 1 13 ? 28.089 -12.359 23.811 1.00 71.83 392 ALA B CA 1
ATOM 2927 C C . ALA B 1 13 ? 26.829 -11.999 23.014 1.00 70.47 392 ALA B C 1
ATOM 2928 O O . ALA B 1 13 ? 26.883 -11.880 21.785 1.00 70.27 392 ALA B O 1
ATOM 2930 N N . SER B 1 14 ? 25.707 -11.813 23.709 1.00 68.88 393 SER B N 1
ATOM 2931 C CA . SER B 1 14 ? 24.447 -11.478 23.045 1.00 66.56 393 SER B CA 1
ATOM 2932 C C . SER B 1 14 ? 24.032 -10.022 23.266 1.00 64.56 393 SER B C 1
ATOM 2933 O O . SER B 1 14 ? 23.625 -9.629 24.359 1.00 63.61 393 SER B O 1
ATOM 2936 N N . ASP B 1 15 ? 24.148 -9.231 22.205 1.00 62.74 394 ASP B N 1
ATOM 2937 C CA . ASP B 1 15 ? 23.789 -7.815 22.222 1.00 60.59 394 ASP B CA 1
ATOM 2938 C C . ASP B 1 15 ? 22.447 -7.704 21.508 1.00 58.53 394 ASP B C 1
ATOM 2939 O O . ASP B 1 15 ? 21.697 -6.745 21.686 1.00 58.22 394 ASP B O 1
ATOM 2944 N N . GLN B 1 16 ? 22.163 -8.716 20.697 1.00 56.10 395 GLN B N 1
ATOM 2945 C CA . GLN B 1 16 ? 20.928 -8.793 19.939 1.00 53.71 395 GLN B CA 1
ATOM 2946 C C . GLN B 1 16 ? 19.979 -9.756 20.642 1.00 50.14 395 GLN B C 1
ATOM 2947 O O . GLN B 1 16 ? 20.364 -10.435 21.594 1.00 48.31 395 GLN B O 1
ATOM 2953 N N . PRO B 1 17 ? 18.725 -9.834 20.175 1.00 47.75 396 PRO B N 1
ATOM 2954 C CA . PRO B 1 17 ? 17.763 -10.740 20.806 1.00 45.95 396 PRO B CA 1
ATOM 2955 C C . PRO B 1 17 ? 18.210 -12.201 20.821 1.00 43.88 396 PRO B C 1
ATOM 2956 O O . PRO B 1 17 ? 18.818 -12.699 19.867 1.00 43.49 396 PRO B O 1
ATOM 2960 N N . SER B 1 18 ? 17.900 -12.877 21.920 1.00 41.38 397 SER B N 1
ATOM 2961 C CA . SER B 1 18 ? 18.264 -14.270 22.086 1.00 39.98 397 SER B CA 1
ATOM 2962 C C . SER B 1 18 ? 17.465 -15.138 21.135 1.00 39.46 397 SER B C 1
ATOM 2963 O O . SER B 1 18 ? 16.440 -14.720 20.590 1.00 39.23 397 SER B O 1
ATOM 2966 N N . GLU B 1 19 ? 17.943 -16.358 20.943 1.00 38.55 398 GLU B N 1
ATOM 2967 C CA . GLU B 1 19 ? 17.262 -17.293 20.076 1.00 38.65 398 GLU B CA 1
ATOM 2968 C C . GLU B 1 19 ? 15.838 -17.439 20.592 1.00 36.21 398 GLU B C 1
ATOM 2969 O O . GLU B 1 19 ? 14.876 -17.460 19.832 1.00 36.03 398 GLU B O 1
ATOM 2975 N N . ASN B 1 20 ? 15.722 -17.519 21.906 1.00 35.78 399 ASN B N 1
ATOM 2976 C CA . ASN B 1 20 ? 14.439 -17.686 22.569 1.00 34.91 399 ASN B CA 1
ATOM 2977 C C . ASN B 1 20 ? 13.499 -16.472 22.436 1.00 33.82 399 ASN B C 1
ATOM 2978 O O . ASN B 1 20 ? 12.277 -16.624 22.445 1.00 33.54 399 ASN B O 1
ATOM 2983 N N . LEU B 1 21 ? 14.059 -15.274 22.306 1.00 31.45 400 LEU B N 1
ATOM 2984 C CA . LEU B 1 21 ? 13.230 -14.085 22.145 1.00 30.35 400 LEU B CA 1
ATOM 2985 C C . LEU B 1 21 ? 12.704 -14.125 20.714 1.00 29.92 400 LEU B C 1
ATOM 2986 O O . LEU B 1 21 ? 11.530 -13.867 20.441 1.00 30.15 400 LEU B O 1
ATOM 2991 N N . ILE B 1 22 ? 13.598 -14.454 19.796 1.00 28.76 401 ILE B N 1
ATOM 2992 C CA . ILE B 1 22 ? 13.237 -14.533 18.398 1.00 28.76 401 ILE B CA 1
ATOM 2993 C C . ILE B 1 22 ? 12.164 -15.593 18.166 1.00 27.91 401 ILE B C 1
ATOM 2994 O O . ILE B 1 22 ? 11.450 -15.559 17.166 1.00 29.07 401 ILE B O 1
ATOM 2999 N N . SER B 1 23 ? 12.047 -16.536 19.091 1.00 25.99 402 SER B N 1
ATOM 3000 C CA . SER B 1 23 ? 11.033 -17.570 18.969 1.00 24.36 402 SER B CA 1
ATOM 3001 C C . SER B 1 23 ? 9.666 -16.917 19.164 1.00 23.21 402 SER B C 1
ATOM 3002 O O . SER B 1 23 ? 8.686 -17.279 18.507 1.00 22.12 402 SER B O 1
ATOM 3005 N N . TYR B 1 24 ? 9.614 -15.942 20.069 1.00 20.96 403 TYR B N 1
ATOM 3006 C CA . TYR B 1 24 ? 8.378 -15.219 20.349 1.00 20.19 403 TYR B CA 1
ATOM 3007 C C . TYR B 1 24 ? 8.026 -14.314 19.188 1.00 18.71 403 TYR B C 1
ATOM 3008 O O . TYR B 1 24 ? 6.862 -14.087 18.907 1.00 18.45 403 TYR B O 1
ATOM 3017 N N . PHE B 1 25 ? 9.046 -13.780 18.533 1.00 19.21 404 PHE B N 1
ATOM 3018 C CA . PHE B 1 25 ? 8.836 -12.895 17.397 1.00 18.39 404 PHE B CA 1
ATOM 3019 C C . PHE B 1 25 ? 8.186 -13.685 16.293 1.00 18.49 404 PHE B C 1
ATOM 3020 O O . PHE B 1 25 ? 7.165 -13.275 15.743 1.00 14.77 404 PHE B O 1
ATOM 3028 N N . ASN B 1 26 ? 8.783 -14.837 15.997 1.00 19.84 405 ASN B N 1
ATOM 3029 C CA . ASN B 1 26 ? 8.297 -15.703 14.942 1.00 21.59 405 ASN B CA 1
ATOM 3030 C C . ASN B 1 26 ? 6.949 -16.366 15.203 1.00 21.90 405 ASN B C 1
ATOM 3031 O O . ASN B 1 26 ? 6.350 -16.906 14.279 1.00 24.60 405 ASN B O 1
ATOM 3036 N N . ASN B 1 27 ? 6.461 -16.340 16.440 1.00 22.52 406 ASN B N 1
ATOM 3037 C CA . ASN B 1 27 ? 5.138 -16.911 16.728 1.00 23.25 406 ASN B CA 1
ATOM 3038 C C . ASN B 1 27 ? 4.063 -15.828 16.551 1.00 22.66 406 ASN B C 1
ATOM 3039 O O . ASN B 1 27 ? 2.854 -16.102 16.592 1.00 21.99 406 ASN B O 1
ATOM 3044 N N . CYS B 1 28 ? 4.524 -14.597 16.366 1.00 18.28 407 CYS B N 1
ATOM 3045 C CA . CYS B 1 28 ? 3.654 -13.447 16.186 1.00 17.29 407 CYS B CA 1
ATOM 3046 C C . CYS B 1 28 ? 2.898 -13.401 14.870 1.00 14.81 407 CYS B C 1
ATOM 3047 O O . CYS B 1 28 ? 3.496 -13.499 13.800 1.00 15.68 407 CYS B O 1
ATOM 3050 N N . THR B 1 29 ? 1.584 -13.229 14.941 1.00 14.29 408 THR B N 1
ATOM 3051 C CA . THR B 1 29 ? 0.804 -13.121 13.715 1.00 13.02 408 THR B CA 1
ATOM 3052 C C . THR B 1 29 ? 1.466 -12.064 12.843 1.00 11.70 408 THR B C 1
ATOM 3053 O O . THR B 1 29 ? 1.503 -12.176 11.627 1.00 11.46 408 THR B O 1
ATOM 3057 N N . VAL B 1 30 ? 1.969 -11.012 13.473 1.00 11.15 409 VAL B N 1
ATOM 3058 C CA . VAL B 1 30 ? 2.638 -9.963 12.744 1.00 12.00 409 VAL B CA 1
ATOM 3059 C C . VAL B 1 30 ? 4.046 -9.962 13.289 1.00 14.12 409 VAL B C 1
ATOM 3060 O O . VAL B 1 30 ? 4.274 -9.550 14.425 1.00 14.61 409 VAL B O 1
ATOM 3064 N N . ASN B 1 31 ? 4.987 -10.459 12.489 1.00 15.11 410 ASN B N 1
ATOM 3065 C CA . ASN B 1 31 ? 6.378 -10.530 12.907 1.00 15.87 410 ASN B CA 1
ATOM 3066 C C . ASN B 1 31 ? 6.916 -9.129 13.176 1.00 16.84 410 ASN B C 1
ATOM 3067 O O . ASN B 1 31 ? 6.907 -8.275 12.299 1.00 19.34 410 ASN B O 1
ATOM 3072 N N . PRO B 1 32 ? 7.386 -8.880 14.409 1.00 16.33 411 PRO B N 1
ATOM 3073 C CA . PRO B 1 32 ? 7.927 -7.579 14.814 1.00 17.65 411 PRO B CA 1
ATOM 3074 C C . PRO B 1 32 ? 9.442 -7.500 14.770 1.00 18.12 411 PRO B C 1
ATOM 3075 O O . PRO B 1 32 ? 10.024 -6.460 15.090 1.00 18.10 411 PRO B O 1
ATOM 3079 N N . LYS B 1 33 ? 10.078 -8.597 14.378 1.00 18.98 412 LYS B N 1
ATOM 3080 C CA . LYS B 1 33 ? 11.527 -8.652 14.368 1.00 20.58 412 LYS B CA 1
ATOM 3081 C C . LYS B 1 33 ? 12.215 -7.436 13.768 1.00 21.13 412 LYS B C 1
ATOM 3082 O O . LYS B 1 33 ? 13.030 -6.785 14.439 1.00 20.06 412 LYS B O 1
ATOM 3088 N N . GLU B 1 34 ? 11.897 -7.118 12.517 1.00 20.95 413 GLU B N 1
ATOM 3089 C CA . GLU B 1 34 ? 12.543 -5.975 11.894 1.00 21.67 413 GLU B CA 1
ATOM 3090 C C . GLU B 1 34 ? 12.222 -4.650 12.587 1.00 19.08 413 GLU B C 1
ATOM 3091 O O . GLU B 1 34 ? 13.103 -3.813 12.736 1.00 19.12 413 GLU B O 1
ATOM 3097 N N . SER B 1 35 ? 10.982 -4.467 13.027 1.00 17.07 414 SER B N 1
ATOM 3098 C CA . SER B 1 35 ? 10.625 -3.217 13.708 1.00 17.94 414 SER B CA 1
ATOM 3099 C C . SER B 1 35 ? 11.477 -2.997 14.947 1.00 16.45 414 SER B C 1
ATOM 3100 O O . SER B 1 35 ? 12.069 -1.928 15.113 1.00 16.19 414 SER B O 1
ATOM 3103 N N . ILE B 1 36 ? 11.545 -4.005 15.819 1.00 17.44 415 ILE B N 1
ATOM 3104 C CA . ILE B 1 36 ? 12.314 -3.836 17.042 1.00 16.92 415 ILE B CA 1
ATOM 3105 C C . ILE B 1 36 ? 13.819 -3.709 16.753 1.00 16.90 415 ILE B C 1
ATOM 3106 O O . ILE B 1 36 ? 14.510 -2.912 17.398 1.00 16.89 415 ILE B O 1
ATOM 3111 N N . LEU B 1 37 ? 14.318 -4.464 15.774 1.00 15.71 416 LEU B N 1
ATOM 3112 C CA . LEU B 1 37 ? 15.733 -4.390 15.390 1.00 14.71 416 LEU B CA 1
ATOM 3113 C C . LEU B 1 37 ? 16.041 -2.984 14.856 1.00 15.84 416 LEU B C 1
ATOM 3114 O O . LEU B 1 37 ? 16.996 -2.334 15.281 1.00 15.35 416 LEU B O 1
ATOM 3119 N N . LYS B 1 38 ? 15.226 -2.518 13.919 1.00 15.01 417 LYS B N 1
ATOM 3120 C CA . LYS B 1 38 ? 15.422 -1.187 13.349 1.00 15.66 417 LYS B CA 1
ATOM 3121 C C . LYS B 1 38 ? 15.231 -0.097 14.404 1.00 13.80 417 LYS B C 1
ATOM 3122 O O . LYS B 1 38 ? 15.981 0.888 14.442 1.00 9.90 417 LYS B O 1
ATOM 3128 N N . ARG B 1 39 ? 14.237 -0.289 15.269 1.00 14.27 418 ARG B N 1
ATOM 3129 C CA . ARG B 1 39 ? 13.952 0.678 16.326 1.00 12.79 418 ARG B CA 1
ATOM 3130 C C . ARG B 1 39 ? 15.141 0.791 17.273 1.00 12.83 418 ARG B C 1
ATOM 3131 O O . ARG B 1 39 ? 15.532 1.884 17.671 1.00 11.17 418 ARG B O 1
ATOM 3139 N N . VAL B 1 40 ? 15.754 -0.333 17.616 1.00 16.18 419 VAL B N 1
ATOM 3140 C CA . VAL B 1 40 ? 16.911 -0.260 18.508 1.00 16.98 419 VAL B CA 1
ATOM 3141 C C . VAL B 1 40 ? 17.999 0.529 17.807 1.00 16.03 419 VAL B C 1
ATOM 3142 O O . VAL B 1 40 ? 18.619 1.413 18.387 1.00 18.29 419 VAL B O 1
ATOM 3146 N N . LYS B 1 41 ? 18.203 0.201 16.539 1.00 17.03 420 LYS B N 1
ATOM 3147 C CA . LYS B 1 41 ? 19.201 0.839 15.692 1.00 16.19 420 LYS B CA 1
ATOM 3148 C C . LYS B 1 41 ? 18.985 2.340 15.611 1.00 15.99 420 LYS B C 1
ATOM 3149 O O . LYS B 1 41 ? 19.887 3.130 15.899 1.00 14.27 420 LYS B O 1
ATOM 3155 N N . ASP B 1 42 ? 17.775 2.723 15.216 1.00 15.67 421 ASP B N 1
ATOM 3156 C CA . ASP B 1 42 ? 17.422 4.127 15.069 1.00 15.02 421 ASP B CA 1
ATOM 3157 C C . ASP B 1 42 ? 17.508 4.881 16.385 1.00 13.62 421 ASP B C 1
ATOM 3158 O O . ASP B 1 42 ? 17.969 6.015 16.429 1.00 13.48 421 ASP B O 1
ATOM 3163 N N . ILE B 1 43 ? 17.047 4.266 17.462 1.00 14.39 422 ILE B N 1
ATOM 3164 C CA . ILE B 1 43 ? 17.093 4.956 18.744 1.00 15.96 422 ILE B CA 1
ATOM 3165 C C . ILE B 1 43 ? 18.527 5.117 19.166 1.00 17.22 422 ILE B C 1
ATOM 3166 O O . ILE B 1 43 ? 18.887 6.097 19.822 1.00 17.79 422 ILE B O 1
ATOM 3171 N N . GLY B 1 44 ? 19.347 4.144 18.782 1.00 19.06 423 GLY B N 1
ATOM 3172 C CA . GLY B 1 44 ? 20.752 4.223 19.105 1.00 19.36 423 GLY B CA 1
ATOM 3173 C C . GLY B 1 44 ? 21.290 5.539 18.583 1.00 19.32 423 GLY B C 1
ATOM 3174 O O . GLY B 1 44 ? 21.971 6.271 19.300 1.00 21.29 423 GLY B O 1
ATOM 3175 N N . TYR B 1 45 ? 20.975 5.856 17.336 1.00 18.65 424 TYR B N 1
ATOM 3176 C CA . TYR B 1 45 ? 21.452 7.093 16.738 1.00 19.29 424 TYR B CA 1
ATOM 3177 C C . TYR B 1 45 ? 20.995 8.369 17.445 1.00 18.37 424 TYR B C 1
ATOM 3178 O O . TYR B 1 45 ? 21.782 9.283 17.625 1.00 19.65 424 TYR B O 1
ATOM 3187 N N . ILE B 1 46 ? 19.725 8.439 17.829 1.00 18.65 425 ILE B N 1
ATOM 3188 C CA . ILE B 1 46 ? 19.210 9.627 18.509 1.00 18.33 425 ILE B CA 1
ATOM 3189 C C . ILE B 1 46 ? 19.774 9.739 19.919 1.00 20.26 425 ILE B C 1
ATOM 3190 O O . ILE B 1 46 ? 20.249 10.804 20.322 1.00 20.49 425 ILE B O 1
ATOM 3195 N N . PHE B 1 47 ? 19.709 8.651 20.680 1.00 20.48 426 PHE B N 1
ATOM 3196 C CA . PHE B 1 47 ? 20.233 8.692 22.039 1.00 22.88 426 PHE B CA 1
ATOM 3197 C C . PHE B 1 47 ? 21.691 9.111 21.974 1.00 24.58 426 PHE B C 1
ATOM 3198 O O . PHE B 1 47 ? 22.089 10.074 22.637 1.00 22.96 426 PHE B O 1
ATOM 3206 N N . LYS B 1 48 ? 22.473 8.397 21.160 1.00 25.96 427 LYS B N 1
ATOM 3207 C CA . LYS B 1 48 ? 23.899 8.687 21.005 1.00 29.78 427 LYS B CA 1
ATOM 3208 C C . LYS B 1 48 ? 24.207 10.144 20.670 1.00 31.16 427 LYS B C 1
ATOM 3209 O O . LYS B 1 48 ? 25.203 10.690 21.150 1.00 30.97 427 LYS B O 1
ATOM 3215 N N . GLU B 1 49 ? 23.362 10.788 19.872 1.00 33.15 428 GLU B N 1
ATOM 3216 C CA . GLU B 1 49 ? 23.626 12.183 19.538 1.00 35.71 428 GLU B CA 1
ATOM 3217 C C . GLU B 1 49 ? 23.073 13.154 20.595 1.00 34.50 428 GLU B C 1
ATOM 3218 O O . GLU B 1 49 ? 23.701 14.174 20.886 1.00 35.34 428 GLU B O 1
ATOM 3224 N N . LYS B 1 50 ? 21.922 12.834 21.185 1.00 32.77 429 LYS B N 1
ATOM 3225 C CA . LYS B 1 50 ? 21.340 13.698 22.211 1.00 29.45 429 LYS B CA 1
ATOM 3226 C C . LYS B 1 50 ? 22.273 13.706 23.416 1.00 29.04 429 LYS B C 1
ATOM 3227 O O . LYS B 1 50 ? 22.489 14.733 24.038 1.00 29.31 429 LYS B O 1
ATOM 3233 N N . PHE B 1 51 ? 22.823 12.540 23.731 1.00 30.10 430 PHE B N 1
ATOM 3234 C CA . PHE B 1 51 ? 23.740 12.360 24.850 1.00 29.77 430 PHE B CA 1
ATOM 3235 C C . PHE B 1 51 ? 24.956 13.263 24.708 1.00 32.39 430 PHE B C 1
ATOM 3236 O O . PHE B 1 51 ? 25.230 14.103 25.563 1.00 32.41 430 PHE B O 1
ATOM 3244 N N . ALA B 1 52 ? 25.698 13.069 23.626 1.00 34.96 431 ALA B N 1
ATOM 3245 C CA . ALA B 1 52 ? 26.871 13.881 23.354 1.00 37.47 431 ALA B CA 1
ATOM 3246 C C . ALA B 1 52 ? 26.438 15.343 23.289 1.00 39.91 431 ALA B C 1
ATOM 3247 O O . ALA B 1 52 ? 26.841 16.157 24.114 1.00 38.83 431 ALA B O 1
ATOM 3249 N N . LYS B 1 53 ? 25.602 15.660 22.305 1.00 44.48 432 LYS B N 1
ATOM 3250 C CA . LYS B 1 53 ? 25.107 17.020 22.123 1.00 48.77 432 LYS B CA 1
ATOM 3251 C C . LYS B 1 53 ? 24.102 17.378 23.200 1.00 51.12 432 LYS B C 1
ATOM 3252 O O . LYS B 1 53 ? 22.974 17.780 22.910 1.00 52.14 432 LYS B O 1
ATOM 3258 N N . ALA B 1 54 ? 24.540 17.216 24.445 1.00 53.74 433 ALA B N 1
ATOM 3259 C CA . ALA B 1 54 ? 23.760 17.514 25.643 1.00 56.53 433 ALA B CA 1
ATOM 3260 C C . ALA B 1 54 ? 24.530 16.904 26.797 1.00 57.87 433 ALA B C 1
ATOM 3261 O O . ALA B 1 54 ? 24.023 16.038 27.513 1.00 58.14 433 ALA B O 1
ATOM 3263 N N . VAL B 1 55 ? 25.768 17.370 26.942 1.00 59.49 434 VAL B N 1
ATOM 3264 C CA . VAL B 1 55 ? 26.703 16.935 27.974 1.00 60.97 434 VAL B CA 1
ATOM 3265 C C . VAL B 1 55 ? 27.557 15.763 27.491 1.00 61.38 434 VAL B C 1
ATOM 3266 O O . VAL B 1 55 ? 27.434 14.639 27.984 1.00 60.80 434 VAL B O 1
ATOM 3270 N N . GLY B 1 56 ? 28.425 16.034 26.520 1.00 62.45 435 GLY B N 1
ATOM 3271 C CA . GLY B 1 56 ? 29.284 14.982 26.002 1.00 64.35 435 GLY B CA 1
ATOM 3272 C C . GLY B 1 56 ? 29.922 15.191 24.636 1.00 65.24 435 GLY B C 1
ATOM 3273 O O . GLY B 1 56 ? 30.038 14.241 23.855 1.00 65.50 435 GLY B O 1
ATOM 3274 N N . ALA B 1 57 ? 30.348 16.415 24.342 1.00 65.63 436 ALA B N 1
ATOM 3275 C CA . ALA B 1 57 ? 30.981 16.706 23.059 1.00 66.36 436 ALA B CA 1
ATOM 3276 C C . ALA B 1 57 ? 32.414 16.172 23.049 1.00 66.90 436 ALA B C 1
ATOM 3277 O O . ALA B 1 57 ? 33.326 16.812 23.575 1.00 67.54 436 ALA B O 1
ATOM 3279 N N . GLY B 1 58 ? 32.611 15.001 22.451 1.00 66.79 437 GLY B N 1
ATOM 3280 C CA . GLY B 1 58 ? 33.942 14.416 22.402 1.00 66.61 437 GLY B CA 1
ATOM 3281 C C . GLY B 1 58 ? 33.982 13.026 23.013 1.00 66.47 437 GLY B C 1
ATOM 3282 O O . GLY B 1 58 ? 34.918 12.255 22.789 1.00 65.95 437 GLY B O 1
ATOM 3283 N N . CYS B 1 59 ? 32.955 12.711 23.795 1.00 66.56 438 CYS B N 1
ATOM 3284 C CA . CYS B 1 59 ? 32.836 11.412 24.450 1.00 66.08 438 CYS B CA 1
ATOM 3285 C C . CYS B 1 59 ? 31.814 10.598 23.664 1.00 64.94 438 CYS B C 1
ATOM 3286 O O . CYS B 1 59 ? 31.244 9.632 24.175 1.00 65.16 438 CYS B O 1
ATOM 3289 N N . VAL B 1 60 ? 31.581 11.017 22.423 1.00 63.31 439 VAL B N 1
ATOM 3290 C CA . VAL B 1 60 ? 30.629 10.374 21.525 1.00 61.40 439 VAL B CA 1
ATOM 3291 C C . VAL B 1 60 ? 30.571 8.846 21.655 1.00 59.41 439 VAL B C 1
ATOM 3292 O O . VAL B 1 60 ? 29.537 8.229 21.387 1.00 59.35 439 VAL B O 1
ATOM 3296 N N . ALA B 1 61 ? 31.679 8.242 22.070 1.00 56.88 440 ALA B N 1
ATOM 3297 C CA . ALA B 1 61 ? 31.742 6.797 22.226 1.00 54.10 440 ALA B CA 1
ATOM 3298 C C . ALA B 1 61 ? 31.123 6.336 23.542 1.00 51.46 440 ALA B C 1
ATOM 3299 O O . ALA B 1 61 ? 30.633 5.213 23.642 1.00 51.08 440 ALA B O 1
ATOM 3301 N N . ILE B 1 62 ? 31.138 7.206 24.545 1.00 49.21 441 ILE B N 1
ATOM 3302 C CA . ILE B 1 62 ? 30.586 6.876 25.856 1.00 46.75 441 ILE B CA 1
ATOM 3303 C C . ILE B 1 62 ? 29.085 6.581 25.852 1.00 45.25 441 ILE B C 1
ATOM 3304 O O . ILE B 1 62 ? 28.644 5.578 26.414 1.00 44.44 441 ILE B O 1
ATOM 3309 N N . GLY B 1 63 ? 28.302 7.455 25.229 1.00 43.35 442 GLY B N 1
ATOM 3310 C CA . GLY B 1 63 ? 26.869 7.245 25.187 1.00 41.53 442 GLY B CA 1
ATOM 3311 C C . GLY B 1 63 ? 26.528 5.957 24.467 1.00 40.81 442 GLY B C 1
ATOM 3312 O O . GLY B 1 63 ? 25.502 5.320 24.727 1.00 39.96 442 GLY B O 1
ATOM 3313 N N . SER B 1 64 ? 27.404 5.572 23.550 1.00 40.10 443 SER B N 1
ATOM 3314 C CA . SER B 1 64 ? 27.214 4.359 22.772 1.00 38.79 443 SER B CA 1
ATOM 3315 C C . SER B 1 64 ? 27.254 3.154 23.707 1.00 37.51 443 SER B C 1
ATOM 3316 O O . SER B 1 64 ? 26.377 2.283 23.664 1.00 37.52 443 SER B O 1
ATOM 3319 N N . GLN B 1 65 ? 28.273 3.114 24.557 1.00 35.13 444 GLN B N 1
ATOM 3320 C CA . GLN B 1 65 ? 28.412 2.017 25.500 1.00 34.57 444 GLN B CA 1
ATOM 3321 C C . GLN B 1 65 ? 27.278 2.050 26.520 1.00 32.42 444 GLN B C 1
ATOM 3322 O O . GLN B 1 65 ? 26.806 1.006 26.966 1.00 30.28 444 GLN B O 1
ATOM 3328 N N . ARG B 1 66 ? 26.846 3.249 26.900 1.00 30.13 445 ARG B N 1
ATOM 3329 C CA . ARG B 1 66 ? 25.737 3.352 27.840 1.00 28.26 445 ARG B CA 1
ATOM 3330 C C . ARG B 1 66 ? 24.527 2.761 27.111 1.00 26.24 445 ARG B C 1
ATOM 3331 O O . ARG B 1 66 ? 23.829 1.899 27.637 1.00 26.01 445 ARG B O 1
ATOM 3339 N N . TYR B 1 67 ? 24.300 3.219 25.883 1.00 25.43 446 TYR B N 1
ATOM 3340 C CA . TYR B 1 67 ? 23.174 2.744 25.088 1.00 23.58 446 TYR B CA 1
ATOM 3341 C C . TYR B 1 67 ? 23.211 1.232 24.887 1.00 22.77 446 TYR B C 1
ATOM 3342 O O . TYR B 1 67 ? 22.187 0.557 24.971 1.00 21.09 446 TYR B O 1
ATOM 3351 N N . LYS B 1 68 ? 24.396 0.709 24.597 1.00 22.16 447 LYS B N 1
ATOM 3352 C CA . LYS B 1 68 ? 24.571 -0.723 24.417 1.00 22.34 447 LYS B CA 1
ATOM 3353 C C . LYS B 1 68 ? 24.010 -1.462 25.645 1.00 21.74 447 LYS B C 1
ATOM 3354 O O . LYS B 1 68 ? 23.187 -2.377 25.507 1.00 21.61 447 LYS B O 1
ATOM 3360 N N . LEU B 1 69 ? 24.459 -1.051 26.838 1.00 20.08 448 LEU B N 1
ATOM 3361 C CA . LEU B 1 69 ? 24.015 -1.648 28.106 1.00 19.33 448 LEU B CA 1
ATOM 3362 C C . LEU B 1 69 ? 22.496 -1.582 28.265 1.00 18.77 448 LEU B C 1
ATOM 3363 O O . LEU B 1 69 ? 21.860 -2.554 28.692 1.00 17.09 448 LEU B O 1
ATOM 3368 N N . GLY B 1 70 ? 21.926 -0.427 27.932 1.00 17.21 449 GLY B N 1
ATOM 3369 C CA . GLY B 1 70 ? 20.492 -0.270 28.024 1.00 17.42 449 GLY B CA 1
ATOM 3370 C C . GLY B 1 70 ? 19.772 -1.272 27.140 1.00 16.83 449 GLY B C 1
ATOM 3371 O O . GLY B 1 70 ? 18.791 -1.873 27.567 1.00 18.29 449 GLY B O 1
ATOM 3372 N N . VAL B 1 71 ? 20.265 -1.469 25.920 1.00 16.99 450 VAL B N 1
ATOM 3373 C CA . VAL B 1 71 ? 19.649 -2.390 24.959 1.00 16.83 450 VAL B CA 1
ATOM 3374 C C . VAL B 1 71 ? 19.624 -3.822 25.478 1.00 18.08 450 VAL B C 1
ATOM 3375 O O . VAL B 1 71 ? 18.654 -4.558 25.274 1.00 17.10 450 VAL B O 1
ATOM 3379 N N . ARG B 1 72 ? 20.701 -4.208 26.151 1.00 17.60 451 ARG B N 1
ATOM 3380 C CA . ARG B 1 72 ? 20.805 -5.542 26.719 1.00 17.29 451 ARG B CA 1
ATOM 3381 C C . ARG B 1 72 ? 19.777 -5.669 27.820 1.00 15.45 451 ARG B C 1
ATOM 3382 O O . ARG B 1 72 ? 19.018 -6.639 27.886 1.00 14.91 451 ARG B O 1
ATOM 3390 N N . LEU B 1 73 ? 19.768 -4.687 28.706 1.00 13.20 452 LEU B N 1
ATOM 3391 C CA . LEU B 1 73 ? 18.813 -4.720 29.793 1.00 14.67 452 LEU B CA 1
ATOM 3392 C C . LEU B 1 73 ? 17.420 -4.879 29.164 1.00 14.00 452 LEU B C 1
ATOM 3393 O O . LEU B 1 73 ? 16.591 -5.636 29.651 1.00 14.29 452 LEU B O 1
ATOM 3398 N N . TYR B 1 74 ? 17.207 -4.179 28.049 1.00 16.08 453 TYR B N 1
ATOM 3399 C CA . TYR B 1 74 ? 15.941 -4.179 27.308 1.00 16.09 453 TYR B CA 1
ATOM 3400 C C . TYR B 1 74 ? 15.546 -5.559 26.782 1.00 16.68 453 TYR B C 1
ATOM 3401 O O . TYR B 1 74 ? 14.410 -6.013 26.991 1.00 16.96 453 TYR B O 1
ATOM 3410 N N . TYR B 1 75 ? 16.464 -6.239 26.098 1.00 16.16 454 TYR B N 1
ATOM 3411 C CA . TYR B 1 75 ? 16.161 -7.587 25.594 1.00 15.98 454 TYR B CA 1
ATOM 3412 C C . TYR B 1 75 ? 15.958 -8.589 26.733 1.00 16.82 454 TYR B C 1
ATOM 3413 O O . TYR B 1 75 ? 15.113 -9.502 26.644 1.00 16.71 454 TYR B O 1
ATOM 3422 N N . ARG B 1 76 ? 16.736 -8.419 27.803 1.00 16.33 455 ARG B N 1
ATOM 3423 C CA . ARG B 1 76 ? 16.641 -9.308 28.947 1.00 16.99 455 ARG B CA 1
ATOM 3424 C C . ARG B 1 76 ? 15.277 -9.158 29.613 1.00 17.43 455 ARG B C 1
ATOM 3425 O O . ARG B 1 76 ? 14.556 -10.145 29.797 1.00 18.21 455 ARG B O 1
ATOM 3433 N N . VAL B 1 77 ? 14.925 -7.927 29.971 1.00 15.85 456 VAL B N 1
ATOM 3434 C CA . VAL B 1 77 ? 13.638 -7.688 30.600 1.00 16.33 456 VAL B CA 1
ATOM 3435 C C . VAL B 1 77 ? 12.482 -8.115 29.691 1.00 15.53 456 VAL B C 1
ATOM 3436 O O . VAL B 1 77 ? 11.512 -8.723 30.147 1.00 15.29 456 VAL B O 1
ATOM 3440 N N . MET B 1 78 ? 12.601 -7.811 28.402 1.00 16.74 457 MET B N 1
ATOM 3441 C CA . MET B 1 78 ? 11.576 -8.163 27.431 1.00 17.58 457 MET B CA 1
ATOM 3442 C C . MET B 1 78 ? 11.365 -9.671 27.423 1.00 17.79 457 MET B C 1
ATOM 3443 O O . MET B 1 78 ? 10.219 -10.152 27.419 1.00 16.09 457 MET B O 1
ATOM 3448 N N . GLU B 1 79 ? 12.467 -10.421 27.427 1.00 16.56 458 GLU B N 1
ATOM 3449 C CA . GLU B 1 79 ? 12.364 -11.875 27.412 1.00 16.61 458 GLU B CA 1
ATOM 3450 C C . GLU B 1 79 ? 11.636 -12.434 28.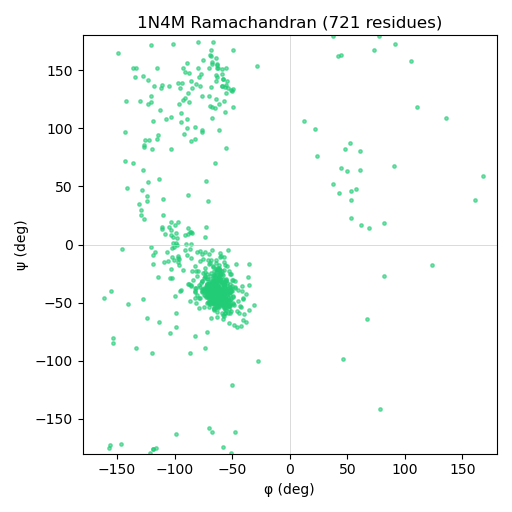631 1.00 16.80 458 GLU B C 1
ATOM 3451 O O . GLU B 1 79 ? 10.691 -13.215 28.490 1.00 17.07 458 GLU B O 1
ATOM 3457 N N . SER B 1 80 ? 12.066 -12.039 29.829 1.00 17.52 459 SER B N 1
ATOM 3458 C CA . SER B 1 80 ? 11.403 -12.508 31.046 1.00 19.07 459 SER B CA 1
ATOM 3459 C C . SER B 1 80 ? 9.941 -12.073 31.060 1.00 19.08 459 SER B C 1
ATOM 3460 O O . SER B 1 80 ? 9.047 -12.853 31.376 1.00 18.02 459 SER B O 1
ATOM 3463 N N . MET B 1 81 ? 9.707 -10.814 30.710 1.00 19.90 460 MET B N 1
ATOM 3464 C CA . MET B 1 81 ? 8.354 -10.276 30.653 1.00 20.85 460 MET B CA 1
ATOM 3465 C C . MET B 1 81 ? 7.469 -11.195 29.793 1.00 20.92 460 MET B C 1
ATOM 3466 O O . MET B 1 81 ? 6.309 -11.433 30.124 1.00 19.38 460 MET B O 1
ATOM 3471 N N . LEU B 1 82 ? 8.033 -11.713 28.697 1.00 22.34 461 LEU B N 1
ATOM 3472 C CA . LEU B 1 82 ? 7.321 -12.610 27.777 1.00 23.87 461 LEU B CA 1
ATOM 3473 C C . LEU B 1 82 ? 7.168 -14.021 28.378 1.00 25.07 461 LEU B C 1
ATOM 3474 O O . LEU B 1 82 ? 6.137 -14.672 28.203 1.00 24.97 461 LEU B O 1
ATOM 3479 N N . LYS B 1 83 ? 8.194 -14.501 29.075 1.00 26.25 462 LYS B N 1
ATOM 3480 C CA . LYS B 1 83 ? 8.105 -15.813 29.698 1.00 26.15 462 LYS B CA 1
ATOM 3481 C C . LYS B 1 83 ? 7.040 -15.714 30.786 1.00 26.37 462 LYS B C 1
ATOM 3482 O O . LYS B 1 83 ? 6.181 -16.588 30.914 1.00 25.41 462 LYS B O 1
ATOM 3488 N N . SER B 1 84 ? 7.092 -14.633 31.559 1.00 27.02 463 SER B N 1
ATOM 3489 C CA . SER B 1 84 ? 6.119 -14.412 32.626 1.00 28.27 463 SER B CA 1
ATOM 3490 C C . SER B 1 84 ? 4.721 -14.337 32.044 1.00 28.39 463 SER B C 1
ATOM 3491 O O . SER B 1 84 ? 3.805 -15.028 32.497 1.00 30.13 463 SER B O 1
ATOM 3494 N N . GLU B 1 85 ? 4.567 -13.491 31.031 1.00 27.35 464 GLU B N 1
ATOM 3495 C CA . GLU B 1 85 ? 3.275 -13.288 30.400 1.00 25.60 464 GLU B CA 1
ATOM 3496 C C . GLU B 1 85 ? 2.740 -14.560 29.764 1.00 25.11 464 GLU B C 1
ATOM 3497 O O . GLU B 1 85 ? 1.533 -14.773 29.700 1.00 24.93 464 GLU B O 1
ATOM 3503 N N . GLU B 1 86 ? 3.632 -15.420 29.300 1.00 25.95 465 GLU B N 1
ATOM 3504 C CA . GLU B 1 86 ? 3.184 -16.660 28.695 1.00 27.58 465 GLU B CA 1
ATOM 3505 C C . GLU B 1 86 ? 2.585 -17.584 29.754 1.00 28.26 465 GLU B C 1
ATOM 3506 O O . GLU B 1 86 ? 1.580 -18.246 29.514 1.00 28.13 465 GLU B O 1
ATOM 3512 N N . GLU B 1 87 ? 3.201 -17.628 30.930 1.00 30.35 466 GLU B N 1
ATOM 3513 C CA . GLU B 1 87 ? 2.698 -18.477 32.007 1.00 31.21 466 GLU B CA 1
ATOM 3514 C C . GLU B 1 87 ? 1.400 -17.915 32.559 1.00 31.19 466 GLU B C 1
ATOM 3515 O O . GLU B 1 87 ? 0.509 -18.658 32.961 1.00 31.44 466 GLU B O 1
ATOM 3521 N N . ARG B 1 88 ? 1.312 -16.592 32.575 1.00 30.96 467 ARG B N 1
ATOM 3522 C CA . ARG B 1 88 ? 0.149 -15.902 33.086 1.00 32.79 467 ARG B CA 1
ATOM 3523 C C . ARG B 1 88 ? -1.078 -16.003 32.191 1.00 33.52 467 ARG B C 1
ATOM 3524 O O . ARG B 1 88 ? -2.199 -16.054 32.695 1.00 34.47 467 ARG B O 1
ATOM 3532 N N . LEU B 1 89 ? -0.874 -16.043 30.875 1.00 34.55 468 LEU B N 1
ATOM 3533 C CA . LEU B 1 89 ? -1.991 -16.124 29.925 1.00 34.06 468 LEU B CA 1
ATOM 3534 C C . LEU B 1 89 ? -2.019 -17.399 29.080 1.00 34.51 468 LEU B C 1
ATOM 3535 O O . LEU B 1 89 ? -2.963 -17.631 28.317 1.00 34.12 468 LEU B O 1
ATOM 3540 N N . SER B 1 90 ? -0.972 -18.207 29.208 1.00 34.78 469 SER B N 1
ATOM 3541 C CA . SER B 1 90 ? -0.846 -19.463 28.474 1.00 35.48 469 SER B CA 1
ATOM 3542 C C . SER B 1 90 ? -1.004 -19.346 26.954 1.00 35.02 469 SER B C 1
ATOM 3543 O O . SER B 1 90 ? -1.708 -20.143 26.325 1.00 35.30 469 SER B O 1
ATOM 3546 N N . ILE B 1 91 ? -0.334 -18.357 26.370 1.00 33.73 470 ILE B N 1
ATOM 3547 C CA . ILE B 1 91 ? -0.374 -18.143 24.930 1.00 30.98 470 ILE B CA 1
ATOM 3548 C C . ILE B 1 91 ? 1.041 -17.856 24.458 1.00 30.37 470 ILE B C 1
ATOM 3549 O O . ILE B 1 91 ? 1.851 -17.339 25.217 1.00 29.06 470 ILE B O 1
ATOM 3554 N N . GLN B 1 92 ? 1.330 -18.202 23.207 1.00 31.31 471 GLN B N 1
ATOM 3555 C CA . GLN B 1 92 ? 2.647 -17.959 22.621 1.00 31.40 471 GLN B CA 1
ATOM 3556 C C . GLN B 1 92 ? 2.632 -16.805 21.615 1.00 30.44 471 GLN B C 1
ATOM 3557 O O . GLN B 1 92 ? 3.689 -16.302 21.232 1.00 30.88 471 GLN B O 1
ATOM 3563 N N . ASN B 1 93 ? 1.438 -16.393 21.190 1.00 29.44 472 ASN B N 1
ATOM 3564 C CA . ASN B 1 93 ? 1.282 -15.312 20.213 1.00 27.37 472 ASN B CA 1
ATOM 3565 C C . ASN B 1 93 ? 1.121 -13.936 20.868 1.00 27.16 472 ASN B C 1
ATOM 3566 O O . ASN B 1 93 ? 0.016 -13.548 21.234 1.00 27.14 472 ASN B O 1
ATOM 3571 N N . PHE B 1 94 ? 2.220 -13.199 21.001 1.00 26.70 473 PHE B N 1
ATOM 3572 C CA . PHE B 1 94 ? 2.200 -11.873 21.620 1.00 25.86 473 PHE B CA 1
ATOM 3573 C C . PHE B 1 94 ? 2.444 -10.764 20.610 1.00 24.84 473 PHE B C 1
ATOM 3574 O O . PHE B 1 94 ? 3.118 -9.784 20.927 1.00 24.93 473 PHE B O 1
ATOM 3582 N N . SER B 1 95 ? 1.894 -10.887 19.406 1.00 25.45 474 SER B N 1
ATOM 3583 C CA . SER B 1 95 ? 2.158 -9.866 18.407 1.00 25.42 474 SER B CA 1
ATOM 3584 C C . SER B 1 95 ? 1.526 -8.509 18.709 1.00 24.12 474 SER B C 1
ATOM 3585 O O . SER B 1 95 ? 2.095 -7.479 18.360 1.00 23.81 474 SER B O 1
ATOM 3588 N N . LYS B 1 96 ? 0.379 -8.487 19.378 1.00 22.54 475 LYS B N 1
ATOM 3589 C CA . LYS B 1 96 ? -0.249 -7.205 19.688 1.00 23.87 475 LYS B CA 1
ATOM 3590 C C . LYS B 1 96 ? 0.657 -6.356 20.593 1.00 22.56 475 LYS B C 1
ATOM 3591 O O . LYS B 1 96 ? 0.723 -5.133 20.456 1.00 22.06 475 LYS B O 1
ATOM 3597 N N . LEU B 1 97 ? 1.354 -7.024 21.513 1.00 20.77 476 LEU B N 1
ATOM 3598 C CA . LEU B 1 97 ? 2.269 -6.374 22.441 1.00 18.15 476 LEU B CA 1
ATOM 3599 C C . LEU B 1 97 ? 3.607 -6.042 21.782 1.00 16.52 476 LEU B C 1
ATOM 3600 O O . LEU B 1 97 ? 4.043 -4.887 21.794 1.00 17.00 476 LEU B O 1
ATOM 3605 N N . LEU B 1 98 ? 4.248 -7.059 21.201 1.00 16.46 477 LEU B N 1
ATOM 3606 C CA . LEU B 1 98 ? 5.554 -6.896 20.554 1.00 14.43 477 LEU B CA 1
ATOM 3607 C C . LEU B 1 98 ? 5.545 -5.977 19.335 1.00 14.63 477 LEU B C 1
ATOM 3608 O O . LEU B 1 98 ? 6.606 -5.587 18.847 1.00 14.67 477 LEU B O 1
ATOM 3613 N N . ASN B 1 99 ? 4.363 -5.640 18.823 1.00 13.27 478 ASN B N 1
ATOM 3614 C CA . ASN B 1 99 ? 4.298 -4.715 17.698 1.00 15.51 478 ASN B CA 1
ATOM 3615 C C . ASN B 1 99 ? 3.934 -3.314 18.208 1.00 15.74 478 ASN B C 1
ATOM 3616 O O . ASN B 1 99 ? 3.861 -2.357 17.433 1.00 13.69 478 ASN B O 1
ATOM 3621 N N . ASP B 1 100 ? 3.716 -3.207 19.517 1.00 17.57 479 ASP B N 1
ATOM 3622 C CA . ASP B 1 100 ? 3.358 -1.930 20.125 1.00 17.98 479 ASP B CA 1
ATOM 3623 C C . ASP B 1 100 ? 4.591 -1.087 20.393 1.00 17.98 479 ASP B C 1
ATOM 3624 O O . ASP B 1 100 ? 5.335 -1.294 21.355 1.00 17.46 479 ASP B O 1
ATOM 3629 N N . ASN B 1 101 ? 4.787 -0.131 19.497 1.00 17.96 480 ASN B N 1
ATOM 3630 C CA . ASN B 1 101 ? 5.900 0.788 19.540 1.00 19.56 480 ASN B CA 1
ATOM 3631 C C . ASN B 1 101 ? 6.110 1.446 20.894 1.00 20.42 480 ASN B C 1
ATOM 3632 O O . ASN B 1 101 ? 7.251 1.552 21.368 1.00 19.78 480 ASN B O 1
ATOM 3637 N N . ILE B 1 102 ? 5.021 1.897 21.515 1.00 19.02 481 ILE B N 1
ATOM 3638 C CA . ILE B 1 102 ? 5.153 2.558 22.809 1.00 18.09 481 ILE B CA 1
ATOM 3639 C C . ILE B 1 102 ? 5.672 1.593 23.854 1.00 16.42 481 ILE B C 1
ATOM 3640 O O . ILE B 1 102 ? 6.503 1.962 24.679 1.00 16.36 481 ILE B O 1
ATOM 3645 N N . PHE B 1 103 ? 5.161 0.370 23.842 1.00 14.94 482 PHE B N 1
ATOM 3646 C CA . PHE B 1 103 ? 5.643 -0.620 24.793 1.00 14.99 482 PHE B CA 1
ATOM 3647 C C . PHE B 1 103 ? 7.153 -0.620 24.666 1.00 13.84 482 PHE B C 1
ATOM 3648 O O . PHE B 1 103 ? 7.884 -0.339 25.616 1.00 12.74 482 PHE B O 1
ATOM 3656 N N . HIS B 1 104 ? 7.605 -0.905 23.451 1.00 13.67 483 HIS B N 1
ATOM 3657 C CA . HIS B 1 104 ? 9.021 -0.958 23.159 1.00 13.18 483 HIS B CA 1
ATOM 3658 C C . HIS B 1 104 ? 9.753 0.297 23.575 1.00 12.56 483 HIS B C 1
ATOM 3659 O O . HIS B 1 104 ? 10.774 0.221 24.255 1.00 12.61 483 HIS B O 1
ATOM 3666 N N . MET B 1 105 ? 9.218 1.451 23.192 1.00 13.57 484 MET B N 1
ATOM 3667 C CA . MET B 1 105 ? 9.828 2.727 23.546 1.00 12.89 484 MET B CA 1
ATOM 3668 C C . MET B 1 105 ? 9.915 2.907 25.061 1.00 12.36 484 MET B C 1
ATOM 3669 O O . MET B 1 105 ? 10.917 3.398 25.588 1.00 10.43 484 MET B O 1
ATOM 3674 N N . SER B 1 106 ? 8.859 2.498 25.758 1.00 13.22 485 SER B N 1
ATOM 3675 C CA . SER B 1 106 ? 8.803 2.625 27.207 1.00 14.09 485 SER B CA 1
ATOM 3676 C C . SER B 1 106 ? 9.776 1.681 27.869 1.00 13.60 485 SER B C 1
ATOM 3677 O O . SER B 1 106 ? 10.568 2.088 28.717 1.00 13.37 485 SER B O 1
ATOM 3680 N N . LEU B 1 107 ? 9.705 0.416 27.473 1.00 15.24 486 LEU B N 1
ATOM 3681 C CA . LEU B 1 107 ? 10.610 -0.605 27.976 1.00 16.98 486 LEU B CA 1
ATOM 3682 C C . LEU B 1 107 ? 12.041 -0.097 27.796 1.00 17.96 486 LEU B C 1
ATOM 3683 O O . LEU B 1 107 ? 12.825 -0.047 28.742 1.00 19.25 486 LEU B O 1
ATOM 3688 N N . LEU B 1 108 ? 12.361 0.302 26.567 1.00 17.80 487 LEU B N 1
ATOM 3689 C CA . LEU B 1 108 ? 13.684 0.805 26.215 1.00 18.53 487 LEU B CA 1
ATOM 3690 C C . LEU B 1 108 ? 14.103 2.027 27.060 1.00 17.91 487 LEU B C 1
ATOM 3691 O O . LEU B 1 108 ? 15.215 2.075 27.594 1.00 17.51 487 LEU B O 1
ATOM 3696 N N . ALA B 1 109 ? 13.213 3.008 27.182 1.00 15.77 488 ALA B N 1
ATOM 3697 C CA . ALA B 1 109 ? 13.503 4.197 27.971 1.00 14.80 488 ALA B CA 1
ATOM 3698 C C . ALA B 1 109 ? 13.854 3.821 29.409 1.00 15.33 488 ALA B C 1
ATOM 3699 O O . ALA B 1 109 ? 14.755 4.405 30.006 1.00 13.72 488 ALA B O 1
ATOM 3701 N N . CYS B 1 110 ? 13.148 2.826 29.942 1.00 15.77 489 CYS B N 1
ATOM 3702 C CA . CYS B 1 110 ? 13.332 2.364 31.310 1.00 15.96 489 CYS B CA 1
ATOM 3703 C C . CYS B 1 110 ? 14.685 1.701 31.557 1.00 18.05 489 CYS B C 1
ATOM 3704 O O . CYS B 1 110 ? 15.324 1.962 32.577 1.00 17.59 489 CYS B O 1
ATOM 3707 N N . ALA B 1 111 ? 15.111 0.834 30.639 1.00 18.09 490 ALA B N 1
ATOM 3708 C CA . ALA B 1 111 ? 16.396 0.155 30.771 1.00 17.81 490 ALA B CA 1
ATOM 3709 C C . ALA B 1 111 ? 17.490 1.212 30.753 1.00 18.49 490 ALA B C 1
ATOM 3710 O O . ALA B 1 111 ? 18.403 1.200 31.583 1.00 20.94 490 ALA B O 1
ATOM 3712 N N . LEU B 1 112 ? 17.386 2.143 29.813 1.00 20.99 491 LEU B N 1
ATOM 3713 C CA . LEU B 1 112 ? 18.357 3.230 29.699 1.00 21.24 491 LEU B CA 1
ATOM 3714 C C . LEU B 1 112 ? 18.324 4.088 30.950 1.00 20.63 491 LEU B C 1
ATOM 3715 O O . LEU B 1 112 ? 19.330 4.664 31.346 1.00 20.05 491 LEU B O 1
ATOM 3720 N N . GLU B 1 113 ? 17.154 4.167 31.573 1.00 22.15 492 GLU B N 1
ATOM 3721 C CA . GLU B 1 113 ? 16.998 4.948 32.799 1.00 22.20 492 GLU B CA 1
ATOM 3722 C C . GLU B 1 113 ? 17.776 4.278 33.908 1.00 20.30 492 GLU B C 1
ATOM 3723 O O . GLU B 1 113 ? 18.431 4.947 34.714 1.00 19.10 492 GLU B O 1
ATOM 3729 N N . VAL B 1 114 ? 17.678 2.956 33.959 1.00 19.35 493 VAL B N 1
ATOM 3730 C CA . VAL B 1 114 ? 18.406 2.206 34.966 1.00 22.57 493 VAL B CA 1
ATOM 3731 C C . VAL B 1 114 ? 19.880 2.519 34.711 1.00 24.10 493 VAL B C 1
ATOM 3732 O O . VAL B 1 114 ? 20.637 2.821 35.633 1.00 25.48 493 VAL B O 1
ATOM 3736 N N . VAL B 1 115 ? 20.270 2.476 33.442 1.00 25.92 494 VAL B N 1
ATOM 3737 C CA . VAL B 1 115 ? 21.650 2.742 33.058 1.00 26.24 494 VAL B CA 1
ATOM 3738 C C . VAL B 1 115 ? 22.079 4.190 33.306 1.00 28.11 494 VAL B C 1
ATOM 3739 O O . VAL B 1 115 ? 23.126 4.432 33.902 1.00 27.10 494 VAL B O 1
ATOM 3743 N N . MET B 1 116 ? 21.290 5.158 32.847 1.00 30.64 495 MET B N 1
ATOM 3744 C CA . MET B 1 116 ? 21.635 6.560 33.073 1.00 33.10 495 MET B CA 1
ATOM 3745 C C . MET B 1 116 ? 21.743 6.804 34.568 1.00 36.57 495 MET B C 1
ATOM 3746 O O . MET B 1 116 ? 22.674 7.465 35.037 1.00 37.19 495 MET B O 1
ATOM 3751 N N . ALA B 1 117 ? 20.777 6.275 35.311 1.00 39.79 496 ALA B N 1
ATOM 3752 C CA . ALA B 1 117 ? 20.761 6.434 36.755 1.00 43.68 496 ALA B CA 1
ATOM 3753 C C . ALA B 1 117 ? 21.930 5.691 37.393 1.00 46.08 496 ALA B C 1
ATOM 3754 O O . ALA B 1 117 ? 22.602 6.226 38.269 1.00 47.17 496 ALA B O 1
ATOM 3756 N N . THR B 1 118 ? 22.180 4.461 36.952 1.00 48.97 497 THR B N 1
ATOM 3757 C CA . THR B 1 118 ? 23.281 3.674 37.502 1.00 51.80 497 THR B CA 1
ATOM 3758 C C . THR B 1 118 ? 24.594 4.445 37.325 1.00 54.66 497 THR B C 1
ATOM 3759 O O . THR B 1 118 ? 25.567 4.204 38.034 1.00 54.92 497 THR B O 1
ATOM 3763 N N . TYR B 1 119 ? 24.613 5.376 36.375 1.00 57.80 498 TYR B N 1
ATOM 3764 C CA . TYR B 1 119 ? 25.792 6.192 36.129 1.00 61.27 498 TYR B CA 1
ATOM 3765 C C . TYR B 1 119 ? 25.534 7.628 36.548 1.00 64.56 498 TYR B C 1
ATOM 3766 O O . TYR B 1 119 ? 26.276 8.540 36.181 1.00 64.76 498 TYR B O 1
ATOM 3775 N N . SER B 1 120 ? 24.463 7.816 37.317 1.00 68.48 499 SER B N 1
ATOM 3776 C CA . SER B 1 120 ? 24.096 9.127 37.842 1.00 71.96 499 SER B CA 1
ATOM 3777 C C . SER B 1 120 ? 25.164 9.428 38.877 1.00 74.33 499 SER B C 1
ATOM 3778 O O . SER B 1 120 ? 25.233 10.526 39.431 1.00 74.87 499 SER B O 1
ATOM 3781 N N . ARG B 1 121 ? 25.987 8.415 39.133 1.00 76.74 500 ARG B N 1
ATOM 3782 C CA . ARG B 1 121 ? 27.091 8.508 40.075 1.00 79.26 500 ARG B CA 1
ATOM 3783 C C . ARG B 1 121 ? 28.370 8.143 39.316 1.00 80.32 500 ARG B C 1
ATOM 3784 O O . ARG B 1 121 ? 29.123 7.253 39.724 1.00 80.10 500 ARG B O 1
ATOM 3792 N N . SER B 1 122 ? 28.589 8.846 38.202 1.00 81.63 501 SER B N 1
ATOM 3793 C CA . SER B 1 122 ? 29.750 8.647 37.331 1.00 82.60 501 SER B CA 1
ATOM 3794 C C . SER B 1 122 ? 30.109 9.916 36.554 1.00 83.02 501 SER B C 1
ATOM 3795 O O . SER B 1 122 ? 30.971 10.694 36.967 1.00 82.96 501 SER B O 1
ATOM 3798 N N . THR B 1 123 ? 29.440 10.109 35.420 1.00 83.76 502 THR B N 1
ATOM 3799 C CA . THR B 1 123 ? 29.676 11.264 34.560 1.00 83.62 502 THR B CA 1
ATOM 3800 C C . THR B 1 123 ? 28.636 12.362 34.802 1.00 83.71 502 THR B C 1
ATOM 3801 O O . THR B 1 123 ? 28.721 13.114 35.776 1.00 83.65 502 THR B O 1
ATOM 3805 N N . THR B 1 131 ? 26.065 17.296 32.836 1.00 62.00 510 THR B N 1
ATOM 3806 C CA . THR B 1 131 ? 26.141 16.351 33.943 1.00 62.46 510 THR B CA 1
ATOM 3807 C C . THR B 1 131 ? 24.764 16.209 34.606 1.00 62.83 510 THR B C 1
ATOM 3808 O O . THR B 1 131 ? 24.576 15.402 35.523 1.00 63.72 510 THR B O 1
ATOM 3812 N N . ASP B 1 132 ? 23.803 16.996 34.127 1.00 62.48 511 ASP B N 1
ATOM 3813 C CA . ASP B 1 132 ? 22.433 16.970 34.643 1.00 61.55 511 ASP B CA 1
ATOM 3814 C C . ASP B 1 132 ? 21.485 16.220 33.688 1.00 60.56 511 ASP B C 1
ATOM 3815 O O . ASP B 1 132 ? 20.786 16.827 32.868 1.00 60.87 511 ASP B O 1
ATOM 3820 N N . LEU B 1 133 ? 21.481 14.894 33.795 1.00 58.37 512 LEU B N 1
ATOM 3821 C CA . LEU B 1 133 ? 20.631 14.055 32.958 1.00 55.97 512 LEU B CA 1
ATOM 3822 C C . LEU B 1 133 ? 19.598 13.389 33.856 1.00 55.34 512 LEU B C 1
ATOM 3823 O O . LEU B 1 133 ? 19.493 12.157 33.894 1.00 55.98 512 LEU B O 1
ATOM 3828 N N . SER B 1 134 ? 18.841 14.216 34.576 1.00 53.59 513 SER B N 1
ATOM 3829 C CA . SER B 1 134 ? 17.814 13.744 35.509 1.00 51.08 513 SER B CA 1
ATOM 3830 C C . SER B 1 134 ? 16.853 12.740 34.868 1.00 46.77 513 SER B C 1
ATOM 3831 O O . SER B 1 134 ? 16.994 12.404 33.702 1.00 46.88 513 SER B O 1
ATOM 3834 N N . PHE B 1 135 ? 15.880 12.259 35.633 1.00 42.49 514 PHE B N 1
ATOM 3835 C CA . PHE B 1 135 ? 14.946 11.284 35.100 1.00 37.83 514 PHE B CA 1
ATOM 3836 C C . PHE B 1 135 ? 14.297 11.719 33.805 1.00 36.84 514 PHE B C 1
ATOM 3837 O O . PHE B 1 135 ? 14.567 11.133 32.750 1.00 40.03 514 PHE B O 1
ATOM 3845 N N . PRO B 1 136 ? 13.446 12.762 33.853 1.00 31.98 515 PRO B N 1
ATOM 3846 C CA . PRO B 1 136 ? 12.791 13.188 32.616 1.00 27.23 515 PRO B CA 1
ATOM 3847 C C . PRO B 1 136 ? 13.699 13.191 31.392 1.00 21.62 515 PRO B C 1
ATOM 3848 O O . PRO B 1 136 ? 13.255 12.859 30.314 1.00 20.39 515 PRO B O 1
ATOM 3852 N N . TRP B 1 137 ? 14.967 13.539 31.568 1.00 18.89 516 TRP B N 1
ATOM 3853 C CA . TRP B 1 137 ? 15.915 13.596 30.450 1.00 19.06 516 TRP B CA 1
ATOM 3854 C C . TRP B 1 137 ? 15.687 12.518 29.371 1.00 16.98 516 TRP B C 1
ATOM 3855 O O . TRP B 1 137 ? 15.502 12.827 28.197 1.00 16.84 516 TRP B O 1
ATOM 3866 N N . ILE B 1 138 ? 15.688 11.256 29.779 1.00 16.50 517 ILE B N 1
ATOM 3867 C CA . ILE B 1 138 ? 15.490 10.152 28.853 1.00 17.73 517 ILE B CA 1
ATOM 3868 C C . ILE B 1 138 ? 14.166 10.245 28.075 1.00 19.98 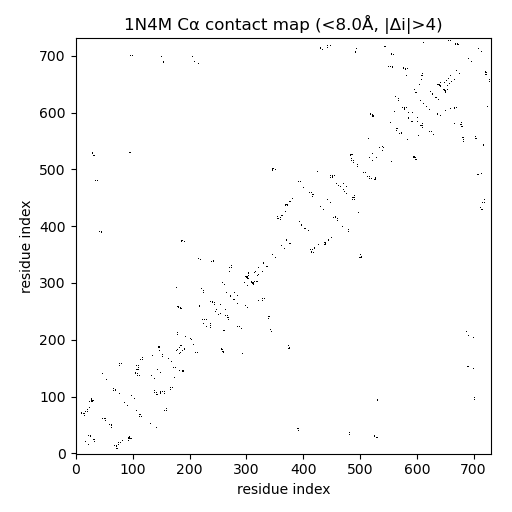517 ILE B C 1
ATOM 3869 O O . ILE B 1 138 ? 14.099 9.846 26.903 1.00 19.91 517 ILE B O 1
ATOM 3874 N N . LEU B 1 139 ? 13.121 10.766 28.720 1.00 19.23 518 LEU B N 1
ATOM 3875 C CA . LEU B 1 139 ? 11.817 10.893 28.073 1.00 20.76 518 LEU B CA 1
ATOM 3876 C C . LEU B 1 139 ? 11.816 11.915 26.943 1.00 21.04 518 LEU B C 1
ATOM 3877 O O . LEU B 1 139 ? 11.116 11.746 25.956 1.00 21.49 518 LEU B O 1
ATOM 3882 N N . ASN B 1 140 ? 12.602 12.976 27.094 1.00 22.60 519 ASN B N 1
ATOM 3883 C CA . ASN B 1 140 ? 12.684 14.004 26.072 1.00 24.16 519 ASN B CA 1
ATOM 3884 C C . ASN B 1 140 ? 13.565 13.517 24.938 1.00 22.95 519 ASN B C 1
ATOM 3885 O O . ASN B 1 140 ? 13.308 13.799 23.768 1.00 21.01 519 ASN B O 1
ATOM 3890 N N . VAL B 1 141 ? 14.607 12.777 25.297 1.00 20.54 520 VAL B N 1
ATOM 3891 C CA . VAL B 1 141 ? 15.480 12.194 24.301 1.00 18.45 520 VAL B CA 1
ATOM 3892 C C . VAL B 1 141 ? 14.614 11.330 23.369 1.00 17.95 520 VAL B C 1
ATOM 3893 O O . VAL B 1 141 ? 14.701 11.436 22.145 1.00 18.65 520 VAL B O 1
ATOM 3897 N N . LEU B 1 142 ? 13.760 10.501 23.967 1.00 15.89 521 LEU B N 1
ATOM 3898 C CA . LEU B 1 142 ? 12.898 9.578 23.222 1.00 17.13 521 LEU B CA 1
ATOM 3899 C C . LEU B 1 142 ? 11.522 10.115 22.810 1.00 15.12 521 LEU B C 1
ATOM 3900 O O . LEU B 1 142 ? 10.744 9.404 22.184 1.00 16.09 521 LEU B O 1
ATOM 3905 N N . ASN B 1 143 ? 11.235 11.366 23.146 1.00 16.07 522 ASN B N 1
ATOM 3906 C CA . ASN B 1 143 ? 9.946 11.981 22.817 1.00 15.40 522 ASN B CA 1
ATOM 3907 C C . ASN B 1 143 ? 8.829 11.074 23.331 1.00 14.37 522 ASN B C 1
ATOM 3908 O O . ASN B 1 143 ? 7.794 10.886 22.692 1.00 12.31 522 ASN B O 1
ATOM 3913 N N . LEU B 1 144 ? 9.079 10.510 24.506 1.00 14.78 523 LEU B N 1
ATOM 3914 C CA . LEU B 1 144 ? 8.150 9.612 25.180 1.00 15.22 523 LEU B CA 1
ATOM 3915 C C . LEU B 1 144 ? 7.376 10.440 26.205 1.00 14.65 523 LEU B C 1
ATOM 3916 O O . LEU B 1 144 ? 7.953 11.285 26.891 1.00 16.40 523 LEU B O 1
ATOM 3921 N N . LYS B 1 145 ? 6.077 10.207 26.319 1.00 13.68 524 LYS B N 1
ATOM 3922 C CA . LYS B 1 145 ? 5.292 10.929 27.318 1.00 13.06 524 LYS B CA 1
ATOM 3923 C C . LYS B 1 145 ? 5.413 10.178 28.669 1.00 12.67 524 LYS B C 1
ATOM 3924 O O . LYS B 1 145 ? 5.305 8.947 28.734 1.00 10.93 524 LYS B O 1
ATOM 3930 N N . ALA B 1 146 ? 5.649 10.930 29.737 1.00 12.47 525 ALA B N 1
ATOM 3931 C CA . ALA B 1 146 ? 5.766 10.369 31.077 1.00 10.88 525 ALA B CA 1
ATOM 3932 C C . ALA B 1 146 ? 4.723 9.277 31.323 1.00 12.13 525 ALA B C 1
ATOM 3933 O O . ALA B 1 146 ? 5.037 8.200 31.848 1.00 9.19 525 ALA B O 1
ATOM 3935 N N . PHE B 1 147 ? 3.479 9.558 30.941 1.00 11.38 526 PHE B N 1
ATOM 3936 C CA . PHE B 1 147 ? 2.397 8.607 31.151 1.00 12.08 526 PHE B CA 1
ATOM 3937 C C . PHE B 1 147 ? 2.597 7.269 30.459 1.00 13.15 526 PHE B C 1
ATOM 3938 O O . PHE B 1 147 ? 2.181 6.237 30.974 1.00 14.33 526 PHE B O 1
ATOM 3946 N N . ASP B 1 148 ? 3.192 7.276 29.277 1.00 12.33 527 ASP B N 1
ATOM 3947 C CA . ASP B 1 148 ? 3.409 6.016 28.582 1.00 13.27 527 ASP B CA 1
ATOM 3948 C C . ASP B 1 148 ? 4.508 5.263 29.315 1.00 12.35 527 ASP B C 1
ATOM 3949 O O . ASP B 1 148 ? 4.411 4.071 29.545 1.00 12.59 527 ASP B O 1
ATOM 3954 N N . PHE B 1 149 ? 5.561 5.985 29.663 1.00 12.73 528 PHE B N 1
ATOM 3955 C CA . PHE B 1 149 ? 6.677 5.418 30.375 1.00 14.27 528 PHE B CA 1
ATOM 3956 C C . PHE B 1 149 ? 6.196 4.707 31.647 1.00 17.21 528 PHE B C 1
ATOM 3957 O O . PHE B 1 149 ? 6.397 3.488 31.810 1.00 17.54 528 PHE B O 1
ATOM 3965 N N . TYR B 1 150 ? 5.536 5.451 32.533 1.00 17.51 529 TYR B N 1
ATOM 3966 C CA . TYR B 1 150 ? 5.057 4.881 33.787 1.00 19.58 529 TYR B CA 1
ATOM 3967 C C . TYR B 1 150 ? 4.450 3.463 33.627 1.00 19.69 529 TYR B C 1
ATOM 3968 O O . TYR B 1 150 ? 4.689 2.596 34.467 1.00 19.19 529 TYR B O 1
ATOM 3977 N N . LYS B 1 151 ? 3.701 3.226 32.549 1.00 18.84 530 LYS B N 1
ATOM 3978 C CA . LYS B 1 151 ? 3.050 1.931 32.344 1.00 19.67 530 LYS B CA 1
ATOM 3979 C C . LYS B 1 151 ? 3.974 0.710 32.325 1.00 19.24 530 LYS B C 1
ATOM 3980 O O . LYS B 1 151 ? 3.504 -0.431 32.381 1.00 15.45 530 LYS B O 1
ATOM 3986 N N . VAL B 1 152 ? 5.281 0.950 32.268 1.00 18.88 531 VAL B N 1
ATOM 3987 C CA . VAL B 1 152 ? 6.250 -0.136 32.217 1.00 20.51 531 VAL B CA 1
ATOM 3988 C C . VAL B 1 152 ? 6.998 -0.404 33.527 1.00 22.21 531 VAL B C 1
ATOM 3989 O O . VAL B 1 152 ? 7.404 -1.542 33.787 1.00 24.87 531 VAL B O 1
ATOM 3993 N N . ILE B 1 153 ? 7.176 0.637 34.334 1.00 22.08 532 ILE B N 1
ATOM 3994 C CA . ILE B 1 153 ? 7.928 0.564 35.583 1.00 23.15 532 ILE B CA 1
ATOM 3995 C C . ILE B 1 153 ? 7.706 -0.614 36.531 1.00 23.63 532 ILE B C 1
ATOM 3996 O O . ILE B 1 153 ? 8.646 -1.339 36.859 1.00 23.97 532 ILE B O 1
ATOM 4001 N N . GLU B 1 154 ? 6.477 -0.792 36.991 1.00 23.81 533 GLU B N 1
ATOM 4002 C CA . GLU B 1 154 ? 6.191 -1.874 37.912 1.00 23.43 533 GLU B CA 1
ATOM 4003 C C . GLU B 1 154 ? 6.579 -3.195 37.280 1.00 22.94 533 GLU B C 1
ATOM 4004 O O . GLU B 1 154 ? 7.298 -3.992 37.882 1.00 23.32 533 GLU B O 1
ATOM 4010 N N . SER B 1 155 ? 6.097 -3.413 36.060 1.00 20.94 534 SER B N 1
ATOM 4011 C CA . SER B 1 155 ? 6.359 -4.633 35.314 1.00 19.00 534 SER B CA 1
ATOM 4012 C C . SER B 1 155 ? 7.837 -4.822 35.002 1.00 19.79 534 SER B C 1
ATOM 4013 O O . SER B 1 155 ? 8.324 -5.953 34.909 1.00 19.02 534 SER B O 1
ATOM 4016 N N . PHE B 1 156 ? 8.540 -3.713 34.821 1.00 19.38 535 PHE B N 1
ATOM 4017 C CA . PHE B 1 156 ? 9.956 -3.749 34.516 1.00 20.26 535 PHE B CA 1
ATOM 4018 C C . PHE B 1 156 ? 10.728 -4.065 35.800 1.00 22.65 535 PHE B C 1
ATOM 4019 O O . PHE B 1 156 ? 11.687 -4.855 35.791 1.00 23.07 535 PHE B O 1
ATOM 4027 N N . ILE B 1 157 ? 10.310 -3.465 36.913 1.00 22.92 536 ILE B N 1
ATOM 4028 C CA . ILE B 1 157 ? 10.977 -3.726 38.182 1.00 21.76 536 ILE B CA 1
ATOM 4029 C C . ILE B 1 157 ? 10.791 -5.189 38.574 1.00 23.26 536 ILE B C 1
ATOM 4030 O O . ILE B 1 157 ? 11.742 -5.862 38.996 1.00 23.15 536 ILE B O 1
ATOM 4035 N N . LYS B 1 158 ? 9.574 -5.688 38.413 1.00 23.01 537 LYS B N 1
ATOM 4036 C CA . LYS B 1 158 ? 9.297 -7.067 38.764 1.00 25.75 537 LYS B CA 1
ATOM 4037 C C . LYS B 1 158 ? 9.807 -8.109 37.754 1.00 25.53 537 LYS B C 1
ATOM 4038 O O . LYS B 1 158 ? 9.775 -9.305 38.027 1.00 23.59 537 LYS B O 1
ATOM 4044 N N . ALA B 1 159 ? 10.286 -7.665 36.596 1.00 25.31 538 ALA B N 1
ATOM 4045 C CA . ALA B 1 159 ? 10.803 -8.599 35.605 1.00 25.03 538 ALA B CA 1
ATOM 4046 C C . ALA B 1 159 ? 12.332 -8.698 35.713 1.00 25.77 538 ALA B C 1
ATOM 4047 O O . ALA B 1 159 ? 12.954 -9.552 35.084 1.00 26.38 538 ALA B O 1
ATOM 4049 N N . GLU B 1 160 ? 12.927 -7.813 36.509 1.00 25.63 539 GLU B N 1
ATOM 4050 C CA . GLU B 1 160 ? 14.365 -7.826 36.726 1.00 25.47 539 GLU B CA 1
ATOM 4051 C C . GLU B 1 160 ? 14.670 -7.872 38.225 1.00 25.76 539 GLU B C 1
ATOM 4052 O O . GLU B 1 160 ? 14.917 -6.846 38.871 1.00 24.36 539 GLU B O 1
ATOM 4058 N N . GLY B 1 161 ? 14.655 -9.094 38.751 1.00 27.17 540 GLY B N 1
ATOM 4059 C CA . GLY B 1 161 ? 14.898 -9.337 40.156 1.00 27.51 540 GLY B CA 1
ATOM 4060 C C . GLY B 1 161 ? 16.304 -9.056 40.609 1.00 27.52 540 GLY B C 1
ATOM 4061 O O . GLY B 1 161 ? 16.588 -9.139 41.802 1.00 29.86 540 GLY B O 1
ATOM 4062 N N . ASN B 1 162 ? 17.190 -8.723 39.681 1.00 26.19 541 ASN B N 1
ATOM 4063 C CA . ASN B 1 162 ? 18.560 -8.429 40.059 1.00 26.20 541 ASN B CA 1
ATOM 4064 C C . ASN B 1 162 ? 18.815 -6.957 40.180 1.00 26.82 541 ASN B C 1
ATOM 4065 O O . ASN B 1 162 ? 19.958 -6.534 40.377 1.00 26.96 541 ASN B O 1
ATOM 4070 N N . LEU B 1 163 ? 17.756 -6.164 40.045 1.00 24.60 542 LEU B N 1
ATOM 4071 C CA . LEU B 1 163 ? 17.908 -4.731 40.199 1.00 23.71 542 LEU B CA 1
ATOM 4072 C C . LEU B 1 163 ? 18.382 -4.497 41.633 1.00 22.22 542 LEU B C 1
ATOM 4073 O O . LEU B 1 163 ? 18.099 -5.291 42.525 1.00 19.85 542 LEU B O 1
ATOM 4078 N N . THR B 1 164 ? 19.113 -3.415 41.853 1.00 21.60 543 THR B N 1
ATOM 4079 C CA . THR B 1 164 ? 19.566 -3.106 43.190 1.00 20.34 543 THR B CA 1
ATOM 4080 C C . THR B 1 164 ? 18.489 -2.250 43.871 1.00 22.65 543 THR B C 1
ATOM 4081 O O . THR B 1 164 ? 17.681 -1.584 43.202 1.00 19.20 543 THR B O 1
ATOM 4085 N N . ARG B 1 165 ? 18.473 -2.282 45.199 1.00 22.54 544 ARG B N 1
ATOM 4086 C CA . ARG B 1 165 ? 17.523 -1.497 45.963 1.00 23.70 544 ARG B CA 1
ATOM 4087 C C . ARG B 1 165 ? 17.654 -0.035 45.562 1.00 24.77 544 ARG B C 1
ATOM 4088 O O . ARG B 1 165 ? 16.662 0.648 45.307 1.00 24.46 544 ARG B O 1
ATOM 4096 N N . GLU B 1 166 ? 18.897 0.430 45.503 1.00 24.96 545 GLU B N 1
ATOM 4097 C CA . GLU B 1 166 ? 19.210 1.801 45.142 1.00 26.62 545 GLU B CA 1
ATOM 4098 C C . GLU B 1 166 ? 18.553 2.121 43.789 1.00 28.66 545 GLU B C 1
ATOM 4099 O O . GLU B 1 166 ? 18.063 3.235 43.558 1.00 28.67 545 GLU B O 1
ATOM 4105 N N . MET B 1 167 ? 18.515 1.122 42.910 1.00 29.08 546 MET B N 1
ATOM 4106 C CA . MET B 1 167 ? 17.941 1.291 41.591 1.00 29.04 546 MET B CA 1
ATOM 4107 C C . MET B 1 167 ? 16.419 1.155 41.573 1.00 27.77 546 MET B C 1
ATOM 4108 O O . MET B 1 167 ? 15.729 1.896 40.869 1.00 28.65 546 MET B O 1
ATOM 4113 N N . ILE B 1 168 ? 15.892 0.208 42.342 1.00 25.61 547 ILE B N 1
ATOM 4114 C CA . ILE B 1 168 ? 14.452 0.011 42.402 1.00 24.23 547 ILE B CA 1
ATOM 4115 C C . ILE B 1 168 ? 13.844 1.288 42.977 1.00 24.15 547 ILE B C 1
ATOM 4116 O O . ILE B 1 168 ? 12.784 1.724 42.562 1.00 24.97 547 ILE B O 1
ATOM 4121 N N . LYS B 1 169 ? 14.548 1.890 43.925 1.00 24.67 548 LYS B N 1
ATOM 4122 C CA . LYS B 1 169 ? 14.094 3.113 44.565 1.00 24.48 548 LYS B CA 1
ATOM 4123 C C . LYS B 1 169 ? 14.035 4.225 43.535 1.00 22.89 548 LYS B C 1
ATOM 4124 O O . LYS B 1 169 ? 13.081 4.999 43.487 1.00 20.19 548 LYS B O 1
ATOM 4130 N N . HIS B 1 170 ? 15.054 4.308 42.698 1.00 20.77 549 HIS B N 1
ATOM 4131 C CA . HIS B 1 170 ? 15.027 5.352 41.710 1.00 20.03 549 HIS B CA 1
ATOM 4132 C C . HIS B 1 170 ? 13.847 5.211 40.762 1.00 19.66 549 HIS B C 1
ATOM 4133 O O . HIS B 1 170 ? 13.164 6.186 40.466 1.00 17.54 549 HIS B O 1
ATOM 4140 N N . LEU B 1 171 ? 13.597 4.001 40.282 1.00 19.37 550 LEU B N 1
ATOM 4141 C CA . LEU B 1 171 ? 12.482 3.823 39.374 1.00 20.18 550 LEU B CA 1
ATOM 4142 C C . LEU B 1 171 ? 11.183 4.117 40.118 1.00 22.03 550 LEU B C 1
ATOM 4143 O O . LEU B 1 171 ? 10.230 4.620 39.532 1.00 20.51 550 LEU B O 1
ATOM 4148 N N . GLU B 1 172 ? 11.151 3.804 41.413 1.00 23.48 551 GLU B N 1
ATOM 4149 C CA . GLU B 1 172 ? 9.964 4.060 42.224 1.00 24.05 551 GLU B CA 1
ATOM 4150 C C . GLU B 1 172 ? 9.680 5.547 42.271 1.00 23.47 551 GLU B C 1
ATOM 4151 O O . GLU B 1 172 ? 8.531 5.992 42.144 1.00 20.93 551 GLU B O 1
ATOM 4157 N N . ARG B 1 173 ? 10.747 6.306 42.476 1.00 23.38 552 ARG B N 1
ATOM 4158 C CA . ARG B 1 173 ? 10.639 7.742 42.565 1.00 25.00 552 ARG B CA 1
ATOM 4159 C C . ARG B 1 173 ? 10.184 8.333 41.233 1.00 23.89 552 ARG B C 1
ATOM 4160 O O . ARG B 1 173 ? 9.253 9.142 41.190 1.00 22.60 552 ARG B O 1
ATOM 4168 N N . CYS B 1 174 ? 10.832 7.919 40.149 1.00 21.84 553 CYS B N 1
ATOM 4169 C CA . CYS B 1 174 ? 10.473 8.402 38.822 1.00 21.82 553 CYS B CA 1
ATOM 4170 C C . CYS B 1 174 ? 8.969 8.262 38.667 1.00 20.23 553 CYS B C 1
ATOM 4171 O O . CYS B 1 174 ? 8.276 9.219 38.302 1.00 21.10 553 CYS B O 1
ATOM 4174 N N . GLU B 1 175 ? 8.476 7.065 38.974 1.00 19.28 554 GLU B N 1
ATOM 4175 C CA . GLU B 1 175 ? 7.066 6.764 38.881 1.00 17.72 554 GLU B CA 1
ATOM 4176 C C . GLU B 1 175 ? 6.206 7.689 39.724 1.00 16.66 554 GLU B C 1
ATOM 4177 O O . GLU B 1 175 ? 5.115 8.046 39.307 1.00 17.01 554 GLU B O 1
ATOM 4183 N N . HIS B 1 176 ? 6.676 8.066 40.910 1.00 16.15 555 HIS B N 1
ATOM 4184 C CA . HIS B 1 176 ? 5.896 8.977 41.743 1.00 16.63 555 HIS B CA 1
ATOM 4185 C C . HIS B 1 176 ? 5.908 10.377 41.129 1.00 16.68 555 HIS B C 1
ATOM 4186 O O . HIS B 1 176 ? 4.881 11.055 41.130 1.00 16.42 555 HIS B O 1
ATOM 4193 N N . ARG B 1 177 ? 7.057 10.809 40.602 1.00 16.27 556 ARG B N 1
ATOM 4194 C CA . ARG B 1 177 ? 7.125 12.113 39.948 1.00 18.03 556 ARG B CA 1
ATOM 4195 C C . ARG B 1 177 ? 6.083 12.163 38.817 1.00 17.63 556 ARG B C 1
ATOM 4196 O O . ARG B 1 177 ? 5.381 13.165 38.646 1.00 17.14 556 ARG B O 1
ATOM 4204 N N . ILE B 1 178 ? 5.985 11.079 38.050 1.00 15.48 557 ILE B N 1
ATOM 4205 C CA . ILE B 1 178 ? 5.023 11.011 36.954 1.00 16.28 557 ILE B CA 1
ATOM 4206 C C . ILE B 1 178 ? 3.612 11.098 37.514 1.00 18.89 557 ILE B C 1
ATOM 4207 O O . ILE B 1 178 ? 2.707 11.687 36.903 1.00 17.80 557 ILE B O 1
ATOM 4212 N N . MET B 1 179 ? 3.433 10.492 38.684 1.00 21.62 558 MET B N 1
ATOM 4213 C CA . MET B 1 179 ? 2.141 10.480 39.356 1.00 23.55 558 MET B CA 1
ATOM 4214 C C . MET B 1 179 ? 1.745 11.855 39.879 1.00 22.84 558 MET B C 1
ATOM 4215 O O . MET B 1 179 ? 0.597 12.286 39.737 1.00 21.79 558 MET B O 1
ATOM 4220 N N . GLU B 1 180 ? 2.706 12.540 40.485 1.00 21.78 559 GLU B N 1
ATOM 4221 C CA . GLU B 1 180 ? 2.444 13.843 41.062 1.00 20.89 559 GLU B CA 1
ATOM 4222 C C . GLU B 1 180 ? 2.231 14.975 40.054 1.00 20.34 559 GLU B C 1
ATOM 4223 O O . GLU B 1 180 ? 1.423 15.875 40.309 1.00 19.18 559 GLU B O 1
ATOM 4229 N N . SER B 1 181 ? 2.922 14.942 38.913 1.00 17.84 560 SER B N 1
ATOM 4230 C CA . SER B 1 181 ? 2.733 16.018 37.947 1.00 17.63 560 SER B CA 1
ATOM 4231 C C . SER B 1 181 ? 3.019 15.763 36.473 1.00 16.96 560 SER B C 1
ATOM 4232 O O . SER B 1 181 ? 2.268 16.247 35.612 1.00 15.96 560 SER B O 1
ATOM 4235 N N . LEU B 1 182 ? 4.087 15.027 36.176 1.00 11.86 561 LEU B N 1
ATOM 4236 C CA . LEU B 1 182 ? 4.455 14.785 34.782 1.00 11.06 561 LEU B CA 1
ATOM 4237 C C . LEU B 1 182 ? 3.334 14.233 33.911 1.00 10.31 561 LEU B C 1
ATOM 4238 O O . LEU B 1 182 ? 3.181 14.655 32.770 1.00 10.56 561 LEU B O 1
ATOM 4243 N N . ALA B 1 183 ? 2.547 13.303 34.442 1.00 10.58 562 ALA B N 1
ATOM 4244 C CA . ALA B 1 183 ? 1.464 12.707 33.662 1.00 10.81 562 ALA B CA 1
ATOM 4245 C C . ALA B 1 183 ? 0.232 13.602 33.561 1.00 12.59 562 ALA B C 1
ATOM 4246 O O . ALA B 1 183 ? -0.715 13.274 32.836 1.00 11.99 562 ALA B O 1
ATOM 4248 N N . TRP B 1 184 ? 0.251 14.730 34.279 1.00 12.81 563 TRP B N 1
ATOM 4249 C CA . TRP B 1 184 ? -0.879 15.656 34.282 1.00 10.74 563 TRP B CA 1
ATOM 4250 C C . TRP B 1 184 ? -0.669 16.876 33.401 1.00 11.39 563 TRP B C 1
ATOM 4251 O O . TRP B 1 184 ? -1.528 17.757 33.334 1.00 11.68 563 TRP B O 1
ATOM 4262 N N . LEU B 1 185 ? 0.487 16.912 32.731 1.00 12.02 564 LEU B N 1
ATOM 4263 C CA . LEU B 1 185 ? 0.838 17.970 31.779 1.00 10.58 564 LEU B CA 1
ATOM 4264 C C . LEU B 1 185 ? -0.136 17.943 30.607 1.00 10.48 564 LEU B C 1
ATOM 4265 O O . LEU B 1 185 ? -0.674 16.888 30.252 1.00 10.24 564 LEU B O 1
ATOM 4270 N N . SER B 1 186 ? -0.340 19.097 29.985 1.00 11.09 565 SER B N 1
ATOM 4271 C CA . SER B 1 186 ? -1.259 19.187 28.847 1.00 11.10 565 SER B CA 1
ATOM 4272 C C . SER B 1 186 ? -0.886 18.280 27.677 1.00 11.06 565 SER B C 1
ATOM 4273 O O . SER B 1 186 ? -1.748 17.912 26.891 1.00 9.99 565 SER B O 1
ATOM 4276 N N . ASP B 1 187 ? 0.391 17.929 27.552 1.00 10.94 566 ASP B N 1
ATOM 4277 C CA . ASP B 1 187 ? 0.819 17.064 26.458 1.00 11.79 566 ASP B CA 1
ATOM 4278 C C . ASP B 1 187 ? 0.644 15.611 26.856 1.00 11.08 566 ASP B C 1
ATOM 4279 O O . ASP B 1 187 ? 1.121 14.719 26.179 1.00 12.89 566 ASP B O 1
ATOM 4284 N N . SER B 1 188 ? -0.044 15.366 27.958 1.00 11.57 567 SER B N 1
ATOM 4285 C CA . SER B 1 188 ? -0.222 14.002 28.410 1.00 7.89 567 SER B CA 1
ATOM 4286 C C . SER B 1 188 ? -1.453 13.257 27.909 1.00 8.33 567 SER B C 1
ATOM 4287 O O . SER B 1 188 ? -2.598 13.722 28.045 1.00 8.33 567 SER B O 1
ATOM 4290 N N . PRO B 1 189 ? -1.229 12.065 27.320 1.00 8.72 568 PRO B N 1
ATOM 4291 C CA . PRO B 1 189 ? -2.289 11.201 26.788 1.00 8.05 568 PRO B CA 1
ATOM 4292 C C . PRO B 1 189 ? -3.390 10.872 27.818 1.00 9.49 568 PRO B C 1
ATOM 4293 O O . PRO B 1 189 ? -4.508 10.444 27.456 1.00 8.47 568 PRO B O 1
ATOM 4297 N N . LEU B 1 190 ? -3.066 11.069 29.097 1.00 10.45 569 LEU B N 1
ATOM 4298 C CA . LEU B 1 190 ? -4.006 10.826 30.196 1.00 9.15 569 LEU B CA 1
ATOM 4299 C C . LEU B 1 190 ? -5.323 11.512 29.868 1.00 8.61 569 LEU B C 1
ATOM 4300 O O . LEU B 1 190 ? -6.390 10.922 29.899 1.00 7.82 569 LEU B O 1
ATOM 4305 N N . PHE B 1 191 ? -5.223 12.779 29.524 1.00 9.40 570 PHE B N 1
ATOM 4306 C CA . PHE B 1 191 ? -6.400 13.559 29.225 1.00 11.23 570 PHE B CA 1
ATOM 4307 C C . PHE B 1 191 ? -7.322 12.992 28.169 1.00 12.57 570 PHE B C 1
ATOM 4308 O O . PHE B 1 191 ? -8.540 13.054 28.328 1.00 12.17 570 PHE B O 1
ATOM 4316 N N . ASP B 1 192 ? -6.774 12.409 27.112 1.00 15.54 571 ASP B N 1
ATOM 4317 C CA . ASP B 1 192 ? -7.638 11.815 26.090 1.00 17.10 571 ASP B CA 1
ATOM 4318 C C . ASP B 1 192 ? -8.194 10.491 26.599 1.00 18.63 571 ASP B C 1
ATOM 4319 O O . ASP B 1 192 ? -9.312 10.088 26.268 1.00 18.52 571 ASP B O 1
ATOM 4324 N N . LEU B 1 193 ? -7.394 9.836 27.430 1.00 20.75 572 LEU B N 1
ATOM 4325 C CA . LEU B 1 193 ? -7.742 8.563 28.048 1.00 21.66 572 LEU B CA 1
ATOM 4326 C C . LEU B 1 193 ? -8.942 8.816 28.972 1.00 22.05 572 LEU B C 1
ATOM 4327 O O . LEU B 1 193 ? -9.911 8.050 29.007 1.00 21.22 572 LEU B O 1
ATOM 4332 N N . ILE B 1 194 ? -8.845 9.917 29.714 1.00 23.47 573 ILE B N 1
ATOM 4333 C CA . ILE B 1 194 ? -9.871 10.354 30.642 1.00 23.53 573 ILE B CA 1
ATOM 4334 C C . ILE B 1 194 ? -11.077 10.781 29.827 1.00 25.22 573 ILE B C 1
ATOM 4335 O O . ILE B 1 194 ? -12.209 10.433 30.143 1.00 26.98 573 ILE B O 1
ATOM 4340 N N . LYS B 1 195 ? -10.815 11.532 28.767 1.00 25.35 574 LYS B N 1
ATOM 4341 C CA . LYS B 1 195 ? -11.848 12.007 27.863 1.00 26.76 574 LYS B CA 1
ATOM 4342 C C . LYS B 1 195 ? -12.690 10.820 27.360 1.00 29.68 574 LYS B C 1
ATOM 4343 O O . LYS B 1 195 ? -13.928 10.826 27.459 1.00 27.78 574 LYS B O 1
ATOM 4349 N N . GLN B 1 196 ? -12.015 9.801 26.824 1.00 30.49 575 GLN B N 1
ATOM 4350 C CA . GLN B 1 196 ? -12.712 8.629 26.309 1.00 33.02 575 GLN B CA 1
ATOM 4351 C C . GLN B 1 196 ? -13.550 7.999 27.399 1.00 33.43 575 GLN B C 1
ATOM 4352 O O . GLN B 1 196 ? -14.742 7.746 27.222 1.00 31.50 575 GLN B O 1
ATOM 4358 N N . SER B 1 197 ? -12.915 7.749 28.536 1.00 34.35 576 SER B N 1
ATOM 4359 C CA . SER B 1 197 ? -13.613 7.135 29.647 1.00 36.00 576 SER B CA 1
ATOM 4360 C C . SER B 1 197 ? -14.843 7.952 30.041 1.00 36.72 576 SER B C 1
ATOM 4361 O O . SER B 1 197 ? -15.947 7.418 30.060 1.00 37.17 576 SER B O 1
ATOM 4364 N N . LYS B 1 198 ? -14.668 9.239 30.340 1.00 38.66 577 LYS B N 1
ATOM 4365 C CA . LYS B 1 198 ? -15.814 10.083 30.710 1.00 41.12 577 LYS B CA 1
ATOM 4366 C C . LYS B 1 198 ? -16.917 10.024 29.664 1.00 43.31 577 LYS B C 1
ATOM 4367 O O . LYS B 1 198 ? -17.976 10.620 29.836 1.00 43.34 577 LYS B O 1
ATOM 4373 N N . THR B 1 199 ? -16.648 9.319 28.571 1.00 46.61 578 THR B N 1
ATOM 4374 C CA . THR B 1 199 ? -17.611 9.147 27.497 1.00 49.56 578 THR B CA 1
ATOM 4375 C C . THR B 1 199 ? -17.835 7.646 27.401 1.00 51.58 578 THR B C 1
ATOM 4376 O O . THR B 1 199 ? -18.667 7.099 28.112 1.00 51.07 578 THR B O 1
ATOM 4380 N N . ARG B 1 200 ? -17.075 6.984 26.532 1.00 55.42 579 ARG B N 1
ATOM 4381 C CA . ARG B 1 200 ? -17.158 5.533 26.365 1.00 58.10 579 ARG B CA 1
ATOM 4382 C C . ARG B 1 200 ? -16.927 4.924 27.752 1.00 60.51 579 ARG B C 1
ATOM 4383 O O . ARG B 1 200 ? -15.804 4.516 28.097 1.00 61.12 579 ARG B O 1
ATOM 4391 N N . GLU B 1 201 ? -18.001 4.869 28.534 1.00 61.48 580 GLU B N 1
ATOM 4392 C CA . GLU B 1 201 ? -17.971 4.356 29.897 1.00 62.17 580 GLU B CA 1
ATOM 4393 C C . GLU B 1 201 ? -17.427 2.930 30.067 1.00 62.35 580 GLU B C 1
ATOM 4394 O O . GLU B 1 201 ? -17.507 2.096 29.155 1.00 62.28 580 GLU B O 1
ATOM 4400 N N . GLY B 1 202 ? -16.862 2.680 31.250 1.00 62.46 581 GLY B N 1
ATOM 4401 C CA . GLY B 1 202 ? -16.303 1.375 31.589 1.00 61.73 581 GLY B CA 1
ATOM 4402 C C . GLY B 1 202 ? -15.164 0.888 30.707 1.00 60.61 581 GLY B C 1
ATOM 4403 O O . GLY B 1 202 ? -15.305 -0.133 30.028 1.00 60.96 581 GLY B O 1
ATOM 4404 N N . LYS B 1 203 ? -14.033 1.597 30.724 1.00 59.07 643 LYS B N 1
ATOM 4405 C CA . LYS B 1 203 ? -12.882 1.222 29.898 1.00 56.42 643 LYS B CA 1
ATOM 4406 C C . LYS B 1 203 ? -11.511 1.717 30.396 1.00 54.04 643 LYS B C 1
ATOM 4407 O O . LYS B 1 203 ? -11.384 2.254 31.498 1.00 54.73 643 LYS B O 1
ATOM 4413 N N . SER B 1 204 ? -10.495 1.507 29.560 1.00 50.01 644 SER B N 1
ATOM 4414 C CA . SER B 1 204 ? -9.112 1.911 29.817 1.00 45.61 644 SER B CA 1
ATOM 4415 C C . SER B 1 204 ? -8.420 1.305 31.031 1.00 42.31 644 SER B C 1
ATOM 4416 O O . SER B 1 204 ? -8.295 1.937 32.076 1.00 42.47 644 SER B O 1
ATOM 4419 N N . THR B 1 205 ? -7.944 0.082 30.870 1.00 37.95 645 THR B N 1
ATOM 4420 C CA . THR B 1 205 ? -7.256 -0.618 31.940 1.00 34.68 645 THR B CA 1
ATOM 4421 C C . THR B 1 205 ? -6.048 0.159 32.477 1.00 31.60 645 THR B C 1
ATOM 4422 O O . THR B 1 205 ? -5.729 0.071 33.658 1.00 30.22 645 THR B O 1
ATOM 4426 N N . SER B 1 206 ? -5.378 0.924 31.622 1.00 28.47 646 SER B N 1
ATOM 4427 C CA . SER B 1 206 ? -4.213 1.675 32.077 1.00 26.64 646 SER B CA 1
ATOM 4428 C C . SER B 1 206 ? -4.614 2.875 32.918 1.00 25.84 646 SER B C 1
ATOM 4429 O O . SER B 1 206 ? -3.947 3.190 33.907 1.00 25.25 646 SER B O 1
ATOM 4432 N N . LEU B 1 207 ? -5.706 3.534 32.535 1.00 24.42 647 LEU B N 1
ATOM 4433 C CA . LEU B 1 207 ? -6.200 4.697 33.281 1.00 23.71 647 LEU B CA 1
ATOM 4434 C C . LEU B 1 207 ? -6.544 4.318 34.725 1.00 22.31 647 LEU B C 1
ATOM 4435 O O . LEU B 1 207 ? -6.142 4.983 35.683 1.00 21.52 647 LEU B O 1
ATOM 4440 N N . SER B 1 208 ? -7.303 3.237 34.859 1.00 22.13 648 SER B N 1
ATOM 4441 C CA . SER B 1 208 ? -7.719 2.736 36.154 1.00 21.62 648 SER B CA 1
ATOM 4442 C C . SER B 1 208 ? -6.516 2.354 37.013 1.00 19.25 648 SER B C 1
ATOM 4443 O O . SER B 1 208 ? -6.487 2.657 38.200 1.00 17.28 648 SER B O 1
ATOM 4446 N N . LEU B 1 209 ? -5.513 1.707 36.420 1.00 17.97 649 LEU B N 1
ATOM 4447 C CA . LEU B 1 209 ? -4.341 1.338 37.203 1.00 15.64 649 LEU B CA 1
ATOM 4448 C C . LEU B 1 209 ? -3.595 2.599 37.598 1.00 13.61 649 LEU B C 1
ATOM 4449 O O . LEU B 1 209 ? -3.062 2.707 38.703 1.00 9.78 649 LEU B O 1
ATOM 4454 N N . PHE B 1 210 ? -3.549 3.545 36.676 1.00 11.71 650 PHE B N 1
ATOM 4455 C CA . PHE B 1 210 ? -2.892 4.811 36.935 1.00 15.01 650 PHE B CA 1
ATOM 4456 C C . PHE B 1 210 ? -3.632 5.521 38.082 1.00 15.85 650 PHE B C 1
ATOM 4457 O O . PHE B 1 210 ? -3.025 6.104 38.978 1.00 15.28 650 PHE B O 1
ATOM 4465 N N . TYR B 1 211 ? -4.952 5.455 38.068 1.00 16.03 651 TYR B N 1
ATOM 4466 C CA . TYR B 1 211 ? -5.685 6.124 39.121 1.00 18.39 651 TYR B CA 1
ATOM 4467 C C . TYR B 1 211 ? -5.560 5.478 40.482 1.00 20.04 651 TYR B C 1
ATOM 4468 O O . TYR B 1 211 ? -5.302 6.175 41.470 1.00 18.71 651 TYR B O 1
ATOM 4477 N N . LYS B 1 212 ? -5.725 4.154 40.546 1.00 20.57 652 LYS B N 1
ATOM 4478 C CA . LYS B 1 212 ? -5.636 3.475 41.832 1.00 21.15 652 LYS B CA 1
ATOM 4479 C C . LYS B 1 212 ? -4.259 3.703 42.405 1.00 19.97 652 LYS B C 1
ATOM 4480 O O . LYS B 1 212 ? -4.047 3.651 43.621 1.00 20.50 652 LYS B O 1
ATOM 4486 N N . LYS B 1 213 ? -3.321 3.974 41.510 1.00 18.91 653 LYS B N 1
ATOM 4487 C CA . LYS B 1 213 ? -1.953 4.220 41.899 1.00 16.45 653 LYS B CA 1
ATOM 4488 C C . LYS B 1 213 ? -1.775 5.676 42.354 1.00 16.38 653 LYS B C 1
ATOM 4489 O O . LYS B 1 213 ? -1.027 5.951 43.287 1.00 12.91 653 LYS B O 1
ATOM 4495 N N . VAL B 1 214 ? -2.462 6.607 41.691 1.00 15.85 654 VAL B N 1
ATOM 4496 C CA . VAL B 1 214 ? -2.393 8.020 42.066 1.00 14.63 654 VAL B CA 1
ATOM 4497 C C . VAL B 1 214 ? -3.032 8.221 43.451 1.00 13.60 654 VAL B C 1
ATOM 4498 O O . VAL B 1 214 ? -2.475 8.877 44.326 1.00 13.83 654 VAL B O 1
ATOM 4502 N N . TYR B 1 215 ? -4.199 7.634 43.638 1.00 11.32 655 TYR B N 1
ATOM 4503 C CA . TYR B 1 215 ? -4.907 7.730 44.895 1.00 11.77 655 TYR B CA 1
ATOM 4504 C C . TYR B 1 215 ? -4.056 7.203 46.060 1.00 13.78 655 TYR B C 1
ATOM 4505 O O . TYR B 1 215 ? -3.912 7.859 47.105 1.00 13.54 655 TYR B O 1
ATOM 4514 N N . ARG B 1 216 ? -3.515 6.003 45.884 1.00 13.19 656 ARG B N 1
ATOM 4515 C CA . ARG B 1 216 ? -2.696 5.393 46.914 1.00 14.91 656 ARG B CA 1
ATOM 4516 C C . ARG B 1 216 ? -1.590 6.354 47.320 1.00 13.24 656 ARG B C 1
ATOM 4517 O O . ARG B 1 216 ? -1.340 6.557 48.503 1.00 13.11 656 ARG B O 1
ATOM 4525 N N . LEU B 1 217 ? -0.944 6.963 46.333 1.00 12.27 657 LEU B N 1
ATOM 4526 C CA . LEU B 1 217 ? 0.129 7.912 46.599 1.00 11.87 657 LEU B CA 1
ATOM 4527 C C . LEU B 1 217 ? -0.381 9.187 47.263 1.00 12.51 657 LEU B C 1
ATOM 4528 O O . LEU B 1 217 ? 0.209 9.672 48.225 1.00 13.78 657 LEU B O 1
ATOM 4533 N N . ALA B 1 218 ? -1.456 9.748 46.725 1.00 12.39 658 ALA B N 1
ATOM 4534 C CA . ALA B 1 218 ? -2.022 10.969 47.286 1.00 12.92 658 ALA B CA 1
ATOM 4535 C C . ALA B 1 218 ? -2.470 10.737 48.736 1.00 13.31 658 ALA B C 1
ATOM 4536 O O . ALA B 1 218 ? -2.208 11.549 49.632 1.00 9.81 658 ALA B O 1
ATOM 4538 N N . TYR B 1 219 ? -3.121 9.601 48.960 1.00 15.87 659 TYR B N 1
ATOM 4539 C CA . TYR B 1 219 ? -3.615 9.269 50.281 1.00 17.12 659 TYR B CA 1
ATOM 4540 C C . TYR B 1 219 ? -2.479 9.183 51.277 1.00 17.51 659 TYR B C 1
ATOM 4541 O O . TYR B 1 219 ? -2.541 9.759 52.361 1.00 16.99 659 TYR B O 1
ATOM 4550 N N . LEU B 1 220 ? -1.426 8.475 50.905 1.00 19.24 660 LEU B N 1
ATOM 4551 C CA . LEU B 1 220 ? -0.297 8.319 51.799 1.00 19.46 660 LEU B CA 1
ATOM 4552 C C . LEU B 1 220 ? 0.330 9.668 52.111 1.00 18.90 660 LEU B C 1
ATOM 4553 O O . LEU B 1 220 ? 0.854 9.891 53.204 1.00 17.39 660 LEU B O 1
ATOM 4558 N N . ARG B 1 221 ? 0.287 10.570 51.140 1.00 19.16 661 ARG B N 1
ATOM 4559 C CA . ARG B 1 221 ? 0.862 11.893 51.327 1.00 18.67 661 ARG B CA 1
ATOM 4560 C C . ARG B 1 221 ? -0.018 12.675 52.296 1.00 17.05 661 ARG B C 1
ATOM 4561 O O . ARG B 1 221 ? 0.475 13.257 53.267 1.00 16.11 661 ARG B O 1
ATOM 4569 N N . LEU B 1 222 ? -1.319 12.661 52.016 1.00 15.66 662 LEU B N 1
ATOM 4570 C CA . LEU B 1 222 ? -2.327 13.342 52.823 1.00 14.28 662 LEU B CA 1
ATOM 4571 C C . LEU B 1 222 ? -2.221 12.826 54.235 1.00 13.82 662 LEU B C 1
ATOM 4572 O O . LEU B 1 222 ? -2.138 13.583 55.194 1.00 14.15 662 LEU B O 1
ATOM 4577 N N . ASN B 1 223 ? -2.200 11.510 54.353 1.00 15.08 663 ASN B N 1
ATOM 4578 C CA . ASN B 1 223 ? -2.111 10.882 55.645 1.00 13.07 663 ASN B CA 1
ATOM 4579 C C . ASN B 1 223 ? -1.001 11.466 56.496 1.00 12.57 663 ASN B C 1
ATOM 4580 O O . ASN B 1 223 ? -1.219 11.739 57.672 1.00 13.63 663 ASN B O 1
ATOM 4585 N N . THR B 1 224 ? 0.176 11.672 55.914 1.00 11.09 664 THR B N 1
ATOM 4586 C CA . THR B 1 224 ? 1.302 12.241 56.656 1.00 13.41 664 THR B CA 1
ATOM 4587 C C . THR B 1 224 ? 1.049 13.682 57.111 1.00 13.89 664 THR B C 1
ATOM 4588 O O . THR B 1 224 ? 1.311 14.031 58.255 1.00 14.04 664 THR B O 1
ATOM 4592 N N . LEU B 1 225 ? 0.571 14.527 56.203 1.00 15.97 665 LEU B N 1
ATOM 4593 C CA . LEU B 1 225 ? 0.293 15.920 56.549 1.00 16.83 665 LEU B CA 1
ATOM 4594 C C . LEU B 1 225 ? -0.707 15.942 57.669 1.00 15.02 665 LEU B C 1
ATOM 4595 O O . LEU B 1 225 ? -0.597 16.743 58.589 1.00 15.42 665 LEU B O 1
ATOM 4600 N N . CYS B 1 226 ? -1.673 15.039 57.592 1.00 15.07 666 CYS B N 1
ATOM 4601 C CA . CYS B 1 226 ? -2.693 14.947 58.617 1.00 18.68 666 CYS B CA 1
ATOM 4602 C C . CYS B 1 226 ? -2.120 14.581 59.976 1.00 20.17 666 CYS B C 1
ATOM 4603 O O . CYS B 1 226 ? -2.286 15.320 60.943 1.00 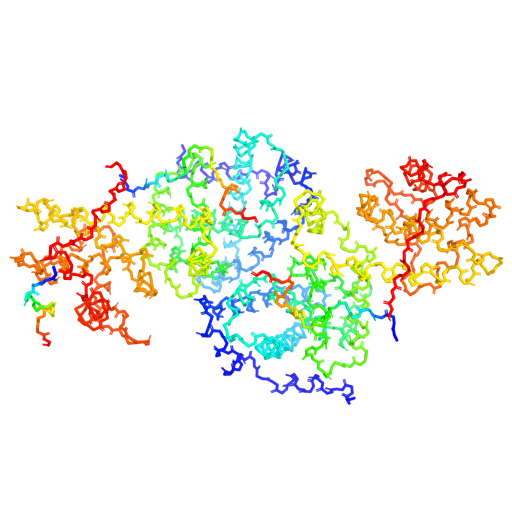20.74 666 CYS B O 1
ATOM 4606 N N . GLU B 1 227 ? -1.447 13.438 60.051 1.00 21.85 667 GLU B N 1
ATOM 4607 C CA . GLU B 1 227 ? -0.857 12.992 61.310 1.00 23.38 667 GLU B CA 1
ATOM 4608 C C . GLU B 1 227 ? -0.050 14.133 61.900 1.00 23.93 667 GLU B C 1
ATOM 4609 O O . GLU B 1 227 ? 0.060 14.275 63.118 1.00 24.96 667 GLU B O 1
ATOM 4615 N N . ARG B 1 228 ? 0.486 14.965 61.020 1.00 24.91 668 ARG B N 1
ATOM 4616 C CA . ARG B 1 228 ? 1.311 16.086 61.429 1.00 26.01 668 ARG B CA 1
ATOM 4617 C C . ARG B 1 228 ? 0.522 17.336 61.865 1.00 25.71 668 ARG B C 1
ATOM 4618 O O . ARG B 1 228 ? 0.866 17.990 62.853 1.00 25.90 668 ARG B O 1
ATOM 4626 N N . LEU B 1 229 ? -0.547 17.645 61.142 1.00 25.43 669 LEU B N 1
ATOM 4627 C CA . LEU B 1 229 ? -1.350 18.834 61.418 1.00 23.86 669 LEU B CA 1
ATOM 4628 C C . LEU B 1 229 ? -2.675 18.637 62.163 1.00 23.35 669 LEU B C 1
ATOM 4629 O O . LEU B 1 229 ? -3.123 19.530 62.890 1.00 22.95 669 LEU B O 1
ATOM 4634 N N . LEU B 1 230 ? -3.293 17.478 61.997 1.00 21.74 670 LEU B N 1
ATOM 4635 C CA . LEU B 1 230 ? -4.587 17.233 62.606 1.00 20.02 670 LEU B CA 1
ATOM 4636 C C . LEU B 1 230 ? -4.654 16.018 63.493 1.00 20.63 670 LEU B C 1
ATOM 4637 O O . LEU B 1 230 ? -5.633 15.270 63.462 1.00 19.66 670 LEU B O 1
ATOM 4642 N N . SER B 1 231 ? -3.615 15.823 64.295 1.00 23.10 671 SER B N 1
ATOM 4643 C CA . SER B 1 231 ? -3.579 14.686 65.197 1.00 23.84 671 SER B CA 1
ATOM 4644 C C . SER B 1 231 ? -4.734 14.782 66.206 1.00 23.53 671 SER B C 1
ATOM 4645 O O . SER B 1 231 ? -5.250 13.758 66.670 1.00 23.46 671 SER B O 1
ATOM 4648 N N . GLU B 1 232 ? -5.157 16.010 66.518 1.00 23.16 672 GLU B N 1
ATOM 4649 C CA . GLU B 1 232 ? -6.260 16.228 67.467 1.00 23.27 672 GLU B CA 1
ATOM 4650 C C . GLU B 1 232 ? -7.628 15.970 66.827 1.00 20.99 672 GLU B C 1
ATOM 4651 O O . GLU B 1 232 ? -8.623 15.877 67.537 1.00 19.74 672 GLU B O 1
ATOM 4657 N N . HIS B 1 233 ? -7.674 15.888 65.499 1.00 19.96 673 HIS B N 1
ATOM 4658 C CA . HIS B 1 233 ? -8.927 15.646 64.772 1.00 22.06 673 HIS B CA 1
ATOM 4659 C C . HIS B 1 233 ? -8.745 14.616 63.674 1.00 21.93 673 HIS B C 1
ATOM 4660 O O . HIS B 1 233 ? -8.808 14.937 62.490 1.00 21.57 673 HIS B O 1
ATOM 4667 N N . PRO B 1 234 ? -8.545 13.354 64.059 1.00 22.65 674 PRO B N 1
ATOM 4668 C CA . PRO B 1 234 ? -8.341 12.233 63.136 1.00 21.99 674 PRO B CA 1
ATOM 4669 C C . PRO B 1 234 ? -9.489 12.084 62.146 1.00 21.47 674 PRO B C 1
ATOM 4670 O O . PRO B 1 234 ? -9.359 11.431 61.119 1.00 19.17 674 PRO B O 1
ATOM 4674 N N . GLU B 1 235 ? -10.621 12.697 62.474 1.00 23.11 675 GLU B N 1
ATOM 4675 C CA . GLU B 1 235 ? -11.819 12.601 61.644 1.00 21.62 675 GLU B CA 1
ATOM 4676 C C . GLU B 1 235 ? -11.676 13.351 60.331 1.00 20.83 675 GLU B C 1
ATOM 4677 O O . GLU B 1 235 ? -12.227 12.946 59.308 1.00 21.84 675 GLU B O 1
ATOM 4683 N N . LEU B 1 236 ? -10.926 14.446 60.368 1.00 20.87 676 LEU B N 1
ATOM 4684 C CA . LEU B 1 236 ? -10.731 15.275 59.187 1.00 19.11 676 LEU B CA 1
ATOM 4685 C C . LEU B 1 236 ? -10.111 14.540 57.992 1.00 16.81 676 LEU B C 1
ATOM 4686 O O . LEU B 1 236 ? -10.585 14.680 56.860 1.00 14.35 676 LEU B O 1
ATOM 4691 N N . GLU B 1 237 ? -9.080 13.737 58.250 1.00 15.97 677 GLU B N 1
ATOM 4692 C CA . GLU B 1 237 ? -8.395 12.991 57.199 1.00 12.50 677 GLU B CA 1
ATOM 4693 C C . GLU B 1 237 ? -9.332 12.341 56.189 1.00 10.08 677 GLU B C 1
ATOM 4694 O O . GLU B 1 237 ? -9.185 12.526 54.985 1.00 8.89 677 GLU B O 1
ATOM 4700 N N . HIS B 1 238 ? -10.302 11.570 56.661 1.00 11.42 678 HIS B N 1
ATOM 4701 C CA . HIS B 1 238 ? -11.201 10.918 55.719 1.00 9.86 678 HIS B CA 1
ATOM 4702 C C . HIS B 1 238 ? -12.031 11.935 54.924 1.00 8.32 678 HIS B C 1
ATOM 4703 O O . HIS B 1 238 ? -12.386 11.687 53.772 1.00 8.68 678 HIS B O 1
ATOM 4710 N N . ILE B 1 239 ? -12.344 13.077 55.524 1.00 6.76 679 ILE B N 1
ATOM 4711 C CA . ILE B 1 239 ? -13.160 14.059 54.805 1.00 9.22 679 ILE B CA 1
ATOM 4712 C C . ILE B 1 239 ? -12.322 14.791 53.751 1.00 9.61 679 ILE B C 1
ATOM 4713 O O . ILE B 1 239 ? -12.786 15.054 52.613 1.00 6.33 679 ILE B O 1
ATOM 4718 N N . ILE B 1 240 ? -11.082 15.101 54.124 1.00 8.48 680 ILE B N 1
ATOM 4719 C CA . ILE B 1 240 ? -10.187 15.772 53.209 1.00 9.95 680 ILE B CA 1
ATOM 4720 C C . ILE B 1 240 ? -9.955 14.837 52.033 1.00 11.66 680 ILE B C 1
ATOM 4721 O O . ILE B 1 240 ? -10.166 15.202 50.859 1.00 11.42 680 ILE B O 1
ATOM 4726 N N . TRP B 1 241 ? -9.561 13.609 52.347 1.00 12.79 681 TRP B N 1
ATOM 4727 C CA . TRP B 1 241 ? -9.331 12.631 51.296 1.00 12.09 681 TRP B CA 1
ATOM 4728 C C . TRP B 1 241 ? -10.516 12.547 50.341 1.00 12.54 681 TRP B C 1
ATOM 4729 O O . TRP B 1 241 ? -10.328 12.421 49.130 1.00 10.78 681 TRP B O 1
ATOM 4740 N N . THR B 1 242 ? -11.730 12.606 50.890 1.00 11.55 682 THR B N 1
ATOM 4741 C CA . THR B 1 242 ? -12.934 12.528 50.074 1.00 12.95 682 THR B CA 1
ATOM 4742 C C . THR B 1 242 ? -12.975 13.633 49.027 1.00 12.55 682 THR B C 1
ATOM 4743 O O . THR B 1 242 ? -13.259 13.391 47.853 1.00 14.68 682 THR B O 1
ATOM 4747 N N . LEU B 1 243 ? -12.687 14.848 49.468 1.00 14.18 683 LEU B N 1
ATOM 4748 C CA . LEU B 1 243 ? -12.664 16.016 48.597 1.00 13.27 683 LEU B CA 1
ATOM 4749 C C . LEU B 1 243 ? -11.539 15.853 47.573 1.00 12.72 683 LEU B C 1
ATOM 4750 O O . LEU B 1 243 ? -11.728 16.050 46.377 1.00 13.16 683 LEU B O 1
ATOM 4755 N N . PHE B 1 244 ? -10.363 15.509 48.080 1.00 12.44 684 PHE B N 1
ATOM 4756 C CA . PHE B 1 244 ? -9.160 15.323 47.278 1.00 12.01 684 PHE B CA 1
ATOM 4757 C C . PHE B 1 244 ? -9.414 14.257 46.208 1.00 12.68 684 PHE B C 1
ATOM 4758 O O . PHE B 1 244 ? -9.002 14.402 45.055 1.00 13.09 684 PHE B O 1
ATOM 4766 N N . GLN B 1 245 ? -10.131 13.208 46.586 1.00 10.60 685 GLN B N 1
ATOM 4767 C CA . GLN B 1 245 ? -10.409 12.123 45.670 1.00 9.63 685 GLN B CA 1
ATOM 4768 C C . GLN B 1 245 ? -11.427 12.498 44.599 1.00 11.57 685 GLN B C 1
ATOM 4769 O O . GLN B 1 245 ? -11.290 12.111 43.438 1.00 10.71 685 GLN B O 1
ATOM 4775 N N . HIS B 1 246 ? -12.470 13.222 44.991 1.00 13.87 686 HIS B N 1
ATOM 4776 C CA . HIS B 1 246 ? -13.476 13.637 44.024 1.00 14.50 686 HIS B CA 1
ATOM 4777 C C . HIS B 1 246 ? -12.923 14.616 43.007 1.00 12.17 686 HIS B C 1
ATOM 4778 O O . HIS B 1 246 ? -13.284 14.571 41.831 1.00 14.24 686 HIS B O 1
ATOM 4785 N N . THR B 1 247 ? -12.058 15.514 43.464 1.00 12.79 687 THR B N 1
ATOM 4786 C CA . THR B 1 247 ? -11.483 16.508 42.574 1.00 11.05 687 THR B CA 1
ATOM 4787 C C . THR B 1 247 ? -10.674 15.807 41.495 1.00 11.89 687 THR B C 1
ATOM 4788 O O . THR B 1 247 ? -10.917 16.013 40.308 1.00 12.64 687 THR B O 1
ATOM 4792 N N . LEU B 1 248 ? -9.729 14.966 41.921 1.00 13.65 688 LEU B N 1
ATOM 4793 C CA . LEU B 1 248 ? -8.888 14.191 41.011 1.00 16.15 688 LEU B CA 1
ATOM 4794 C C . LEU B 1 248 ? -9.739 13.438 39.998 1.00 17.58 688 LEU B C 1
ATOM 4795 O O . LEU B 1 248 ? -9.399 13.356 38.823 1.00 20.58 688 LEU B O 1
ATOM 4800 N N . GLN B 1 249 ? -10.870 12.915 40.439 1.00 18.61 689 GLN B N 1
ATOM 4801 C CA . GLN B 1 249 ? -11.713 12.160 39.536 1.00 19.50 689 GLN B CA 1
ATOM 4802 C C . GLN B 1 249 ? -12.652 12.978 38.644 1.00 18.94 689 GLN B C 1
ATOM 4803 O O . GLN B 1 249 ? -12.734 12.726 37.446 1.00 20.00 689 GLN B O 1
ATOM 4809 N N . ASN B 1 250 ? -13.352 13.953 39.210 1.00 17.69 690 ASN B N 1
ATOM 4810 C CA . ASN B 1 250 ? -14.305 14.734 38.420 1.00 18.14 690 ASN B CA 1
ATOM 4811 C C . ASN B 1 250 ? -13.927 16.153 38.060 1.00 16.91 690 ASN B C 1
ATOM 4812 O O . ASN B 1 250 ? -14.631 16.801 37.297 1.00 16.94 690 ASN B O 1
ATOM 4817 N N . GLU B 1 251 ? -12.816 16.636 38.588 1.00 17.97 691 GLU B N 1
ATOM 4818 C CA . GLU B 1 251 ? -12.367 17.989 38.297 1.00 17.75 691 GLU B CA 1
ATOM 4819 C C . GLU B 1 251 ? -10.913 17.889 37.916 1.00 16.76 691 GLU B C 1
ATOM 4820 O O . GLU B 1 251 ? -10.110 18.785 38.212 1.00 16.20 691 GLU B O 1
ATOM 4826 N N . TYR B 1 252 ? -10.587 16.790 37.249 1.00 15.22 692 TYR B N 1
ATOM 4827 C CA . TYR B 1 252 ? -9.218 16.511 36.832 1.00 14.18 692 TYR B CA 1
ATOM 4828 C C . TYR B 1 252 ? -8.557 17.636 36.034 1.00 13.81 692 TYR B C 1
ATOM 4829 O O . TYR B 1 252 ? -7.325 17.735 35.998 1.00 14.19 692 TYR B O 1
ATOM 4838 N N . GLU B 1 253 ? -9.354 18.494 35.402 1.00 13.84 693 GLU B N 1
ATOM 4839 C CA . GLU B 1 253 ? -8.759 19.584 34.630 1.00 13.25 693 GLU B CA 1
ATOM 4840 C C . GLU B 1 253 ? -8.002 20.511 35.564 1.00 11.86 693 GLU B C 1
ATOM 4841 O O . GLU B 1 253 ? -7.076 21.195 35.149 1.00 10.64 693 GLU B O 1
ATOM 4847 N N . LEU B 1 254 ? -8.395 20.500 36.833 1.00 11.81 694 LEU B N 1
ATOM 4848 C CA . LEU B 1 254 ? -7.747 21.324 37.850 1.00 14.09 694 LEU B CA 1
ATOM 4849 C C . LEU B 1 254 ? -6.292 20.900 37.951 1.00 13.88 694 LEU B C 1
ATOM 4850 O O . LEU B 1 254 ? -5.415 21.689 38.320 1.00 14.11 694 LEU B O 1
ATOM 4855 N N . MET B 1 255 ? -6.055 19.637 37.603 1.00 15.79 695 MET B N 1
ATOM 4856 C CA . MET B 1 255 ? -4.730 19.034 37.640 1.00 14.83 695 MET B CA 1
ATOM 4857 C C . MET B 1 255 ? -3.902 19.371 36.417 1.00 13.42 695 MET B C 1
ATOM 4858 O O . MET B 1 255 ? -2.675 19.297 36.455 1.00 12.04 695 MET B O 1
ATOM 4863 N N . ARG B 1 256 ? -4.568 19.730 35.330 1.00 12.21 696 ARG B N 1
ATOM 4864 C CA . ARG B 1 256 ? -3.837 20.026 34.114 1.00 12.69 696 ARG B CA 1
ATOM 4865 C C . ARG B 1 256 ? -2.698 20.982 34.368 1.00 13.28 696 ARG B C 1
ATOM 4866 O O . ARG B 1 256 ? -2.895 22.117 34.814 1.00 13.70 696 ARG B O 1
ATOM 4874 N N . ASP B 1 257 ? -1.493 20.501 34.097 1.00 11.34 697 ASP B N 1
ATOM 4875 C CA . ASP B 1 257 ? -0.304 21.305 34.290 1.00 12.70 697 ASP B CA 1
ATOM 4876 C C . ASP B 1 257 ? -0.119 21.713 35.737 1.00 12.63 697 ASP B C 1
ATOM 4877 O O . ASP B 1 257 ? 0.626 22.643 36.039 1.00 13.79 697 ASP B O 1
ATOM 4882 N N . ARG B 1 258 ? -0.813 21.036 36.641 1.00 13.35 698 ARG B N 1
ATOM 4883 C CA . ARG B 1 258 ? -0.633 21.354 38.038 1.00 14.60 698 ARG B CA 1
ATOM 4884 C C . ARG B 1 258 ? -0.091 20.126 38.780 1.00 15.88 698 ARG B C 1
ATOM 4885 O O . ARG B 1 258 ? 0.200 19.101 38.155 1.00 14.21 698 ARG B O 1
ATOM 4893 N N . HIS B 1 259 ? 0.058 20.234 40.096 1.00 16.15 699 HIS B N 1
ATOM 4894 C CA . HIS B 1 259 ? 0.649 19.159 40.877 1.00 16.78 699 HIS B CA 1
ATOM 4895 C C . HIS B 1 259 ? -0.275 18.550 41.930 1.00 16.21 699 HIS B C 1
ATOM 4896 O O . HIS B 1 259 ? -0.962 19.265 42.651 1.00 16.89 699 HIS B O 1
ATOM 4903 N N . LEU B 1 260 ? -0.273 17.224 42.016 1.00 16.71 700 LEU B N 1
ATOM 4904 C CA . LEU B 1 260 ? -1.099 16.493 42.974 1.00 17.16 700 LEU B CA 1
ATOM 4905 C C . LEU B 1 260 ? -1.155 17.144 44.349 1.00 16.33 700 LEU B C 1
ATOM 4906 O O . LEU B 1 260 ? -2.237 17.298 44.909 1.00 18.15 700 LEU B O 1
ATOM 4911 N N . ASP B 1 261 ? 0.006 17.536 44.877 1.00 13.34 701 ASP B N 1
ATOM 4912 C CA . ASP B 1 261 ? 0.097 18.140 46.211 1.00 14.00 701 ASP B CA 1
ATOM 4913 C C . ASP B 1 261 ? -0.568 19.498 46.349 1.00 13.33 701 ASP B C 1
ATOM 4914 O O . ASP B 1 261 ? -0.877 19.930 47.466 1.00 13.14 701 ASP B O 1
ATOM 4919 N N . GLN B 1 262 ? -0.739 20.200 45.238 1.00 13.38 702 GLN B N 1
ATOM 4920 C CA . GLN B 1 262 ? -1.396 21.495 45.316 1.00 13.01 702 GLN B CA 1
ATOM 4921 C C . GLN B 1 262 ? -2.878 21.237 45.540 1.00 12.37 702 GLN B C 1
ATOM 4922 O O . GLN B 1 262 ? -3.534 21.968 46.280 1.00 11.95 702 GLN B O 1
ATOM 4928 N N . ILE B 1 263 ? -3.400 20.181 44.918 1.00 12.64 703 ILE B N 1
ATOM 4929 C CA . ILE B 1 263 ? -4.810 19.829 45.093 1.00 13.08 703 ILE B CA 1
ATOM 4930 C C . ILE B 1 263 ? -4.980 19.267 46.490 1.00 11.83 703 ILE B C 1
ATOM 4931 O O . ILE B 1 263 ? -6.005 19.463 47.128 1.00 13.94 703 ILE B O 1
ATOM 4936 N N . MET B 1 264 ? -3.971 18.541 46.954 1.00 12.76 704 MET B N 1
ATOM 4937 C CA . MET B 1 264 ? -3.998 17.991 48.296 1.00 11.70 704 MET B CA 1
ATOM 4938 C C . MET B 1 264 ? -4.040 19.149 49.292 1.00 12.62 704 MET B C 1
ATOM 4939 O O . MET B 1 264 ? -5.002 19.292 50.029 1.00 11.42 704 MET B O 1
ATOM 4944 N N . MET B 1 265 ? -3.001 19.979 49.294 1.00 12.47 705 MET B N 1
ATOM 4945 C CA . MET B 1 265 ? -2.945 21.108 50.215 1.00 15.67 705 MET B CA 1
ATOM 4946 C C . MET B 1 265 ? -4.215 21.966 50.181 1.00 16.47 705 MET B C 1
ATOM 4947 O O . MET B 1 265 ? -4.763 22.313 51.229 1.00 17.49 705 MET B O 1
ATOM 4952 N N . CYS B 1 266 ? -4.683 22.300 48.990 1.00 15.02 706 CYS B N 1
ATOM 4953 C CA . CYS B 1 266 ? -5.894 23.087 48.880 1.00 16.31 706 CYS B CA 1
ATOM 4954 C C . CYS B 1 266 ? -7.101 22.321 49.421 1.00 16.53 706 CYS B C 1
ATOM 4955 O O . CYS B 1 266 ? -8.029 22.926 49.968 1.00 15.17 706 CYS B O 1
ATOM 4958 N N . SER B 1 267 ? -7.090 20.995 49.275 1.00 16.31 707 SER B N 1
ATOM 4959 C CA . SER B 1 267 ? -8.188 20.168 49.785 1.00 16.08 707 SER B CA 1
ATOM 4960 C C . SER B 1 267 ? -8.152 20.215 51.302 1.00 16.39 707 SER B C 1
ATOM 4961 O O . SER B 1 267 ? -9.183 20.262 51.953 1.00 16.75 707 SER B O 1
ATOM 4964 N N . MET B 1 268 ? -6.947 20.207 51.858 1.00 17.25 708 MET B N 1
ATOM 4965 C CA . MET B 1 268 ? -6.787 20.269 53.299 1.00 19.13 708 MET B CA 1
ATOM 4966 C C . MET B 1 268 ? -7.352 21.592 53.806 1.00 17.12 708 MET B C 1
ATOM 4967 O O . MET B 1 268 ? -8.176 21.614 54.721 1.00 16.14 708 MET B O 1
ATOM 4972 N N . TYR B 1 269 ? -6.888 22.686 53.210 1.00 14.76 709 TYR B N 1
ATOM 4973 C CA . TYR B 1 269 ? -7.342 24.018 53.590 1.00 15.23 709 TYR B CA 1
ATOM 4974 C C . TYR B 1 269 ? -8.854 24.132 53.404 1.00 15.09 709 TYR B C 1
ATOM 4975 O O . TYR B 1 269 ? -9.557 24.703 54.237 1.00 15.59 709 TYR B O 1
ATOM 4984 N N . GLY B 1 270 ? -9.353 23.566 52.315 1.00 14.73 710 GLY B N 1
ATOM 4985 C CA . GLY B 1 270 ? -10.777 23.637 52.051 1.00 15.26 710 GLY B CA 1
ATOM 4986 C C . GLY B 1 270 ? -11.649 23.084 53.164 1.00 15.37 710 GLY B C 1
ATOM 4987 O O . GLY B 1 270 ? -12.499 23.777 53.714 1.00 14.19 710 GLY B O 1
ATOM 4988 N N . ILE B 1 271 ? -11.447 21.815 53.492 1.00 14.88 711 ILE B N 1
ATOM 4989 C CA . ILE B 1 271 ? -12.227 21.173 54.527 1.00 13.44 711 ILE B CA 1
ATOM 4990 C C . ILE B 1 271 ? -11.977 21.798 55.910 1.00 13.17 711 ILE B C 1
ATOM 4991 O O . ILE B 1 271 ? -12.914 22.048 56.668 1.00 11.04 711 ILE B O 1
ATOM 4996 N N . CYS B 1 272 ? -10.715 22.043 56.235 1.00 13.28 712 CYS B N 1
ATOM 4997 C CA . CYS B 1 272 ? -10.385 22.648 57.508 1.00 15.81 712 CYS B CA 1
ATOM 4998 C C . CYS B 1 272 ? -11.149 23.943 57.737 1.00 16.95 712 CYS B C 1
ATOM 4999 O O . CYS B 1 272 ? -11.570 24.235 58.856 1.00 17.38 712 CYS B O 1
ATOM 5002 N N . LYS B 1 273 ? -11.322 24.710 56.672 1.00 17.84 713 LYS B N 1
ATOM 5003 C CA . LYS B 1 273 ? -12.041 25.968 56.729 1.00 19.43 713 LYS B CA 1
ATOM 5004 C C . LYS B 1 273 ? -13.437 25.736 57.263 1.00 19.69 713 LYS B C 1
ATOM 5005 O O . LYS B 1 273 ? -13.815 26.234 58.331 1.00 20.28 713 LYS B O 1
ATOM 5011 N N . VAL B 1 274 ? -14.191 24.940 56.520 1.00 18.86 714 VAL B N 1
ATOM 5012 C CA . VAL B 1 274 ? -15.561 24.658 56.866 1.00 18.30 714 VAL B CA 1
ATOM 5013 C C . VAL B 1 274 ? -15.762 23.744 58.065 1.00 19.18 714 VAL B C 1
ATOM 5014 O O . VAL B 1 274 ? -16.858 23.235 58.284 1.00 19.42 714 VAL B O 1
ATOM 5018 N N . LYS B 1 275 ? -14.709 23.546 58.852 1.00 19.97 715 LYS B N 1
ATOM 5019 C CA . LYS B 1 275 ? -14.787 22.697 60.042 1.00 21.60 715 LYS B CA 1
ATOM 5020 C C . LYS B 1 275 ? -14.295 23.464 61.263 1.00 23.95 715 LYS B C 1
ATOM 5021 O O . LYS B 1 275 ? -13.895 22.885 62.264 1.00 25.48 715 LYS B O 1
ATOM 5027 N N . ASN B 1 276 ? -14.336 24.783 61.168 1.00 25.86 716 ASN B N 1
ATOM 5028 C CA . ASN B 1 276 ? -13.884 25.635 62.249 1.00 27.36 716 ASN B CA 1
ATOM 5029 C C . ASN B 1 276 ? -12.469 25.312 62.709 1.00 28.02 716 ASN B C 1
ATOM 5030 O O . ASN B 1 276 ? -12.096 25.616 63.845 1.00 29.16 716 ASN B O 1
ATOM 5035 N N . ILE B 1 277 ? -11.674 24.694 61.844 1.00 25.16 717 ILE B N 1
ATOM 5036 C CA . ILE B 1 277 ? -10.300 24.396 62.215 1.00 22.67 717 ILE B CA 1
ATOM 5037 C C . ILE B 1 277 ? -9.453 25.541 61.727 1.00 21.63 717 ILE B C 1
ATOM 5038 O O . ILE B 1 277 ? -9.671 26.037 60.637 1.00 22.81 717 ILE B O 1
ATOM 5043 N N . ASP B 1 278 ? -8.491 25.968 62.529 1.00 21.64 718 ASP B N 1
ATOM 5044 C CA . ASP B 1 278 ? -7.597 27.047 62.118 1.00 22.31 718 ASP B CA 1
ATOM 5045 C C . ASP B 1 278 ? -6.348 26.417 61.504 1.00 22.72 718 ASP B C 1
ATOM 5046 O O . ASP B 1 278 ? -5.500 25.871 62.215 1.00 22.65 718 ASP B O 1
ATOM 5051 N N . LEU B 1 279 ? -6.242 26.481 60.181 1.00 21.95 719 LEU B N 1
ATOM 5052 C CA . LEU B 1 279 ? -5.097 25.905 59.490 1.00 22.28 719 LEU B CA 1
ATOM 5053 C C . LEU B 1 279 ? -4.687 26.771 58.316 1.00 22.73 719 LEU B C 1
ATOM 5054 O O . LEU B 1 279 ? -5.252 26.650 57.235 1.00 22.87 719 LEU B O 1
ATOM 5059 N N . LYS B 1 280 ? -3.696 27.635 58.522 1.00 24.97 720 LYS B N 1
ATOM 5060 C CA . LYS B 1 280 ? -3.229 28.520 57.454 1.00 25.57 720 LYS B CA 1
ATOM 5061 C C . LYS B 1 280 ? -2.340 27.799 56.453 1.00 25.27 720 LYS B C 1
ATOM 5062 O O . LYS B 1 280 ? -1.585 26.891 56.811 1.00 24.79 720 LYS B O 1
ATOM 5068 N N . PHE B 1 281 ? -2.429 28.218 55.197 1.00 24.47 721 PHE B N 1
ATOM 5069 C CA . PHE B 1 281 ? -1.608 27.643 54.157 1.00 23.94 721 PHE B CA 1
ATOM 5070 C C . PHE B 1 281 ? -0.152 27.673 54.606 1.00 24.88 721 PHE B C 1
ATOM 5071 O O . PHE B 1 281 ? 0.586 26.713 54.377 1.00 25.09 721 PHE B O 1
ATOM 5079 N N . LYS B 1 282 ? 0.262 28.762 55.255 1.00 25.32 722 LYS B N 1
ATOM 5080 C CA . LYS B 1 282 ? 1.650 28.877 55.720 1.00 26.98 722 LYS B CA 1
ATOM 5081 C C . LYS B 1 282 ? 2.018 27.667 56.567 1.00 26.03 722 LYS B C 1
ATOM 5082 O O . LYS B 1 282 ? 3.133 27.146 56.486 1.00 26.02 722 LYS B O 1
ATOM 5088 N N . ILE B 1 283 ? 1.048 27.245 57.373 1.00 24.91 723 ILE B N 1
ATOM 5089 C CA . ILE B 1 283 ? 1.148 26.094 58.264 1.00 22.43 723 ILE B CA 1
ATOM 5090 C C . ILE B 1 283 ? 1.180 24.802 57.446 1.00 21.52 723 ILE B C 1
ATOM 5091 O O . ILE B 1 283 ? 2.074 23.971 57.594 1.00 22.92 723 ILE B O 1
ATOM 5096 N N . ILE B 1 284 ? 0.188 24.647 56.586 1.00 20.92 724 ILE B N 1
ATOM 5097 C CA . ILE B 1 284 ? 0.088 23.489 55.716 1.00 19.68 724 ILE B CA 1
ATOM 5098 C C . ILE B 1 284 ? 1.386 23.323 54.919 1.00 20.81 724 ILE B C 1
ATOM 5099 O O . ILE B 1 284 ? 1.949 22.235 54.818 1.00 20.93 724 ILE B O 1
ATOM 5104 N N . VAL B 1 285 ? 1.848 24.443 54.381 1.00 22.66 725 VAL B N 1
ATOM 5105 C CA . VAL B 1 285 ? 3.051 24.544 53.559 1.00 22.64 725 VAL B CA 1
ATOM 5106 C C . VAL B 1 285 ? 4.354 24.191 54.263 1.00 22.83 725 VAL B C 1
ATOM 5107 O O . VAL B 1 285 ? 5.237 23.569 53.686 1.00 21.21 725 VAL B O 1
ATOM 5111 N N . THR B 1 286 ? 4.475 24.599 55.517 1.00 24.20 726 THR B N 1
ATOM 5112 C CA . THR B 1 286 ? 5.677 24.308 56.286 1.00 23.27 726 THR B CA 1
ATOM 5113 C C . THR B 1 286 ? 5.705 22.816 56.602 1.00 22.63 726 THR B C 1
ATOM 5114 O O . THR B 1 286 ? 6.759 22.205 56.742 1.00 23.08 726 THR B O 1
ATOM 5118 N N . ALA B 1 287 ? 4.519 22.240 56.713 1.00 22.23 727 ALA B N 1
ATOM 5119 C CA . ALA B 1 287 ? 4.390 20.838 57.005 1.00 22.02 727 ALA B CA 1
ATOM 5120 C C . ALA B 1 287 ? 4.599 20.097 55.702 1.00 22.54 727 ALA B C 1
ATOM 5121 O O . ALA B 1 287 ? 5.300 19.093 55.663 1.00 22.47 727 ALA B O 1
ATOM 5123 N N . TYR B 1 288 ? 3.995 20.608 54.634 1.00 22.03 728 TYR B N 1
ATOM 5124 C CA . TYR B 1 288 ? 4.124 19.978 53.337 1.00 23.16 728 TYR B CA 1
ATOM 5125 C C . TYR B 1 288 ? 5.575 19.590 53.076 1.00 23.81 728 TYR B C 1
ATOM 5126 O O . TYR B 1 288 ? 5.858 18.522 52.534 1.00 22.78 728 TYR B O 1
ATOM 5135 N N . LYS B 1 289 ? 6.490 20.463 53.483 1.00 24.43 729 LYS B N 1
ATOM 5136 C CA . LYS B 1 289 ? 7.914 20.237 53.284 1.00 24.61 729 LYS B CA 1
ATOM 5137 C C . LYS B 1 289 ? 8.492 18.976 53.944 1.00 24.07 729 LYS B C 1
ATOM 5138 O O . LYS B 1 289 ? 9.637 18.627 53.677 1.00 25.14 729 LYS B O 1
ATOM 5144 N N . ASP B 1 290 ? 7.721 18.297 54.794 1.00 21.93 730 ASP B N 1
ATOM 5145 C CA . ASP B 1 290 ? 8.215 17.082 55.436 1.00 22.16 730 ASP B CA 1
ATOM 5146 C C . ASP B 1 290 ? 7.980 15.868 54.556 1.00 21.47 730 ASP B C 1
ATOM 5147 O O . ASP B 1 290 ? 8.300 14.755 54.949 1.00 21.30 730 ASP B O 1
ATOM 5152 N N . LEU B 1 291 ? 7.398 16.081 53.382 1.00 23.13 731 LEU B N 1
ATOM 5153 C CA . LEU B 1 291 ? 7.122 14.985 52.455 1.00 24.01 731 LEU B CA 1
ATOM 5154 C C . LEU B 1 291 ? 8.266 14.785 51.460 1.00 24.62 731 LEU B C 1
ATOM 5155 O O . LEU B 1 291 ? 8.993 15.722 51.142 1.00 22.47 731 LEU B O 1
ATOM 5160 N N . PRO B 1 292 ? 8.442 13.546 50.972 1.00 25.91 732 PRO B N 1
ATOM 5161 C CA . PRO B 1 292 ? 9.462 13.108 50.010 1.00 28.76 732 PRO B CA 1
ATOM 5162 C C . PRO B 1 292 ? 9.610 13.934 48.727 1.00 31.60 732 PRO B C 1
ATOM 5163 O O . PRO B 1 292 ? 10.704 14.122 48.200 1.00 34.28 732 PRO B O 1
ATOM 5167 N N . HIS B 1 293 ? 8.498 14.432 48.229 1.00 34.37 733 HIS B N 1
ATOM 5168 C CA . HIS B 1 293 ? 8.473 15.225 47.002 1.00 37.93 733 HIS B CA 1
ATOM 5169 C C . HIS B 1 293 ? 8.472 16.729 47.299 1.00 38.57 733 HIS B C 1
ATOM 5170 O O . HIS B 1 293 ? 8.112 17.546 46.435 1.00 40.48 733 HIS B O 1
ATOM 5177 N N . ALA B 1 294 ? 8.891 17.079 48.512 1.00 36.15 734 ALA B N 1
ATOM 5178 C CA . ALA B 1 294 ? 8.890 18.454 48.988 1.00 34.54 734 ALA B CA 1
ATOM 5179 C C . ALA B 1 294 ? 9.814 19.485 48.371 1.00 32.82 734 ALA B C 1
ATOM 5180 O O . ALA B 1 294 ? 11.024 19.476 48.596 1.00 30.96 734 ALA B O 1
ATOM 5182 N N . VAL B 1 295 ? 9.218 20.398 47.617 1.00 31.71 735 VAL B N 1
ATOM 5183 C CA . VAL B 1 295 ? 9.947 21.496 47.005 1.00 31.31 735 VAL B CA 1
ATOM 5184 C C . VAL B 1 295 ? 9.020 22.723 47.080 1.00 31.78 735 VAL B C 1
ATOM 5185 O O . VAL B 1 295 ? 7.868 22.690 46.622 1.00 30.28 735 VAL B O 1
ATOM 5189 N N . GLN B 1 296 ? 9.527 23.791 47.697 1.00 32.37 736 GLN B N 1
ATOM 5190 C CA . GLN B 1 296 ? 8.785 25.046 47.872 1.00 32.36 736 GLN B CA 1
ATOM 5191 C C . GLN B 1 296 ? 8.139 25.555 46.592 1.00 31.26 736 GLN B C 1
ATOM 5192 O O . GLN B 1 296 ? 7.104 26.217 46.636 1.00 31.05 736 GLN B O 1
ATOM 5198 N N . GLU B 1 297 ? 8.761 25.269 45.455 1.00 29.74 737 GLU B N 1
ATOM 5199 C CA . GLU B 1 297 ? 8.232 25.729 44.184 1.00 29.41 737 GLU B CA 1
ATOM 5200 C C . GLU B 1 297 ? 6.790 25.274 43.969 1.00 28.42 737 GLU B C 1
ATOM 5201 O O . GLU B 1 297 ? 6.002 25.957 43.310 1.00 29.72 737 GLU B O 1
ATOM 5207 N N . THR B 1 298 ? 6.449 24.116 44.524 1.00 26.27 738 THR B N 1
ATOM 5208 C CA . THR B 1 298 ? 5.110 23.568 44.391 1.00 22.46 738 THR B CA 1
ATOM 5209 C C . THR B 1 298 ? 4.007 24.448 45.003 1.00 23.58 738 THR B C 1
ATOM 5210 O O . THR B 1 298 ? 2.839 24.327 44.646 1.00 25.29 738 THR B O 1
ATOM 5214 N N . PHE B 1 299 ? 4.358 25.335 45.922 1.00 23.51 739 PHE B N 1
ATOM 5215 C CA . PHE B 1 299 ? 3.344 26.208 46.508 1.00 23.52 739 PHE B CA 1
ATOM 5216 C C . PHE B 1 299 ? 3.663 27.686 46.277 1.00 24.55 739 PHE B C 1
ATOM 5217 O O . PHE B 1 299 ? 2.893 28.567 46.658 1.00 23.99 739 PHE B O 1
ATOM 5225 N N . LYS B 1 300 ? 4.801 27.945 45.635 1.00 25.91 740 LYS B N 1
ATOM 5226 C CA . LYS B 1 300 ? 5.211 29.305 45.310 1.00 28.71 740 LYS B CA 1
ATOM 5227 C C . LYS B 1 300 ? 4.884 29.625 43.857 1.00 29.95 740 LYS B C 1
ATOM 5228 O O . LYS B 1 300 ? 4.374 30.698 43.554 1.00 30.66 740 LYS B O 1
ATOM 5234 N N . ARG B 1 301 ? 5.175 28.687 42.959 1.00 32.07 741 ARG B N 1
ATOM 5235 C CA . ARG B 1 301 ? 4.898 28.882 41.542 1.00 32.31 741 ARG B CA 1
ATOM 5236 C C . ARG B 1 301 ? 3.836 27.871 41.153 1.00 31.38 741 ARG B C 1
ATOM 5237 O O . ARG B 1 301 ? 4.141 26.718 40.837 1.00 32.21 741 ARG B O 1
ATOM 5245 N N . VAL B 1 302 ? 2.583 28.318 41.209 1.00 30.83 742 VAL B N 1
ATOM 5246 C CA . VAL B 1 302 ? 1.425 27.491 40.890 1.00 28.99 742 VAL B CA 1
ATOM 5247 C C . VAL B 1 302 ? 0.640 28.100 39.735 1.00 28.75 742 VAL B C 1
ATOM 5248 O O . VAL B 1 302 ? 0.257 29.264 39.784 1.00 28.62 742 VAL B O 1
ATOM 5252 N N . LEU B 1 303 ? 0.376 27.296 38.712 1.00 28.23 743 LEU B N 1
ATOM 5253 C CA . LEU B 1 303 ? -0.361 27.765 37.558 1.00 27.97 743 LEU B CA 1
ATOM 5254 C C . LEU B 1 303 ? -1.724 28.326 37.943 1.00 28.48 743 LEU B C 1
ATOM 5255 O O . LEU B 1 303 ? -2.531 27.639 38.558 1.00 28.20 743 LEU B O 1
ATOM 5260 N N . ILE B 1 304 ? -1.977 29.574 37.563 1.00 29.74 744 ILE B N 1
ATOM 5261 C CA . ILE B 1 304 ? -3.256 30.213 37.848 1.00 30.18 744 ILE B CA 1
ATOM 5262 C C . ILE B 1 304 ? -4.115 30.260 36.585 1.00 31.97 744 ILE B C 1
ATOM 5263 O O . ILE B 1 304 ? -5.047 29.478 36.429 1.00 31.70 744 ILE B O 1
ATOM 5268 N N . LYS B 1 305 ? -3.787 31.175 35.681 1.00 35.86 745 LYS B N 1
ATOM 5269 C CA . LYS B 1 305 ? -4.526 31.336 34.429 1.00 38.22 745 LYS B CA 1
ATOM 5270 C C . LYS B 1 305 ? -3.555 31.474 33.269 1.00 39.02 745 LYS B C 1
ATOM 5271 O O . LYS B 1 305 ? -2.500 32.087 33.414 1.00 39.42 745 LYS B O 1
ATOM 5277 N N . GLU B 1 306 ? -3.932 30.905 32.123 1.00 41.52 746 GLU B N 1
ATOM 5278 C CA . GLU B 1 306 ? -3.115 30.918 30.912 1.00 42.89 746 GLU B CA 1
ATOM 5279 C C . GLU B 1 306 ? -1.673 30.548 31.213 1.00 41.94 746 GLU B C 1
ATOM 5280 O O . GLU B 1 306 ? -1.350 29.366 31.311 1.00 43.71 746 GLU B O 1
ATOM 5286 N N . GLU B 1 307 ? -0.798 31.534 31.353 1.00 40.32 747 GLU B N 1
ATOM 5287 C CA . GLU B 1 307 ? 0.586 31.216 31.669 1.00 40.05 747 GLU B CA 1
ATOM 5288 C C . GLU B 1 307 ? 1.095 32.015 32.855 1.00 38.46 747 GLU B C 1
ATOM 5289 O O . GLU B 1 307 ? 2.298 32.252 32.996 1.00 37.70 747 GLU B O 1
ATOM 5295 N N . GLU B 1 308 ? 0.162 32.421 33.710 1.00 35.98 748 GLU B N 1
ATOM 5296 C CA . GLU B 1 308 ? 0.487 33.182 34.903 1.00 33.27 748 GLU B CA 1
ATOM 5297 C C . GLU B 1 308 ? 0.602 32.206 36.070 1.00 30.78 748 GLU B C 1
ATOM 5298 O O . GLU B 1 308 ? -0.235 31.330 36.232 1.00 29.69 748 GLU B O 1
ATOM 5304 N N . TYR B 1 309 ? 1.642 32.355 36.878 1.00 29.72 749 TYR B N 1
ATOM 5305 C CA . TYR B 1 309 ? 1.833 31.491 38.034 1.00 28.48 749 TYR B CA 1
ATOM 5306 C C . TYR B 1 309 ? 1.925 32.327 39.295 1.00 27.90 749 TYR B C 1
ATOM 5307 O O . TYR B 1 309 ? 2.525 33.399 39.290 1.00 28.20 749 TYR B O 1
ATOM 5316 N N . ASP B 1 310 ? 1.340 31.832 40.381 1.00 26.57 750 ASP B N 1
ATOM 5317 C CA . ASP B 1 310 ? 1.381 32.554 41.643 1.00 24.98 750 ASP B CA 1
ATOM 5318 C C . ASP B 1 310 ? 1.435 31.548 42.795 1.00 25.04 750 ASP B C 1
ATOM 5319 O O . ASP B 1 310 ? 1.591 30.341 42.571 1.00 23.50 750 ASP B O 1
ATOM 5324 N N . SER B 1 311 ? 1.313 32.039 44.025 1.00 22.64 751 SER B N 1
ATOM 5325 C CA . SER B 1 311 ? 1.361 31.162 45.180 1.00 21.00 751 SER B CA 1
ATOM 5326 C C . SER B 1 311 ? 0.137 30.261 45.217 1.00 19.17 751 SER B C 1
ATOM 5327 O O . SER B 1 311 ? -0.888 30.530 44.571 1.00 16.01 751 SER B O 1
ATOM 5330 N N . ILE B 1 312 ? 0.248 29.187 45.987 1.00 18.35 752 ILE B N 1
ATOM 5331 C CA . ILE B 1 312 ? -0.851 28.251 46.123 1.00 16.55 752 ILE B CA 1
ATOM 5332 C C . ILE B 1 312 ? -2.044 28.994 46.741 1.00 16.48 752 ILE B C 1
ATOM 5333 O O . ILE B 1 312 ? -3.193 28.588 46.597 1.00 14.66 752 ILE B O 1
ATOM 5338 N N . ILE B 1 313 ? -1.760 30.104 47.418 1.00 18.07 753 ILE B N 1
ATOM 5339 C CA . ILE B 1 313 ? -2.821 30.892 48.034 1.00 18.92 753 ILE B CA 1
ATOM 5340 C C . ILE B 1 313 ? -3.671 31.465 46.918 1.00 18.63 753 ILE B C 1
ATOM 5341 O O . ILE B 1 313 ? -4.903 31.356 46.934 1.00 19.17 753 ILE B O 1
ATOM 5346 N N . VAL B 1 314 ? -3.000 32.081 45.949 1.00 17.13 754 VAL B N 1
ATOM 5347 C CA . VAL B 1 314 ? -3.680 32.698 44.819 1.00 16.13 754 VAL B CA 1
ATOM 5348 C C . VAL B 1 314 ? -4.386 31.662 43.981 1.00 13.71 754 VAL B C 1
ATOM 5349 O O . VAL B 1 314 ? -5.491 31.901 43.480 1.00 15.80 754 VAL B O 1
ATOM 5353 N N . PHE B 1 315 ? -3.754 30.509 43.826 1.00 12.76 755 PHE B N 1
ATOM 5354 C CA . PHE B 1 315 ? -4.370 29.417 43.069 1.00 12.42 755 PHE B CA 1
ATOM 5355 C C . PHE B 1 315 ? -5.624 28.922 43.773 1.00 12.12 755 PHE B C 1
ATOM 5356 O O . PHE B 1 315 ? -6.622 28.597 43.139 1.00 15.42 755 PHE B O 1
ATOM 5364 N N . TYR B 1 316 ? -5.557 28.842 45.096 1.00 11.86 756 TYR B N 1
ATOM 5365 C CA . TYR B 1 316 ? -6.688 28.398 45.882 1.00 10.61 756 TYR B CA 1
ATOM 5366 C C . TYR B 1 316 ? -7.826 29.415 45.751 1.00 13.02 756 TYR B C 1
ATOM 5367 O O . TYR B 1 316 ? -8.944 29.073 45.385 1.00 13.33 756 TYR B O 1
ATOM 5376 N N . ASN B 1 317 ? -7.524 30.670 46.059 1.00 14.20 757 ASN B N 1
ATOM 5377 C CA . ASN B 1 317 ? -8.511 31.742 46.004 1.00 17.68 757 ASN B CA 1
ATOM 5378 C C . ASN B 1 317 ? -9.199 31.938 44.676 1.00 18.68 757 ASN B C 1
ATOM 5379 O O . ASN B 1 317 ? -10.424 31.979 44.614 1.00 19.42 757 ASN B O 1
ATOM 5384 N N . SER B 1 318 ? -8.415 32.039 43.606 1.00 20.23 758 SER B N 1
ATOM 5385 C CA . SER B 1 318 ? -8.992 32.298 42.292 1.00 20.52 758 SER B CA 1
ATOM 5386 C C . SER B 1 318 ? -9.270 31.142 41.345 1.00 19.50 758 SER B C 1
ATOM 5387 O O . SER B 1 318 ? -9.960 31.324 40.350 1.00 18.94 758 SER B O 1
ATOM 5390 N N . VAL B 1 319 ? -8.749 29.955 41.636 1.00 19.96 759 VAL B N 1
ATOM 5391 C CA . VAL B 1 319 ? -8.970 28.816 40.744 1.00 18.19 759 VAL B CA 1
ATOM 5392 C C . VAL B 1 319 ? -9.595 27.647 41.465 1.00 18.78 759 VAL B C 1
ATOM 5393 O O . VAL B 1 319 ? -10.716 27.237 41.158 1.00 18.73 759 VAL B O 1
ATOM 5397 N N . PHE B 1 320 ? -8.864 27.103 42.430 1.00 17.98 760 PHE B N 1
ATOM 5398 C CA . PHE B 1 320 ? -9.364 25.954 43.162 1.00 17.09 760 PHE B CA 1
ATOM 5399 C C . PHE B 1 320 ? -10.714 26.216 43.806 1.00 15.61 760 PHE B C 1
ATOM 5400 O O . PHE B 1 320 ? -11.690 25.525 43.530 1.00 15.74 760 PHE B O 1
ATOM 5408 N N . MET B 1 321 ? -10.760 27.219 44.668 1.00 16.14 761 MET B N 1
ATOM 5409 C CA . MET B 1 321 ? -11.985 27.550 45.374 1.00 17.78 761 MET B CA 1
ATOM 5410 C C . MET B 1 321 ? -13.122 28.066 44.501 1.00 17.92 761 MET B C 1
ATOM 5411 O O . MET B 1 321 ? -14.285 27.770 44.787 1.00 17.08 761 MET B O 1
ATOM 5416 N N . GLN B 1 322 ? -12.808 28.820 43.443 1.00 19.18 762 GLN B N 1
ATOM 5417 C CA . GLN B 1 322 ? -13.864 29.339 42.561 1.00 22.61 762 GLN B CA 1
ATOM 5418 C C . GLN B 1 322 ? -14.571 28.216 41.851 1.00 22.06 762 GLN B C 1
ATOM 5419 O O . GLN B 1 322 ? -15.753 28.309 41.552 1.00 22.07 762 GLN B O 1
ATOM 5425 N N . ARG B 1 323 ? -13.843 27.148 41.566 1.00 22.85 763 ARG B N 1
ATOM 5426 C CA . ARG B 1 323 ? -14.446 26.016 40.873 1.00 23.61 763 ARG B CA 1
ATOM 5427 C C . ARG B 1 323 ? -15.086 25.020 41.830 1.00 21.71 763 ARG B C 1
ATOM 5428 O O . ARG B 1 323 ? -16.095 24.408 41.511 1.00 19.81 763 ARG B O 1
ATOM 5436 N N . LEU B 1 324 ? -14.498 24.861 43.008 1.00 21.32 764 LEU B N 1
ATOM 5437 C CA . LEU B 1 324 ? -15.012 23.887 43.952 1.00 21.81 764 LEU B CA 1
ATOM 5438 C C . LEU B 1 324 ? -15.832 24.454 45.091 1.00 21.93 764 LEU B C 1
ATOM 5439 O O . LEU B 1 324 ? -16.362 23.695 45.896 1.00 21.27 764 LEU B O 1
ATOM 5444 N N . LYS B 1 325 ? -15.945 25.782 45.135 1.00 23.12 765 LYS B N 1
ATOM 5445 C CA . LYS B 1 325 ? -16.715 26.505 46.155 1.00 24.21 765 LYS B CA 1
ATOM 5446 C C . LYS B 1 325 ? -17.929 25.738 46.670 1.00 23.03 765 LYS B C 1
ATOM 5447 O O . LYS B 1 325 ? -18.121 25.574 47.867 1.00 23.88 765 LYS B O 1
ATOM 5453 N N . THR B 1 326 ? -18.748 25.272 45.746 1.00 21.59 766 THR B N 1
ATOM 5454 C CA . THR B 1 326 ? -19.958 24.541 46.075 1.00 22.90 766 THR B CA 1
ATOM 5455 C C . THR B 1 326 ? -19.660 23.174 46.709 1.00 21.57 766 THR B C 1
ATOM 5456 O O . THR B 1 326 ? -20.254 22.803 47.717 1.00 19.81 766 THR B O 1
ATOM 5460 N N . ASN B 1 327 ? -18.744 22.428 46.107 1.00 20.60 767 ASN B N 1
ATOM 5461 C CA . ASN B 1 327 ? -18.372 21.114 46.618 1.00 20.17 767 ASN B CA 1
ATOM 5462 C C . ASN B 1 327 ? -17.859 21.260 48.040 1.00 19.89 767 ASN B C 1
ATOM 5463 O O . ASN B 1 327 ? -18.306 20.552 48.938 1.00 18.16 767 ASN B O 1
ATOM 5468 N N . ILE B 1 328 ? -16.920 22.185 48.232 1.00 19.01 768 ILE B N 1
ATOM 5469 C CA . ILE B 1 328 ? -16.335 22.422 49.547 1.00 18.65 768 ILE B CA 1
ATOM 5470 C C . ILE B 1 328 ? -17.396 22.671 50.629 1.00 20.08 768 ILE B C 1
ATOM 5471 O O . ILE B 1 328 ? -17.294 22.148 51.737 1.00 21.64 768 ILE B O 1
ATOM 5476 N N . LEU B 1 329 ? -18.420 23.451 50.297 1.00 20.56 769 LEU B N 1
ATOM 5477 C CA . LEU B 1 329 ? -19.477 23.772 51.247 1.00 18.30 769 LEU B CA 1
ATOM 5478 C C . LEU B 1 329 ? -20.415 22.612 51.573 1.00 16.41 769 LEU B C 1
ATOM 5479 O O . LEU B 1 329 ? -20.955 22.542 52.677 1.00 13.29 769 LEU B O 1
ATOM 5484 N N . GLN B 1 330 ? -20.607 21.700 50.624 1.00 15.90 770 GLN B N 1
ATOM 5485 C CA . GLN B 1 330 ? -21.467 20.537 50.860 1.00 16.84 770 GLN B CA 1
ATOM 5486 C C . GLN B 1 330 ? -20.976 19.747 52.078 1.00 17.16 770 GLN B C 1
ATOM 5487 O O . GLN B 1 330 ? -21.773 19.129 52.800 1.00 16.82 770 GLN B O 1
ATOM 5493 N N . TYR B 1 331 ? -19.663 19.760 52.296 1.00 17.03 771 TYR B N 1
ATOM 5494 C CA . TYR B 1 331 ? -19.080 19.041 53.428 1.00 18.10 771 TYR B CA 1
ATOM 5495 C C . TYR B 1 331 ? -19.477 19.626 54.776 1.00 18.13 771 TYR B C 1
ATOM 5496 O O . TYR B 1 331 ? -19.373 18.952 55.803 1.00 17.62 771 TYR B O 1
ATOM 5505 N N . ALA B 1 332 ? -19.933 20.877 54.769 1.00 16.33 772 ALA B N 1
ATOM 5506 C CA . ALA B 1 332 ? -20.346 21.546 55.996 1.00 16.01 772 ALA B CA 1
ATOM 5507 C C . ALA B 1 332 ? -21.869 21.601 56.046 1.00 16.37 772 ALA B C 1
ATOM 5508 O O . ALA B 1 332 ? -22.447 22.345 56.842 1.00 14.18 772 ALA B O 1
ATOM 5510 N N . SER B 1 333 ? -22.508 20.805 55.193 1.00 16.80 773 SER B N 1
ATOM 5511 C CA . SER B 1 333 ? -23.957 20.792 55.107 1.00 16.67 773 SER B CA 1
ATOM 5512 C C . SER B 1 333 ? -24.628 19.474 55.496 1.00 18.40 773 SER B C 1
ATOM 5513 O O . SER B 1 333 ? -23.984 18.519 55.938 1.00 14.99 773 SER B O 1
ATOM 5516 N N . THR B 1 334 ? -25.944 19.459 55.315 1.00 18.13 774 THR B N 1
ATOM 5517 C CA . THR B 1 334 ? -26.799 18.322 55.621 1.00 19.37 774 THR B CA 1
ATOM 5518 C C . THR B 1 334 ? -26.607 17.097 54.704 1.00 19.65 774 THR B C 1
ATOM 5519 O O . THR B 1 334 ? -26.905 15.965 55.091 1.00 17.76 774 THR B O 1
ATOM 5523 N N . ARG B 1 335 ? -26.117 17.320 53.490 1.00 21.19 775 ARG B N 1
ATOM 5524 C CA . ARG B 1 335 ? -25.908 16.217 52.550 1.00 21.50 775 ARG B CA 1
ATOM 5525 C C . ARG B 1 335 ? -24.489 16.218 52.013 1.00 20.16 775 ARG B C 1
ATOM 5526 O O . ARG B 1 335 ? -24.263 16.415 50.820 1.00 18.61 775 ARG B O 1
ATOM 5534 N N . PRO B 1 336 ? -23.506 16.009 52.893 1.00 18.23 776 PRO B N 1
ATOM 5535 C CA . PRO B 1 336 ? -22.125 16.001 52.412 1.00 18.04 776 PRO B CA 1
ATOM 5536 C C . PRO B 1 336 ? -21.886 14.776 51.515 1.00 18.11 776 PRO B C 1
ATOM 5537 O O . PRO B 1 336 ? -22.619 13.779 51.586 1.00 17.53 776 PRO B O 1
ATOM 5541 N N . PRO B 1 337 ? -20.876 14.853 50.637 1.00 19.01 777 PRO B N 1
ATOM 5542 C CA . PRO B 1 337 ? -20.550 13.746 49.724 1.00 20.19 777 PRO B CA 1
ATOM 5543 C C . PRO B 1 337 ? -20.225 12.479 50.504 1.00 20.14 777 PRO B C 1
ATOM 5544 O O . PRO B 1 337 ? -19.510 12.531 51.505 1.00 19.37 777 PRO B O 1
ATOM 5548 N N . THR B 1 338 ? -20.750 11.344 50.061 1.00 20.91 778 THR B N 1
ATOM 5549 C CA . THR B 1 338 ? -20.441 10.094 50.745 1.00 22.08 778 THR B CA 1
ATOM 5550 C C . THR B 1 338 ? -18.916 9.961 50.796 1.00 21.16 778 THR B C 1
ATOM 5551 O O . THR B 1 338 ? -18.218 10.327 49.852 1.00 21.32 778 THR B O 1
ATOM 5555 N N . LEU B 1 339 ? -18.395 9.465 51.911 1.00 21.47 779 LEU B N 1
ATOM 5556 C CA . LEU B 1 339 ? -16.952 9.320 52.059 1.00 19.41 779 LEU B CA 1
ATOM 5557 C C . LEU B 1 339 ? -16.333 8.412 50.974 1.00 19.76 779 LEU B C 1
ATOM 5558 O O . LEU B 1 339 ? -16.878 7.362 50.616 1.00 18.90 779 LEU B O 1
ATOM 5563 N N . SER B 1 340 ? -15.199 8.841 50.435 1.00 18.99 780 SER B N 1
ATOM 5564 C CA . SER B 1 340 ? -14.530 8.079 49.393 1.00 18.85 780 SER B CA 1
ATOM 5565 C C . SER B 1 340 ? -13.798 6.909 50.025 1.00 18.82 780 SER B C 1
ATOM 5566 O O . SER B 1 340 ? -13.171 7.046 51.083 1.00 16.14 780 SER B O 1
ATOM 5569 N N . PRO B 1 341 ? -13.892 5.729 49.406 1.00 18.43 781 PRO B N 1
ATOM 5570 C CA . PRO B 1 341 ? -13.163 4.639 50.039 1.00 19.61 781 PRO B CA 1
ATOM 5571 C C . PRO B 1 341 ? -11.684 5.007 50.108 1.00 20.28 781 PRO B C 1
ATOM 5572 O O . PRO B 1 341 ? -11.157 5.723 49.251 1.00 18.77 781 PRO B O 1
ATOM 5576 N N . ILE B 1 342 ? -11.043 4.545 51.168 1.00 21.94 782 ILE B N 1
ATOM 5577 C CA . ILE B 1 342 ? -9.629 4.761 51.383 1.00 24.79 782 ILE B CA 1
ATOM 5578 C C . ILE B 1 342 ? -8.858 3.725 50.551 1.00 27.21 782 ILE B C 1
ATOM 5579 O O . ILE B 1 342 ? -9.255 2.558 50.476 1.00 25.29 782 ILE B O 1
ATOM 5584 N N . 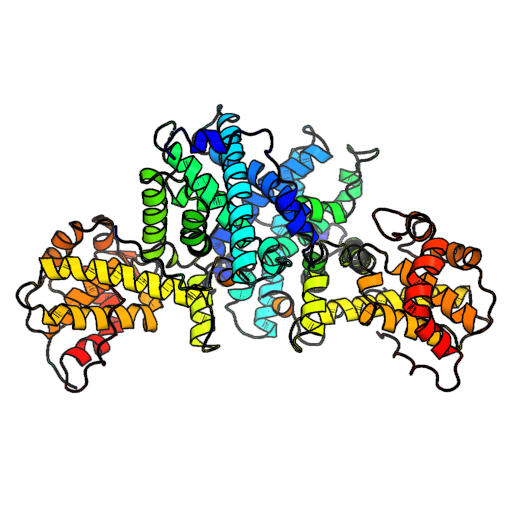PRO B 1 343 ? -7.762 4.152 49.895 1.00 30.04 783 PRO B N 1
ATOM 5585 C CA . PRO B 1 343 ? -6.918 3.278 49.064 1.00 32.57 783 PRO B CA 1
ATOM 5586 C C . PRO B 1 343 ? -6.176 2.298 49.965 1.00 35.27 783 PRO B C 1
ATOM 5587 O O . PRO B 1 343 ? -5.391 2.705 50.804 1.00 35.81 783 PRO B O 1
ATOM 5591 N N . HIS B 1 344 ? -6.413 1.010 49.765 1.00 40.87 784 HIS B N 1
ATOM 5592 C CA . HIS B 1 344 ? -5.821 -0.058 50.574 1.00 45.43 784 HIS B CA 1
ATOM 5593 C C . HIS B 1 344 ? -4.471 0.068 51.273 1.00 47.55 784 HIS B C 1
ATOM 5594 O O . HIS B 1 344 ? -3.586 0.811 50.850 1.00 47.47 784 HIS B O 1
ATOM 5601 N N . ILE B 1 345 ? -4.357 -0.716 52.351 1.00 50.62 785 ILE B N 1
ATOM 5602 C CA . ILE B 1 345 ? -3.196 -0.838 53.254 1.00 52.48 785 ILE B CA 1
ATOM 5603 C C . ILE B 1 345 ? -2.721 0.449 53.932 1.00 51.51 785 ILE B C 1
ATOM 5604 O O . ILE B 1 345 ? -3.343 0.825 54.946 1.00 50.50 785 ILE B O 1
ATOM 5610 N N . ASP C 2 1 ? -7.068 7.219 -15.590 1.00 44.10 410 ASP C N 1
ATOM 5611 C CA . ASP C 2 1 ? -6.074 6.498 -14.733 1.00 43.42 410 ASP C CA 1
ATOM 5612 C C . ASP C 2 1 ? -6.741 5.390 -13.910 1.00 42.54 410 ASP C C 1
ATOM 5613 O O . ASP C 2 1 ? -7.895 5.522 -13.498 1.00 43.00 410 ASP C O 1
ATOM 5618 N N . ASP C 2 2 ? -6.006 4.312 -13.652 1.00 40.86 411 ASP C N 1
ATOM 5619 C CA . ASP C 2 2 ? -6.544 3.172 -12.906 1.00 38.53 411 ASP C CA 1
ATOM 5620 C C . ASP C 2 2 ? -6.801 3.356 -11.404 1.00 37.33 411 ASP C C 1
ATOM 5621 O O . ASP C 2 2 ? -7.491 2.538 -10.792 1.00 37.71 411 ASP C O 1
ATOM 5626 N N . TYR C 2 3 ? -6.273 4.425 -10.811 1.00 34.55 412 TYR C N 1
ATOM 5627 C CA . TYR C 2 3 ? -6.440 4.671 -9.376 1.00 31.29 412 TYR C CA 1
ATOM 5628 C C . TYR C 2 3 ? -7.873 4.663 -8.858 1.00 30.13 412 TYR C C 1
ATOM 5629 O O . TYR C 2 3 ? -8.779 5.268 -9.445 1.00 29.80 412 TYR C O 1
ATOM 5638 N N . LEU C 2 4 ? -8.056 3.985 -7.731 1.00 27.42 413 LEU C N 1
ATOM 5639 C CA . LEU C 2 4 ? -9.357 3.884 -7.106 1.00 26.31 413 LEU C CA 1
ATOM 5640 C C . LEU C 2 4 ? -9.492 4.805 -5.905 1.00 27.48 413 LEU C C 1
ATOM 5641 O O . LEU C 2 4 ? -8.867 4.585 -4.860 1.00 27.86 413 LEU C O 1
ATOM 5646 N N . TRP C 2 5 ? -10.304 5.844 -6.060 1.00 26.99 414 TRP C N 1
ATOM 5647 C CA . TRP C 2 5 ? -10.551 6.759 -4.958 1.00 27.48 414 TRP C CA 1
ATOM 5648 C C . TRP C 2 5 ? -11.506 5.969 -4.069 1.00 26.44 414 TRP C C 1
ATOM 5649 O O . TRP C 2 5 ? -12.710 5.924 -4.306 1.00 27.62 414 TRP C O 1
ATOM 5660 N N . GLY C 2 6 ? -10.939 5.319 -3.061 1.00 27.45 415 GLY C N 1
ATOM 5661 C CA . GLY C 2 6 ? -11.724 4.482 -2.176 1.00 26.71 415 GLY C CA 1
ATOM 5662 C C . GLY C 2 6 ? -12.531 5.101 -1.058 1.00 26.05 415 GLY C C 1
ATOM 5663 O O . GLY C 2 6 ? -13.484 4.477 -0.587 1.00 22.26 415 GLY C O 1
ATOM 5664 N N . LEU C 2 7 ? -12.169 6.301 -0.611 1.00 26.64 416 LEU C N 1
ATOM 5665 C CA . LEU C 2 7 ? -12.922 6.916 0.477 1.00 29.20 416 LEU C CA 1
ATOM 5666 C C . LEU C 2 7 ? -14.324 7.282 0.041 1.00 31.18 416 LEU C C 1
ATOM 5667 O O . LEU C 2 7 ? -14.511 8.086 -0.863 1.00 32.09 416 LEU C O 1
ATOM 5672 N N . GLU C 2 8 ? -15.313 6.680 0.685 1.00 33.73 417 GLU C N 1
ATOM 5673 C CA . GLU C 2 8 ? -16.702 6.956 0.353 1.00 36.79 417 GLU C CA 1
ATOM 5674 C C . GLU C 2 8 ? -17.001 8.412 0.735 1.00 36.45 417 GLU C C 1
ATOM 5675 O O . GLU C 2 8 ? -16.157 9.087 1.323 1.00 36.09 417 GLU C O 1
ATOM 5681 N N . ALA C 2 9 ? -18.188 8.901 0.400 1.00 37.17 418 ALA C N 1
ATOM 5682 C CA . ALA C 2 9 ? -18.532 10.283 0.718 1.00 37.97 418 ALA C CA 1
ATOM 5683 C C . ALA C 2 9 ? -18.235 10.588 2.176 1.00 38.88 418 ALA C C 1
ATOM 5684 O O . ALA C 2 9 ? -18.601 9.830 3.074 1.00 38.43 418 ALA C O 1
ATOM 5686 N N . GLY C 2 10 ? -17.562 11.705 2.405 1.00 39.93 419 GLY C N 1
ATOM 5687 C CA . GLY C 2 10 ? -17.226 12.098 3.758 1.00 39.81 419 GLY C CA 1
ATOM 5688 C C . GLY C 2 10 ? -16.579 11.040 4.636 1.00 39.57 419 GLY C C 1
ATOM 5689 O O . GLY C 2 10 ? -17.166 10.647 5.641 1.00 41.64 419 GLY C O 1
ATOM 5690 N N . GLU C 2 11 ? -15.384 10.572 4.278 1.00 38.22 420 GLU C N 1
ATOM 5691 C CA . GLU C 2 11 ? -14.698 9.584 5.106 1.00 36.83 420 GLU C CA 1
ATOM 5692 C C . GLU C 2 11 ? -13.402 10.118 5.730 1.00 35.44 420 GLU C C 1
ATOM 5693 O O . GLU C 2 11 ? -12.992 9.669 6.799 1.00 36.24 420 GLU C O 1
ATOM 5699 N N . GLY C 2 12 ? -12.765 11.078 5.073 1.00 31.62 421 GLY C N 1
ATOM 5700 C CA . GLY C 2 12 ? -11.549 11.672 5.610 1.00 28.85 421 GLY C CA 1
ATOM 5701 C C . GLY C 2 12 ? -10.473 10.813 6.257 1.00 26.61 421 GLY C C 1
ATOM 5702 O O . GLY C 2 12 ? -10.693 9.681 6.670 1.00 26.26 421 GLY C O 1
ATOM 5703 N N . ILE C 2 13 ? -9.287 11.394 6.361 1.00 25.48 422 ILE C N 1
ATOM 5704 C CA . ILE C 2 13 ? -8.130 10.726 6.939 1.00 25.86 422 ILE C CA 1
ATOM 5705 C C . ILE C 2 13 ? -8.349 10.293 8.397 1.00 25.73 422 ILE C C 1
ATOM 5706 O O . ILE C 2 13 ? -7.782 9.297 8.843 1.00 26.47 422 ILE C O 1
ATOM 5711 N N . SER C 2 14 ? -9.179 11.034 9.130 1.00 25.51 423 SER C N 1
ATOM 5712 C CA . SER C 2 14 ? -9.458 10.731 10.534 1.00 24.89 423 SER C CA 1
ATOM 5713 C C . SER C 2 14 ? -10.082 9.377 10.749 1.00 25.01 423 SER C C 1
ATOM 5714 O O . SER C 2 14 ? -9.993 8.813 11.830 1.00 25.95 423 SER C O 1
ATOM 5717 N N . ASP C 2 15 ? -10.737 8.863 9.725 1.00 24.83 424 ASP C N 1
ATOM 5718 C CA . ASP C 2 15 ? -11.368 7.577 9.842 1.00 25.58 424 ASP C CA 1
ATOM 5719 C C . ASP C 2 15 ? -10.386 6.472 9.513 1.00 25.65 424 ASP C C 1
ATOM 5720 O O . ASP C 2 15 ? -10.779 5.324 9.372 1.00 27.83 424 ASP C O 1
ATOM 5725 N N . LEU C 2 16 ? -9.108 6.816 9.402 1.00 25.33 425 LEU C N 1
ATOM 5726 C CA . LEU C 2 16 ? -8.081 5.828 9.071 1.00 24.34 425 LEU C CA 1
ATOM 5727 C C . LEU C 2 16 ? -7.034 5.680 10.159 1.00 24.79 425 LEU C C 1
ATOM 5728 O O . LEU C 2 16 ? -6.269 4.718 10.174 1.00 24.61 425 LEU C O 1
ATOM 5733 N N . PHE C 2 17 ? -6.994 6.660 11.051 1.00 26.22 426 PHE C N 1
ATOM 5734 C CA . PHE C 2 17 ? -6.068 6.651 12.171 1.00 26.46 426 PHE C CA 1
ATOM 5735 C C . PHE C 2 17 ? -6.858 6.881 13.458 1.00 28.82 426 PHE C C 1
ATOM 5736 O O . PHE C 2 17 ? -7.851 7.606 13.456 1.00 29.54 426 PHE C O 1
ATOM 5744 N N . ASP C 2 18 ? -6.419 6.243 14.543 1.00 32.75 427 ASP C N 1
ATOM 5745 C CA . ASP C 2 18 ? -7.067 6.342 15.857 1.00 34.85 427 ASP C CA 1
ATOM 5746 C C . ASP C 2 18 ? -6.760 7.640 16.580 1.00 35.77 427 ASP C C 1
ATOM 5747 O O . ASP C 2 18 ? -6.255 7.561 17.721 1.00 37.20 427 ASP C O 1
ATOM 5753 N N . ASP D 2 1 ? 9.093 1.905 52.565 1.00 66.04 410 ASP D N 1
ATOM 5754 C CA . ASP D 2 1 ? 8.654 1.909 51.139 1.00 65.57 410 ASP D CA 1
ATOM 5755 C C . ASP D 2 1 ? 7.283 2.553 50.999 1.00 66.18 410 ASP D C 1
ATOM 5756 O O . ASP D 2 1 ? 6.446 2.473 51.901 1.00 65.86 410 ASP D O 1
ATOM 5761 N N . ASP D 2 2 ? 7.056 3.197 49.861 1.00 66.84 411 ASP D N 1
ATOM 5762 C CA . ASP D 2 2 ? 5.770 3.821 49.608 1.00 66.57 411 ASP D CA 1
ATOM 5763 C C . ASP D 2 2 ? 5.332 3.651 48.148 1.00 66.48 411 ASP D C 1
ATOM 5764 O O . ASP D 2 2 ? 4.920 4.607 47.487 1.00 67.59 411 ASP D O 1
ATOM 5769 N N . TYR D 2 3 ? 5.417 2.411 47.661 1.00 65.89 412 TYR D N 1
ATOM 5770 C CA . TYR D 2 3 ? 5.017 2.075 46.295 1.00 64.41 412 TYR D CA 1
ATOM 5771 C C . TYR D 2 3 ? 3.944 0.986 46.231 1.00 62.58 412 TYR D C 1
ATOM 5772 O O . TYR D 2 3 ? 4.160 -0.138 46.685 1.00 62.47 412 TYR D O 1
ATOM 5781 N N . LEU D 2 4 ? 2.802 1.317 45.637 1.00 60.59 413 LEU D N 1
ATOM 5782 C CA . LEU D 2 4 ? 1.704 0.369 45.509 1.00 58.73 413 LEU D CA 1
ATOM 5783 C C . LEU D 2 4 ? 1.837 -0.477 44.259 1.00 58.32 413 LEU D C 1
ATOM 5784 O O . LEU D 2 4 ? 1.907 0.045 43.150 1.00 58.02 413 LEU D O 1
ATOM 5789 N N . TRP D 2 5 ? 1.879 -1.788 44.438 1.00 57.65 414 TRP D N 1
ATOM 5790 C CA . TRP D 2 5 ? 1.942 -2.672 43.294 1.00 57.72 414 TRP D CA 1
ATOM 5791 C C . TRP D 2 5 ? 0.476 -2.860 42.910 1.00 57.77 414 TRP D C 1
ATOM 5792 O O . TRP D 2 5 ? -0.202 -3.769 43.404 1.00 57.89 414 TRP D O 1
ATOM 5803 N N . GLY D 2 6 ? -0.007 -1.967 42.049 1.00 57.39 415 GLY D N 1
ATOM 5804 C CA . GLY D 2 6 ? -1.392 -2.001 41.613 1.00 57.08 415 GLY D CA 1
ATOM 5805 C C . GLY D 2 6 ? -1.738 -3.105 40.637 1.00 57.22 415 GLY D C 1
ATOM 5806 O O . GLY D 2 6 ? -2.908 -3.282 40.287 1.00 56.78 415 GLY D O 1
ATOM 5807 N N . LEU D 2 7 ? -0.730 -3.845 40.185 1.00 57.65 416 LEU D N 1
ATOM 5808 C CA . LEU D 2 7 ? -0.973 -4.938 39.255 1.00 58.16 416 LEU D CA 1
ATOM 5809 C C . LEU D 2 7 ? -1.421 -6.173 40.020 1.00 58.65 416 LEU D C 1
ATOM 5810 O O . LEU D 2 7 ? -0.597 -6.978 40.461 1.00 59.32 416 LEU D O 1
ATOM 5815 N N . GLU D 2 8 ? -2.732 -6.312 40.184 1.00 58.74 417 GLU D N 1
ATOM 5816 C CA . GLU D 2 8 ? -3.295 -7.455 40.882 1.00 58.81 417 GLU D CA 1
ATOM 5817 C C . GLU D 2 8 ? -2.865 -8.730 40.185 1.00 57.92 417 GLU D C 1
ATOM 5818 O O . GLU D 2 8 ? -2.065 -8.701 39.255 1.00 57.35 417 GLU D O 1
ATOM 5824 N N . ALA D 2 9 ? -3.392 -9.856 40.639 1.00 57.17 418 ALA D N 1
ATOM 5825 C CA . ALA D 2 9 ? -3.045 -11.124 40.028 1.00 56.74 418 ALA D CA 1
ATOM 5826 C C . ALA D 2 9 ? -3.528 -11.101 38.592 1.00 56.13 418 ALA D C 1
ATOM 5827 O O . ALA D 2 9 ? -4.463 -10.370 38.267 1.00 56.79 418 ALA D O 1
ATOM 5829 N N . GLY D 2 10 ? -2.885 -11.900 37.744 1.00 54.95 419 GLY D N 1
ATOM 5830 C CA . GLY D 2 10 ? -3.261 -11.982 36.345 1.00 54.02 419 GLY D CA 1
ATOM 5831 C C . GLY D 2 10 ? -3.521 -10.647 35.674 1.00 53.42 419 GLY D C 1
ATOM 5832 O O . GLY D 2 10 ? -4.657 -10.348 35.297 1.00 53.43 419 GLY D O 1
ATOM 5833 N N . GLU D 2 11 ? -2.482 -9.829 35.535 1.00 52.45 420 GLU D N 1
ATOM 5834 C CA . GLU D 2 11 ? -2.635 -8.539 34.874 1.00 51.36 420 GLU D CA 1
ATOM 5835 C C . GLU D 2 11 ? -1.429 -8.244 33.993 1.00 49.80 420 GLU D C 1
ATOM 5836 O O . GLU D 2 11 ? -1.579 -7.920 32.816 1.00 50.73 420 GLU D O 1
ATOM 5842 N N . GLY D 2 12 ? -0.238 -8.365 34.563 1.00 47.56 421 GLY D N 1
ATOM 5843 C CA . GLY D 2 12 ? 0.977 -8.134 33.803 1.00 44.19 421 GLY D CA 1
ATOM 5844 C C . GLY D 2 12 ? 0.987 -7.016 32.770 1.00 42.50 421 GLY D C 1
ATOM 5845 O O . GLY D 2 12 ? -0.008 -6.326 32.540 1.00 41.91 421 GLY D O 1
ATOM 5846 N N . ILE D 2 13 ? 2.143 -6.863 32.130 1.00 40.29 422 ILE D N 1
ATOM 5847 C CA . ILE D 2 13 ? 2.370 -5.832 31.133 1.00 37.96 422 ILE D CA 1
ATOM 5848 C C . ILE D 2 13 ? 1.428 -5.834 29.916 1.00 37.85 422 ILE D C 1
ATOM 5849 O O . ILE D 2 13 ? 1.107 -4.770 29.390 1.00 38.09 422 ILE D O 1
ATOM 5854 N N . SER D 2 14 ? 0.974 -7.012 29.484 1.00 36.61 423 SER D N 1
ATOM 5855 C CA . SER D 2 14 ? 0.087 -7.129 28.322 1.00 35.98 423 SER D CA 1
ATOM 5856 C C . SER D 2 14 ? -1.254 -6.428 28.456 1.00 35.65 423 SER D C 1
ATOM 5857 O O . SER D 2 14 ? -1.923 -6.172 27.453 1.00 34.71 423 SER D O 1
ATOM 5860 N N . ASP D 2 15 ? -1.655 -6.150 29.691 1.00 35.37 424 ASP D N 1
ATOM 5861 C CA . ASP D 2 15 ? -2.922 -5.486 29.943 1.00 36.19 424 ASP D CA 1
ATOM 5862 C C . ASP D 2 15 ? -2.749 -3.984 29.867 1.00 36.26 424 ASP D C 1
ATOM 5863 O O . ASP D 2 15 ? -3.728 -3.240 29.820 1.00 36.37 424 ASP D O 1
ATOM 5868 N N . LEU D 2 16 ? -1.492 -3.552 29.834 1.00 36.06 425 LEU D N 1
ATOM 5869 C CA . LEU D 2 16 ? -1.155 -2.140 29.790 1.00 35.27 425 LEU D CA 1
ATOM 5870 C C . LEU D 2 16 ? -0.862 -1.562 28.410 1.00 36.06 425 LEU D C 1
ATOM 5871 O O . LEU D 2 16 ? -0.831 -0.341 28.247 1.00 37.36 425 LEU D O 1
ATOM 5876 N N . PHE D 2 17 ? -0.638 -2.420 27.420 1.00 36.95 426 PHE D N 1
ATOM 5877 C CA . PHE D 2 17 ? -0.349 -1.938 26.066 1.00 36.72 426 PHE D CA 1
ATOM 5878 C C . PHE D 2 17 ? -1.181 -2.585 24.979 1.00 38.48 426 PHE D C 1
ATOM 5879 O O . PHE D 2 17 ? -1.183 -3.804 24.821 1.00 38.02 426 PHE D O 1
ATOM 5887 N N . ASP D 2 18 ? -1.874 -1.739 24.223 1.00 40.88 427 ASP D N 1
ATOM 5888 C CA . ASP D 2 18 ? -2.731 -2.178 23.133 1.00 44.07 427 ASP D CA 1
ATOM 5889 C C . ASP D 2 18 ? -1.882 -2.897 22.109 1.00 44.53 427 ASP D C 1
ATOM 5890 O O . ASP D 2 18 ? -1.291 -2.210 21.253 1.00 45.10 427 ASP D O 1
ATOM 5896 N N . ASP E 2 1 ? -27.243 21.685 53.327 1.00 55.43 410 ASP E N 1
ATOM 5897 C CA . ASP E 2 1 ? -27.318 22.783 52.317 1.00 53.37 410 ASP E CA 1
ATOM 5898 C C . ASP E 2 1 ? -26.359 23.916 52.682 1.00 52.02 410 ASP E C 1
ATOM 5899 O O . ASP E 2 1 ? -25.279 24.072 52.092 1.00 52.52 410 ASP E O 1
ATOM 5904 N N . ASP E 2 2 ? -26.791 24.686 53.679 1.00 49.52 411 ASP E N 1
ATOM 5905 C CA . ASP E 2 2 ? -26.103 25.862 54.216 1.00 45.45 411 ASP E CA 1
ATOM 5906 C C . ASP E 2 2 ? -24.619 25.857 54.570 1.00 42.71 411 ASP E C 1
ATOM 5907 O O . ASP E 2 2 ? -23.812 25.030 54.117 1.00 43.68 411 ASP E O 1
ATOM 5912 N N . TYR E 2 3 ? -24.316 26.858 55.388 1.00 37.70 412 TYR E N 1
ATOM 5913 C CA . TYR E 2 3 ? -23.022 27.161 55.961 1.00 31.76 412 TYR E CA 1
ATOM 5914 C C . TYR E 2 3 ? -22.340 28.423 55.455 1.00 28.14 412 TYR E C 1
ATOM 5915 O O . TYR E 2 3 ? -22.009 28.574 54.277 1.00 26.17 412 TYR E O 1
ATOM 5924 N N . LEU E 2 4 ? -22.138 29.315 56.421 1.00 23.76 413 LEU E N 1
ATOM 5925 C CA . LEU E 2 4 ? -21.616 30.651 56.224 1.00 20.94 413 LEU E CA 1
ATOM 5926 C C . LEU E 2 4 ? -20.127 30.928 56.161 1.00 19.58 413 LEU E C 1
ATOM 5927 O O . LEU E 2 4 ? -19.726 32.093 56.178 1.00 20.56 413 LEU E O 1
ATOM 5932 N N . TRP E 2 5 ? -19.295 29.903 56.091 1.00 16.77 414 TRP E N 1
ATOM 5933 C CA . TRP E 2 5 ? -17.877 30.190 56.022 1.00 16.92 414 TRP E CA 1
ATOM 5934 C C . TRP E 2 5 ? -17.504 30.959 54.778 1.00 15.12 414 TRP E C 1
ATOM 5935 O O . TRP E 2 5 ? -18.074 30.754 53.700 1.00 15.80 414 TRP E O 1
ATOM 5946 N N . GLY E 2 6 ? -16.533 31.845 54.960 1.00 15.19 415 GLY E N 1
ATOM 5947 C CA . GLY E 2 6 ? -15.967 32.602 53.864 1.00 16.06 415 GLY E CA 1
ATOM 5948 C C . GLY E 2 6 ? -14.761 31.721 53.526 1.00 16.17 415 GLY E C 1
ATOM 5949 O O . GLY E 2 6 ? -13.845 31.589 54.342 1.00 15.39 415 GLY E O 1
ATOM 5950 N N . LEU E 2 7 ? -14.762 31.106 52.347 1.00 17.10 416 LEU E N 1
ATOM 5951 C CA . LEU E 2 7 ? -13.686 30.201 51.944 1.00 19.15 416 LEU E CA 1
ATOM 5952 C C . LEU E 2 7 ? -12.368 30.863 51.579 1.00 20.21 416 LEU E C 1
ATOM 5953 O O . LEU E 2 7 ? -11.323 30.213 51.572 1.00 21.83 416 LEU E O 1
ATOM 5958 N N . GLU E 2 8 ? -12.413 32.147 51.259 1.00 20.58 417 GLU E N 1
ATOM 5959 C CA . GLU E 2 8 ? -11.204 32.876 50.903 1.00 21.13 417 GLU E CA 1
ATOM 5960 C C . GLU E 2 8 ? -10.109 32.675 51.944 1.00 23.14 417 GLU E C 1
ATOM 5961 O O . GLU E 2 8 ? -10.346 32.782 53.155 1.00 22.57 417 GLU E O 1
ATOM 5967 N N . ALA E 2 9 ? -8.908 32.373 51.456 1.00 26.31 418 ALA E N 1
ATOM 5968 C CA . ALA E 2 9 ? -7.754 32.121 52.308 1.00 30.08 418 ALA E CA 1
ATOM 5969 C C . ALA E 2 9 ? -7.550 33.174 53.396 1.00 34.77 418 ALA E C 1
ATOM 5970 O O . ALA E 2 9 ? -7.720 32.892 54.599 1.00 35.93 418 ALA E O 1
ATOM 5972 N N . GLY E 2 10 ? -7.170 34.380 52.986 1.00 36.27 419 GLY E N 1
ATOM 5973 C CA . GLY E 2 10 ? -6.956 35.426 53.964 1.00 40.40 419 GLY E CA 1
ATOM 5974 C C . GLY E 2 10 ? -5.694 36.228 53.734 1.00 43.40 419 GLY E C 1
ATOM 5975 O O . GLY E 2 10 ? -4.581 35.737 53.926 1.00 42.90 419 GLY E O 1
ATOM 5976 N N . GLU E 2 11 ? -5.895 37.472 53.311 1.00 47.03 420 GLU E N 1
ATOM 5977 C CA . GLU E 2 11 ? -4.837 38.444 53.031 1.00 51.23 420 GLU E CA 1
ATOM 5978 C C . GLU E 2 11 ? -4.326 38.472 51.584 1.00 52.87 420 GLU E C 1
ATOM 5979 O O . GLU E 2 11 ? -4.716 37.642 50.747 1.00 52.91 420 GLU E O 1
ATOM 5985 N N . GLY E 2 12 ? -3.477 39.462 51.305 1.00 53.93 421 GLY E N 1
ATOM 5986 C CA . GLY E 2 12 ? -2.903 39.634 49.985 1.00 54.53 421 GLY E CA 1
ATOM 5987 C C . GLY E 2 12 ? -1.692 40.548 50.055 1.00 55.26 421 GLY E C 1
ATOM 5988 O O . GLY E 2 12 ? -1.338 40.991 51.170 1.00 55.25 421 GLY E O 1
#

InterPro domains:
  IPR002719 Retinoblastoma-associated protein, B-box [PF01857] (646-765)
  IPR002720 Retinoblastoma-associated protein, A-box [PF01858] (373-573)
  IPR002720 Retinoblastoma-associated protein, A-box [SM01368] (373-573)
  IPR013763 Cyclin-like domain [SM00385] (660-761)
  IPR015030 Retinoblastoma-associated protein, C-terminal [PF08934] (768-925)
  IPR015030 Retinoblastoma-associated protein, C-terminal [SM01369] (768-927)
  IPR024599 Retinoblastoma-associated protein, N-terminal [PF11934] (113-226)
  IPR024599 Retinoblastoma-associated protein, N-terminal [SM01367] (103-229)
  IPR028309 Retinoblastoma protein family [PTHR13742] (51-909)
  IPR036915 Cyclin-like superfamily [SSF47954] (380-576)
  IPR036915 Cyclin-like superfamily [SSF47954] (645-784)

Sequence (731 aa):
NTIQQLMMILNSASDQPSENLISYFNNCTVNPKESILKRVKDIGYIFKEKFAKAVGAGCVAIGSQRYKLGVRLYYRVMESMLKSEEERLSIQNFSKLLNDNIFHMSLLACALEVVMATYSRSTSQNLDSGTDLSFPWILNVLNLKAFDFYKVIESFIKAEGNLTREMIKHLERCEHRIMESLAWLSDSPLFDLIKQSKTREGKSTSLSLFYKKVYRLAYLRLNTLCERLLSEHPELEHIIWTLFQHTLQNEYELMRDRHLDQIMMCSMYGICKVKNIDLKFKIIVTAYKDLPHAVQETFKRVLIKEEEYDSIIVFYNSVFMQRLKTNILQYASTRPPTLSPIPHINTIQQLMMILNSASDQPSENLISYFNNCTVNPKESILKRVKDIGYIFKEKFAKAVGAGCVAIGSQRYKLGVRLYYRVMESMLKSEEERLSIQNFSKLLNDNIFHMSLLACALEVVMATYSRSTTDLSFPWILNVLNLKAFDFYKVIESFIKAEGNLTREMIKHLERCEHRIMESLAWLSDSPLFDLIKQSKTREGKSTSLSLFYKKVYRLAYLRLNTLCERLLSEHPELEHIIWTLFQHTLQNEYELMRDRHLDQIMMCSMYGICKVKNIDLKFKIIVTAYKDLPHAVQETFKRVLIKEEEYDSIIVFYNSVFMQRLKTNILQYASTRPPTLSPIPHIDDYLWGLEAGEGISDLFDDDYLWGLEAGEGISDLFDDDYLWGLEAGEG

Secondary structure (DSSP, 8-state):
-TTTHHHHHHHHS-SSPPHHHHHHHHTSSS--HHHHHHHHHHHHHHHHHHHHHHH-GGGHHHHHHHHHHHHHHHHHHHHHHHHHHHHHH-----HHHHT-HHHHHHHHHHHHHHHHHHTHHHHHTTT-SS----SHHHHHHTT--HHHHHHHHHHHHHH-TT--HHHHHHHHHHHHHHHHTGGGSTT-THHHHHHHHHHS-S--HHHHHHHHHHHHHHHHHHHHHHHHH-SS-TTTTHHHHHHHHHHHHHSGGGGTTS-HHHHHHHHHHHHHHHTT----HHHHHHHHTTSSS--THHHHSEE-SSS-EE-HHHHIIIIIHHHHHHHHHHTSSSSPPPPPPPP--/--HHHHHHHH-SS-SSPPHHHHHHHHTSSS--HHHHHHHHHHHHHHHHHHHHTTT-TT-HHHHHHHHHHHHHHHHHHHHHHHHHHHHHH--S--HHHHT-HHHHHHHHHHHHHHHHHHTTTT-----HHHHHHHTT--HHHHHHHHHHHHTT-TT--HHHHHHHHHHHHHHHHTGGGSTT-THHHHHHHHTTS-S--HHHHHHHHHHHHHHHHHHHHHHHHH-TT-HHHHHHHHHHHHHHHHH-GGGGTTS-HHHHHHHHHHHHHHTTT----HHHHHHHHTTSTT--THHHHSEEEETTEEE-HHHHIIIIIHHHHHHHHHHTTSSSPPPPPPPP--/--------TT-TGGGT--/--------SS-TGGGT--/------------

GO terms:
  GO:0003714 transcription corepressor activity (F, TAS)
  GO:2000679 positive regulation of transcription regulatory region DNA binding (P, IDA)
  GO:0010629 negative regulation of gene expression (P, IMP)
  GO:0008024 cyclin/CDK positive transcription elongation factor complex (C, IDA)
  GO:0051219 phosphoprotein binding (F, IPI)
  GO:0005515 protein binding (F, IPI)
  GO:0005654 nucleoplasm (C, TAS)
  GO:0005829 cytosol (C, TAS)
  GO:0042802 identical protein binding (F, IPI)
  GO:0045892 negative regulation of DNA-templated transcription (P, IDA)
  GO:0007265 Ras protein signal transduction (P, IEP)
  GO:0045892 negative regulation of DNA-templated transcription (P, TAS)
  GO:0016514 SWI/SNF complex (C, TAS)
  GO:0035189 Rb-E2F complex (C, TAS)
  GO:2000134 negative regulation of G1/S transition of mitotic cell cycle (P, TAS)
  GO:0051726 regulation of cell cycle (P, TAS)
  GO:0006338 chromatin remodeling (P, TAS)
  GO:0000122 negative regulation of transcription by RNA polymerase II (P, TAS)
  GO:0045842 positive regulation of mitotic metaphase/anaphase transition (P, IMP)
  GO:0031134 sister chromatid biorientation (P, IMP)

Nearest PDB structures (foldseek):
  1n4m-assembly2_D  TM=1.059E+00  e=2.057E-01  unclassified
  1n4m-assembly4_D  TM=1.059E+00  e=2.057E-01  unclassified
  1n4m-assembly1_C  TM=8.881E-01  e=4.886E-01  unclassified
  1n4m-assembly3_C  TM=8.881E-01  e=4.886E-01  unclassified
  1n4m-assembly3_A  TM=1.003E+00  e=1.273E-47  Homo sapiens

B-factor: mean 25.36, std 14.93, range [1.61, 98.3]

Organism: Homo sapiens (NCBI:txid9606)

Solvent-accessible surface area: 32244 Å² total; per-residue (Å²): 92,89,103,104,53,6,16,123,53,0,88,90,33,80,61,111,8,49,144,47,1,54,48,18,0,89,86,12,22,2,31,0,63,82,12,0,38,43,17,21,133,16,10,3,56,9,0,80,29,39,0,20,177,25,20,31,80,84,25,82,69,51,1,34,82,7,10,88,10,0,10,28,0,1,12,81,0,1,29,28,7,2,107,56,4,52,148,77,72,90,79,92,37,16,4,96,5,0,50,24,38,59,2,1,31,0,0,1,0,0,0,1,3,0,0,8,24,47,70,53,208,64,8,38,124,102,31,105,94,86,52,98,30,76,1,37,44,1,12,79,0,6,34,14,34,11,4,22,0,3,27,0,0,7,6,0,10,117,16,2,75,33,8,9,180,103,7,52,70,46,0,5,54,1,1,8,69,0,0,18,27,30,0,0,70,31,33,2,35,0,0,42,28,3,80,57,40,112,105,96,160,57,121,13,53,10,18,72,9,0,25,74,4,0,38,29,6,0,36,45,4,0,42,49,0,3,108,125,33,8,83,155,44,100,98,2,23,70,18,0,0,0,3,0,19,58,2,0,59,75,53,20,65,0,0,45,51,20,21,0,0,9,0,0,0,0,0,0,35,0,0,0,99,27,74,134,27,116,6,108,9,126,71,0,24,82,7,1,89,84,10,102,24,22,89,88,90,6,16,122,130,0,20,24,131,108,162,110,84,66,37,3,81,46,0,14,68,58,13,0,54,101,119,2,93,73,54,6,98,79,6,57,48,112,201,75,26,111,74,4,115,47,21,118,161,88,80,94,110,63,17,60,96,24,15,81,59,110,53,63,99,8,34,158,65,0,50,51,14,0,87,56,10,23,2,29,0,68,76,10,0,47,25,17,20,131,12,24,1,90,4,0,77,22,34,3,3,136,42,75,20,102,71,31,93,74,72,1,33,70,20,8,78,13,0,10,28,2,2,16,96,0,0,26,31,8,2,102,62,6,49,152,63,70,98,75,102,70,7,3,145,8,0,46,20,40,54,2,0,19,0,0,2,0,0,0,0,3,8,4,12,14,47,42,82,223,75,80,121,113,32,57,4,29,36,0,8,86,5,16,32,13,33,11,5,22,0,4,21,0,0,7,10,0,8,112,18,4,66,45,4,16,198,118,14,51,93,53,0,6,60,1,1,8,72,0,1,14,27,36,0,0,67,25,32,2,33,0,3,15,33,5,108,73,27,102,94,165,150,78,124,25,80,11,14,61,15,0,26,71,8,0,36,36,11,0,24,62,7,0,37,41,0,5,115,123,32,6,71,125,65,103,90,2,23,50,29,0,1,0,2,1,16,60,2,0,72,70,49,41,63,0,0,47,49,22,19,0,1,8,0,0,0,0,0,0,11,0,0,1,42,3,75,120,36,107,13,80,6,140,66,0,19,96,8,0,72,76,8,110,14,30,80,89,85,10,18,128,146,0,20,25,117,132,139,107,96,63,32,1,49,52,0,0,32,69,25,0,7,117,105,1,95,81,48,0,28,80,10,16,24,113,161,66,29,115,92,4,116,75,20,150,180,128,57,12,6,112,1,18,111,98,58,44,11,5,28,53,9,11,130,153,47,14,33,97,2,19,94,99,56,55,17,2,29,52,6,6,124,104,108,110,161,79,53,8,126,19,51,177,127

Radius of gyration: 29.93 Å; Cα contacts (8 Å, |Δi|>4): 922; chains: 5; bounding box: 61×69×95 Å

Foldseek 3Di:
DPLCVLVVVLVVDDQDADPQLCQLQVQAPHRCVVVLVVCLVVLLVLQLVVLCVQQHPVCSVVSNVLSSSLSRLLSQLVSLLVVVVCVVPVDSHCNVPSNDVLNSLLSSLLSSLLSCVSCQVVSCVSGDDPRRCQRCNSCVRSVHALLSNLVCLVSSPVRDVPRDVSSNVSSVVSNVVCLFARCQEPVHCLVVVLVCCVPDPDDDPSNVVSLLVSLQSLLVLLVQLCVVVPPVPPVPSLLLSQQLSCCCNVVVVLNHRATSVLSSLLSNCLLCVLVVHDDDSVSSLVSSCVDPVDDNCRQAFGCADDNHTGGSVCNSVRPVCVVCVVLSNLCNDPNHDDGDDRRDD/DDLVVLVPVLPDPDLDADPQLCQLQVLAPHRCVVVLVVVLVVLLVLQLCCPCVPANVPVSVVSNVLSSSLSSLLNQLSNLLLVVVCVVPVDSHPNVQSNDPLNSLLSSLLSSLLSCVSCPVPGDPCDNCNSCVSSVHQLLSNLVCLVSSCVSDVPRDPSSNVRSVVSNVVCLFARCQEPVHPLVVLLVCCVPVPDDDPSNVVSLLVSLQSLLVLLVQLCVVPPVVCPPLSQVLSQQLSVCCNPVVNLNHRATSVLSSLLSSVLQCVLVVHDADSVNSLVSSQVDPVHDSCNQAFGDAPDRGTGGSVNNSVRPVCVVCVPLSCLCNDDRHDDGDDHNDD/DPDDPPQDPPCDPVVVDD/DDDDPPQPPPCPPVVVDD/DDDDDDPDDDDD

CATH classification: 1.10.472.10 (+1 more: 1.10.472.10)